Protein 9DCS (pdb70)

B-factor: mean 68.7, std 13.81, range [43.83, 114.29]

Structure (mmCIF, N/CA/C/O backbone):
data_9DCS
#
_entry.id   9DCS
#
_cell.length_a   82.490
_cell.length_b   82.490
_cell.length_c   144.880
_cell.angle_alpha   90.000
_cell.angle_beta   90.000
_cell.angle_gamma   120.000
#
_symmetry.space_group_name_H-M   'P 31 2 1'
#
loop_
_entity.id
_entity.type
_entity.pdbx_description
1 polymer 'DUF4176 domain-containing protein'
2 non-polymer 'FORMIC ACID'
3 non-polymer 'ACETIC ACID'
4 water water
#
loop_
_atom_site.group_PDB
_atom_site.id
_atom_site.type_symbol
_atom_site.label_atom_id
_atom_site.label_alt_id
_atom_site.label_comp_id
_atom_site.label_asym_id
_atom_site.label_entity_id
_atom_site.label_seq_id
_atom_site.pdbx_PDB_ins_code
_atom_site.Cartn_x
_atom_site.Cartn_y
_atom_site.Cartn_z
_atom_site.occupancy
_atom_site.B_iso_or_equiv
_atom_site.auth_seq_id
_atom_site.auth_comp_id
_atom_site.auth_asym_id
_atom_site.auth_atom_id
_atom_site.pdbx_PDB_model_num
ATOM 1 N N . SER A 1 2 ? -7.27936 60.35433 27.69676 1.000 86.85263 1 SER A N 1
ATOM 2 C CA . SER A 1 2 ? -7.55453 58.92334 27.64620 1.000 81.71205 1 SER A CA 1
ATOM 3 C C . SER A 1 2 ? -8.91243 58.65660 27.00407 1.000 76.78167 1 SER A C 1
ATOM 4 O O . SER A 1 2 ? -9.74393 57.93809 27.55862 1.000 77.60010 1 SER A O 1
ATOM 7 N N . GLN A 1 3 ? -9.13379 59.24348 25.82673 1.000 78.86040 2 GLN A N 1
ATOM 8 C CA . GLN A 1 3 ? -10.42108 59.08115 25.16027 1.000 73.69455 2 GLN A CA 1
ATOM 9 C C . GLN A 1 3 ? -10.60212 57.66044 24.64059 1.000 69.80299 2 GLN A C 1
ATOM 10 O O . GLN A 1 3 ? -11.70227 57.10148 24.72001 1.000 67.35352 2 GLN A O 1
ATOM 16 N N . LEU A 1 4 ? -9.54187 57.06414 24.10110 1.000 68.29880 3 LEU A N 1
ATOM 17 C CA . LEU A 1 4 ? -9.61644 55.70035 23.59953 1.000 63.82081 3 LEU A CA 1
ATOM 18 C C . LEU A 1 4 ? -9.39885 54.69608 24.72413 1.000 61.20766 3 LEU A C 1
ATOM 19 O O . LEU A 1 4 ? -8.64426 54.94044 25.66960 1.000 64.16609 3 LEU A O 1
ATOM 24 N N . LEU A 1 5 ? -10.07213 53.55416 24.60729 1.000 60.79370 4 LEU A N 1
ATOM 25 C CA . LEU A 1 5 ? -9.96534 52.51187 25.61278 1.000 57.25658 4 LEU A CA 1
ATOM 26 C C . LEU A 1 5 ? -8.61421 51.80413 25.51138 1.000 56.74795 4 LEU A C 1
ATOM 27 O O . LEU A 1 5 ? -8.02199 51.72817 24.43140 1.000 57.30727 4 LEU A O 1
ATOM 32 N N . PRO A 1 6 ? -8.10241 51.28311 26.62358 1.000 56.09509 5 PRO A N 1
ATOM 33 C CA . PRO A 1 6 ? -6.87312 50.48834 26.56391 1.000 55.97728 5 PRO A CA 1
ATOM 34 C C . PRO A 1 6 ? -7.13287 49.13220 25.92818 1.000 54.29808 5 PRO A C 1
ATOM 35 O O . PRO A 1 6 ? -8.26462 48.64591 25.87426 1.000 52.33740 5 PRO A O 1
ATOM 39 N N . ILE A 1 7 ? -6.05495 48.51949 25.43117 1.000 54.66475 6 ILE A N 1
ATOM 40 C CA . ILE A 1 7 ? -6.18707 47.19807 24.83476 1.000 53.82938 6 ILE A CA 1
ATOM 41 C C . ILE A 1 7 ? -6.60358 46.20194 25.91225 1.000 52.11148 6 ILE A C 1
ATOM 42 O O . ILE A 1 7 ? -6.24032 46.32901 27.08820 1.000 52.58535 6 ILE A O 1
ATOM 47 N N . GLY A 1 8 ? -7.38607 45.20635 25.50845 1.000 51.86130 7 GLY A N 1
ATOM 48 C CA . GLY A 1 8 ? -7.98819 44.27285 26.42692 1.000 51.68238 7 GLY A CA 1
ATOM 49 C C . GLY A 1 8 ? -9.39381 44.64039 26.85138 1.000 51.96246 7 GLY A C 1
ATOM 50 O O . GLY A 1 8 ? -10.09278 43.79889 27.42894 1.000 52.91756 7 GLY A O 1
ATOM 51 N N . SER A 1 9 ? -9.82364 45.87048 26.57809 1.000 48.69383 8 SER A N 1
ATOM 52 C CA . SER A 1 9 ? -11.17596 46.28609 26.92151 1.000 50.12676 8 SER A CA 1
ATOM 53 C C . SER A 1 9 ? -12.19313 45.48472 26.12101 1.000 51.53112 8 SER A C 1
ATOM 54 O O . SER A 1 9 ? -12.05366 45.32035 24.90597 1.000 56.36509 8 SER A O 1
ATOM 57 N N . VAL A 1 10 ? -13.21630 44.98333 26.80644 1.000 49.63169 9 VAL A N 1
ATOM 58 C CA . VAL A 1 10 ? -14.27437 44.19211 26.18980 1.000 51.29649 9 VAL A CA 1
ATOM 59 C C . VAL A 1 10 ? -15.52352 45.05711 26.11809 1.000 52.10967 9 VAL A C 1
ATOM 60 O O . VAL A 1 10 ? -16.01433 45.53836 27.14692 1.000 55.08451 9 VAL A O 1
ATOM 64 N N . VAL A 1 11 ? -16.03182 45.26324 24.90274 1.000 52.57239 10 VAL A N 1
ATOM 65 C CA . VAL A 1 11 ? -17.20116 46.09762 24.66711 1.000 54.18630 10 VAL A CA 1
ATOM 66 C C . VAL A 1 11 ? -18.19430 45.32719 23.80705 1.000 54.05204 10 VAL A C 1
ATOM 67 O O . VAL A 1 11 ? -17.89059 44.26715 23.25862 1.000 54.06463 10 VAL A O 1
ATOM 71 N N . ARG A 1 12 ? -19.39837 45.88536 23.69623 1.000 56.32338 11 ARG A N 1
ATOM 72 C CA . ARG A 1 12 ? -20.43981 45.35395 22.82637 1.000 59.21245 11 ARG A CA 1
ATOM 73 C C . ARG A 1 12 ? -20.91341 46.48216 21.92588 1.000 61.89695 11 ARG A C 1
ATOM 74 O O . ARG A 1 12 ? -21.32700 47.53614 22.41729 1.000 62.21028 11 ARG A O 1
ATOM 82 N N . LEU A 1 13 ? -20.84317 46.26714 20.61701 1.000 60.73006 12 LEU A N 1
ATOM 83 C CA . LEU A 1 13 ? -21.14873 47.31862 19.66144 1.000 64.43201 12 LEU A CA 1
ATOM 84 C C . LEU A 1 13 ? -22.65605 47.50324 19.51275 1.000 67.87762 12 LEU A C 1
ATOM 85 O O . LEU A 1 13 ? -23.45713 46.63509 19.87165 1.000 66.90354 12 LEU A O 1
ATOM 90 N N . ASN A 1 14 ? -23.03473 48.66420 18.97936 1.000 66.94987 13 ASN A N 1
ATOM 91 C CA . ASN A 1 14 ? -24.43694 48.93539 18.69327 1.000 71.82128 13 ASN A CA 1
ATOM 92 C C . ASN A 1 14 ? -24.96730 47.91657 17.69606 1.000 76.88584 13 ASN A C 1
ATOM 93 O O . ASN A 1 14 ? -24.31512 47.62218 16.69008 1.000 78.97568 13 ASN A O 1
ATOM 98 N N . ASN A 1 15 ? -26.15286 47.37453 17.98402 1.000 75.79116 14 ASN A N 1
ATOM 99 C CA . ASN A 1 15 ? -26.75336 46.31026 17.17969 1.000 77.91263 14 ASN A CA 1
ATOM 100 C C . ASN A 1 15 ? -25.84295 45.08772 17.09975 1.000 75.19618 14 ASN A C 1
ATOM 101 O O . ASN A 1 15 ? -25.87071 44.34558 16.11579 1.000 77.39708 14 ASN A O 1
ATOM 106 N N . GLY A 1 16 ? -25.02236 44.87423 18.13101 1.000 73.29120 15 GLY A N 1
ATOM 107 C CA . GLY A 1 16 ? -24.08235 43.77541 18.12348 1.000 72.65257 15 GLY A CA 1
ATOM 108 C C . GLY A 1 16 ? -24.72444 42.44560 18.46311 1.000 69.73094 15 GLY A C 1
ATOM 109 O O . GLY A 1 16 ? -25.85404 42.36832 18.94564 1.000 66.69952 15 GLY A O 1
ATOM 110 N N . ASP A 1 17 ? -23.97334 41.37998 18.19045 1.000 70.94306 16 ASP A N 1
ATOM 111 C CA . ASP A 1 17 ? -24.41991 40.03309 18.51525 1.000 68.58234 16 ASP A CA 1
ATOM 112 C C . ASP A 1 17 ? -23.32445 39.21714 19.19414 1.000 66.02793 16 ASP A C 1
ATOM 113 O O . ASP A 1 17 ? -23.50152 38.00639 19.37415 1.000 67.23360 16 ASP A O 1
ATOM 118 N N . VAL A 1 18 ? -22.19798 39.83183 19.56353 1.000 68.23986 17 VAL A N 1
ATOM 119 C CA . VAL A 1 18 ? -21.05247 39.12769 20.13223 1.000 64.83794 17 VAL A CA 1
ATOM 120 C C . VAL A 1 18 ? -20.23983 40.12469 20.95067 1.000 61.84250 17 VAL A C 1
ATOM 121 O O . VAL A 1 18 ? -20.41278 41.34369 20.82320 1.000 61.45612 17 VAL A O 1
ATOM 125 N N . ASN A 1 19 ? -19.35772 39.61659 21.80303 1.000 63.01444 18 ASN A N 1
ATOM 126 C CA . ASN A 1 19 ? -18.46670 40.45284 22.59420 1.000 60.16098 18 ASN A CA 1
ATOM 127 C C . ASN A 1 19 ? -17.11155 40.56737 21.91108 1.000 57.74267 18 ASN A C 1
ATOM 128 O O . ASN A 1 19 ? -16.56577 39.57825 21.41772 1.000 57.94902 18 ASN A O 1
ATOM 133 N N . LEU A 1 20 ? -16.56358 41.77759 21.90240 1.000 57.12291 19 LEU A N 1
ATOM 134 C CA . LEU A 1 20 ? -15.32684 42.08211 21.19628 1.000 56.80778 19 LEU A CA 1
ATOM 135 C C . LEU A 1 20 ? -14.32177 42.69726 22.15827 1.000 56.87618 19 LEU A C 1
ATOM 136 O O . LEU A 1 20 ? -14.66529 43.60194 22.92735 1.000 54.59395 19 LEU A O 1
ATOM 149 N N . VAL A 1 22 ? -10.77957 44.81196 22.51940 1.000 55.48903 21 VAL A N 1
ATOM 150 C CA . VAL A 1 22 ? -9.88361 45.69025 21.77691 1.000 50.25722 21 VAL A CA 1
ATOM 151 C C . VAL A 1 22 ? -8.49471 45.07562 21.71591 1.000 53.57584 21 VAL A C 1
ATOM 152 O O . VAL A 1 22 ? -7.91829 44.69250 22.74147 1.000 52.43187 21 VAL A O 1
ATOM 156 N N . ILE A 1 23 ? -7.95209 44.97189 20.50550 1.000 51.42472 22 ILE A N 1
ATOM 157 C CA . ILE A 1 23 ? -6.60977 44.43941 20.30309 1.000 53.79238 22 ILE A CA 1
ATOM 158 C C . ILE A 1 23 ? -5.65777 45.45187 19.68651 1.000 52.44509 22 ILE A C 1
ATOM 159 O O . ILE A 1 23 ? -4.45501 45.16345 19.58961 1.000 53.80393 22 ILE A O 1
ATOM 164 N N . SER A 1 24 ? -6.14159 46.62133 19.27285 1.000 52.75382 23 SER A N 1
ATOM 165 C CA . SER A 1 24 ? -5.28707 47.68316 18.75587 1.000 50.65829 23 SER A CA 1
ATOM 166 C C . SER A 1 24 ? -6.10184 48.96407 18.66766 1.000 50.77634 23 SER A C 1
ATOM 167 O O . SER A 1 24 ? -7.33256 48.93334 18.58000 1.000 50.36317 23 SER A O 1
ATOM 170 N N . ARG A 1 25 ? -5.39636 50.09113 18.68730 1.000 51.90263 24 ARG A N 1
ATOM 171 C CA . ARG A 1 25 ? -6.00547 51.40525 18.54278 1.000 53.52229 24 ARG A CA 1
ATOM 172 C C . ARG A 1 25 ? -5.44526 52.09312 17.30699 1.000 55.65548 24 ARG A C 1
ATOM 173 O O . ARG A 1 25 ? -4.26489 51.93499 16.98201 1.000 53.67293 24 ARG A O 1
ATOM 181 N N . TYR A 1 26 ? -6.29756 52.86157 16.62902 1.000 56.91390 25 TYR A N 1
ATOM 182 C CA . TYR A 1 26 ? -5.93841 53.54066 15.38502 1.000 58.64697 25 TYR A CA 1
ATOM 183 C C . TYR A 1 26 ? -5.40349 52.54406 14.35982 1.000 59.41080 25 TYR A C 1
ATOM 184 O O . TYR A 1 26 ? -4.30965 52.69866 13.81483 1.000 58.97076 25 TYR A O 1
ATOM 193 N N . ALA A 1 27 ? -6.19298 51.50495 14.10176 1.000 57.76182 26 ALA A N 1
ATOM 194 C CA . ALA A 1 27 ? -5.77973 50.44100 13.19833 1.000 59.55651 26 ALA A CA 1
ATOM 195 C C . ALA A 1 27 ? -6.04010 50.83031 11.74878 1.000 62.93111 26 ALA A C 1
ATOM 196 O O . ALA A 1 27 ? -7.08041 51.40802 11.42139 1.000 62.52295 26 ALA A O 1
ATOM 198 N N . LEU A 1 28 ? -5.08158 50.51364 10.88117 1.000 64.13906 27 LEU A N 1
ATOM 199 C CA . LEU A 1 28 ? -5.23164 50.76744 9.45605 1.000 65.60838 27 LEU A CA 1
ATOM 200 C C . LEU A 1 28 ? -6.03695 49.65434 8.80291 1.000 65.35652 27 LEU A C 1
ATOM 201 O O . LEU A 1 28 ? -5.86036 48.47282 9.11294 1.000 64.38913 27 LEU A O 1
ATOM 206 N N . TYR A 1 29 ? -6.92501 50.04184 7.89189 1.000 65.39032 28 TYR A N 1
ATOM 207 C CA . TYR A 1 29 ? -7.78527 49.10701 7.17855 1.000 66.45090 28 TYR A CA 1
ATOM 208 C C . TYR A 1 29 ? -7.70004 49.41139 5.69258 1.000 67.91989 28 TYR A C 1
ATOM 209 O O . TYR A 1 29 ? -7.97645 50.53965 5.27360 1.000 68.66079 28 TYR A O 1
ATOM 218 N N . GLU A 1 30 ? -7.31107 48.41604 4.90189 1.000 67.20124 29 GLU A N 1
ATOM 219 C CA . GLU A 1 30 ? -7.24177 48.55159 3.45348 1.000 67.50081 29 GLU A CA 1
ATOM 220 C C . GLU A 1 30 ? -8.53329 48.02367 2.84531 1.000 68.08993 29 GLU A C 1
ATOM 221 O O . GLU A 1 30 ? -8.85947 46.84147 2.99813 1.000 67.14898 29 GLU A O 1
ATOM 227 N N . SER A 1 31 ? -9.25734 48.89423 2.15736 1.000 70.76707 30 SER A N 1
ATOM 228 C CA . SER A 1 31 ? -10.50128 48.53998 1.49680 1.000 71.55383 30 SER A CA 1
ATOM 229 C C . SER A 1 31 ? -10.31446 48.60150 -0.01325 1.000 74.11215 30 SER A C 1
ATOM 230 O O . SER A 1 31 ? -9.21808 48.84793 -0.52293 1.000 75.29814 30 SER A O 1
ATOM 233 N N . ASP A 1 32 ? -11.41073 48.36911 -0.73449 1.000 75.10520 31 ASP A N 1
ATOM 234 C CA . ASP A 1 32 ? -11.39886 48.58032 -2.17397 1.000 75.61783 31 ASP A CA 1
ATOM 235 C C . ASP A 1 32 ? -11.40531 50.06185 -2.52104 1.000 76.17733 31 ASP A C 1
ATOM 236 O O . ASP A 1 32 ? -11.07434 50.42542 -3.65475 1.000 78.34019 31 ASP A O 1
ATOM 241 N N . LYS A 1 33 ? -11.76676 50.92029 -1.56569 1.000 78.01332 32 LYS A N 1
ATOM 242 C CA . LYS A 1 33 ? -11.75557 52.36652 -1.74180 1.000 77.82643 32 LYS A CA 1
ATOM 243 C C . LYS A 1 33 ? -10.53452 53.00991 -1.08881 1.000 77.63738 32 LYS A C 1
ATOM 244 O O . LYS A 1 33 ? -10.57527 54.18448 -0.70701 1.000 77.01608 32 LYS A O 1
ATOM 250 N N . GLY A 1 34 ? -9.45018 52.25863 -0.94344 1.000 75.02794 33 GLY A N 1
ATOM 251 C CA . GLY A 1 34 ? -8.22757 52.78650 -0.37387 1.000 73.19271 33 GLY A CA 1
ATOM 252 C C . GLY A 1 34 ? -7.98777 52.30728 1.04237 1.000 70.37970 33 GLY A C 1
ATOM 253 O O . GLY A 1 34 ? -8.67541 51.43148 1.57566 1.000 69.47785 33 GLY A O 1
ATOM 254 N N . VAL A 1 35 ? -6.97761 52.91137 1.65898 1.000 70.24075 34 VAL A N 1
ATOM 255 C CA . VAL A 1 35 ? -6.56340 52.57413 3.01491 1.000 67.52830 34 VAL A CA 1
ATOM 256 C C . VAL A 1 35 ? -7.02622 53.68032 3.95182 1.000 67.25241 34 VAL A C 1
ATOM 257 O O . VAL A 1 35 ? -6.70652 54.85691 3.74464 1.000 67.24243 34 VAL A O 1
ATOM 261 N N . GLY A 1 36 ? -7.77965 53.30209 4.98052 1.000 68.92496 35 GLY A N 1
ATOM 262 C CA . GLY A 1 36 ? -8.22311 54.23136 6.00045 1.000 69.04138 35 GLY A CA 1
ATOM 263 C C . GLY A 1 36 ? -7.94657 53.68796 7.38439 1.000 67.14528 35 GLY A C 1
ATOM 264 O O . GLY A 1 36 ? -7.28338 52.65505 7.51582 1.000 66.17306 35 GLY A O 1
ATOM 265 N N . TYR A 1 37 ? -8.44916 54.35398 8.42245 1.000 67.68503 36 TYR A N 1
ATOM 266 C CA . TYR A 1 37 ? -8.18754 53.93694 9.79006 1.000 65.34337 36 TYR A CA 1
ATOM 267 C C . TYR A 1 37 ? -9.47968 53.89709 10.59203 1.000 64.69427 36 TYR A C 1
ATOM 268 O O . TYR A 1 37 ? -10.39173 54.70096 10.38142 1.000 66.16307 36 TYR A O 1
ATOM 277 N N . PHE A 1 38 ? -9.54584 52.93595 11.50725 1.000 65.63324 37 PHE A N 1
ATOM 278 C CA . PHE A 1 38 ? -10.60657 52.82667 12.49557 1.000 62.65309 37 PHE A CA 1
ATOM 279 C C . PHE A 1 38 ? -10.03189 53.09469 13.87859 1.000 60.30404 37 PHE A C 1
ATOM 280 O O . PHE A 1 38 ? -8.82428 52.97773 14.10054 1.000 59.68417 37 PHE A O 1
ATOM 288 N N . ASP A 1 39 ? -10.91744 53.45222 14.81322 1.000 61.48222 38 ASP A N 1
ATOM 289 C CA . ASP A 1 39 ? -10.47810 53.73492 16.17608 1.000 58.83029 38 ASP A CA 1
ATOM 290 C C . ASP A 1 39 ? -9.91978 52.48762 16.84838 1.000 55.85895 38 ASP A C 1
ATOM 291 O O . ASP A 1 39 ? -8.87574 52.54359 17.50667 1.000 55.87943 38 ASP A O 1
ATOM 296 N N . TYR A 1 40 ? -10.60597 51.35711 16.71039 1.000 54.79274 39 TYR A N 1
ATOM 297 C CA . TYR A 1 40 ? -10.17398 50.10845 17.31806 1.000 54.42893 39 TYR A CA 1
ATOM 298 C C . TYR A 1 40 ? -10.26130 48.96803 16.31334 1.000 54.21773 39 TYR A C 1
ATOM 299 O O . TYR A 1 40 ? -11.07732 48.99052 15.38805 1.000 55.26151 39 TYR A O 1
ATOM 308 N N . SER A 1 41 ? -9.40185 47.97213 16.50360 1.000 52.84002 40 SER A N 1
ATOM 309 C CA . SER A 1 41 ? -9.58610 46.63974 15.94822 1.000 52.45808 40 SER A CA 1
ATOM 310 C C . SER A 1 41 ? -9.79488 45.67995 17.10982 1.000 54.83456 40 SER A C 1
ATOM 311 O O . SER A 1 41 ? -9.20465 45.85983 18.18031 1.000 52.33531 40 SER A O 1
ATOM 314 N N . ALA A 1 42 ? -10.63709 44.66903 16.90789 1.000 53.08851 41 ALA A N 1
ATOM 315 C CA . ALA A 1 42 ? -11.04503 43.80636 18.00461 1.000 53.75081 41 ALA A CA 1
ATOM 316 C C . ALA A 1 42 ? -11.18553 42.37123 17.52566 1.000 55.34413 41 ALA A C 1
ATOM 317 O O . ALA A 1 42 ? -11.51774 42.11552 16.36598 1.000 55.43451 41 ALA A O 1
ATOM 319 N N . CYS A 1 43 ? -10.93024 41.43813 18.43911 1.000 55.49587 42 CYS A N 1
ATOM 320 C CA . CYS A 1 43 ? -11.18185 40.01985 18.24532 1.000 56.72540 42 CYS A CA 1
ATOM 321 C C . CYS A 1 43 ? -12.37773 39.60912 19.10270 1.000 58.96136 42 CYS A C 1
ATOM 322 O O . CYS A 1 43 ? -13.05380 40.45028 19.70375 1.000 60.48692 42 CYS A O 1
ATOM 325 N N . LEU A 1 44 ? -12.63094 38.30558 19.17668 1.000 59.20997 43 LEU A N 1
ATOM 326 C CA . LEU A 1 44 ? -13.78592 37.79526 19.90110 1.000 59.74027 43 LEU A CA 1
ATOM 327 C C . LEU A 1 44 ? -13.41740 37.44328 21.33646 1.000 60.29978 43 LEU A C 1
ATOM 328 O O . LEU A 1 44 ? -12.32216 36.94397 21.60863 1.000 60.56053 43 LEU A O 1
ATOM 333 N N . HIS A 1 45 ? -14.34683 37.70697 22.25186 1.000 60.66442 44 HIS A N 1
ATOM 334 C CA . HIS A 1 45 ? -14.21283 37.34756 23.65330 1.000 59.08660 44 HIS A CA 1
ATOM 335 C C . HIS A 1 45 ? -15.27909 36.32836 24.01747 1.000 59.03360 44 HIS A C 1
ATOM 336 O O . HIS A 1 45 ? -16.44384 36.50665 23.63714 1.000 60.10989 44 HIS A O 1
ATOM 343 N N . PRO A 1 46 ? -14.94048 35.25461 24.74804 1.000 58.80247 45 PRO A N 1
ATOM 344 C CA . PRO A 1 46 ? -13.60741 34.94026 25.26712 1.000 58.74663 45 PRO A CA 1
ATOM 345 C C . PRO A 1 46 ? -12.80994 34.01320 24.35800 1.000 60.33958 45 PRO A C 1
ATOM 346 O O . PRO A 1 46 ? -11.75430 33.52081 24.76245 1.000 60.01539 45 PRO A O 1
ATOM 350 N N . SER A 1 47 ? -13.31891 33.77697 23.14614 1.000 61.30641 46 SER A N 1
ATOM 351 C CA . SER A 1 47 ? -12.67412 32.82829 22.24322 1.000 60.24369 46 SER A CA 1
ATOM 352 C C . SER A 1 47 ? -11.25572 33.27102 21.89946 1.000 59.51048 46 SER A C 1
ATOM 353 O O . SER A 1 47 ? -10.33298 32.44670 21.84945 1.000 59.18206 46 SER A O 1
ATOM 356 N N . GLY A 1 48 ? -11.06274 34.57099 21.66061 1.000 59.21063 47 GLY A N 1
ATOM 357 C CA . GLY A 1 48 ? -9.74188 35.08229 21.34712 1.000 60.50685 47 GLY A CA 1
ATOM 358 C C . GLY A 1 48 ? -9.41218 34.96849 19.86692 1.000 62.78998 47 GLY A C 1
ATOM 359 O O . GLY A 1 48 ? -10.28867 34.92721 18.99988 1.000 62.08407 47 GLY A O 1
ATOM 360 N N . VAL A 1 49 ? -8.11520 34.89566 19.58745 1.000 63.17833 48 VAL A N 1
ATOM 361 C CA . VAL A 1 49 ? -7.62714 34.81483 18.21830 1.000 62.81750 48 VAL A CA 1
ATOM 362 C C . VAL A 1 49 ? -7.33112 33.36030 17.88315 1.000 62.97883 48 VAL A C 1
ATOM 363 O O . VAL A 1 49 ? -6.17051 32.97779 17.69759 1.000 62.84866 48 VAL A O 1
ATOM 367 N N . ILE A 1 50 ? -8.38052 32.53981 17.79548 1.000 63.12446 49 ILE A N 1
ATOM 368 C CA . ILE A 1 50 ? -8.21073 31.18984 17.27217 1.000 64.51054 49 ILE A CA 1
ATOM 369 C C . ILE A 1 50 ? -8.24119 31.19058 15.75233 1.000 66.64635 49 ILE A C 1
ATOM 370 O O . ILE A 1 50 ? -7.68794 30.27964 15.12416 1.000 65.37919 49 ILE A O 1
ATOM 375 N N . ASN A 1 51 ? -8.87356 32.19531 15.14908 1.000 65.65895 50 ASN A N 1
ATOM 376 C CA . ASN A 1 51 ? -8.81157 32.41719 13.71176 1.000 66.21418 50 ASN A CA 1
ATOM 377 C C . ASN A 1 51 ? -8.54351 33.89371 13.44774 1.000 67.87422 50 ASN A C 1
ATOM 378 O O . ASN A 1 51 ? -8.27061 34.65350 14.38255 1.000 67.12478 50 ASN A O 1
ATOM 383 N N . GLN A 1 52 ? -8.61763 34.31496 12.18744 1.000 67.94886 51 GLN A N 1
ATOM 384 C CA . GLN A 1 52 ? -8.30586 35.69753 11.84714 1.000 68.24559 51 GLN A CA 1
ATOM 385 C C . GLN A 1 52 ? -9.55162 36.45337 11.40011 1.000 67.43733 51 GLN A C 1
ATOM 386 O O . GLN A 1 52 ? -9.55732 37.08815 10.34069 1.000 68.21855 51 GLN A O 1
ATOM 392 N N . ARG A 1 53 ? -10.60824 36.39478 12.20736 1.000 65.64869 52 ARG A N 1
ATOM 393 C CA . ARG A 1 53 ? -11.85023 37.11176 11.92301 1.000 63.05326 52 ARG A CA 1
ATOM 394 C C . ARG A 1 53 ? -11.87351 38.41004 12.72967 1.000 61.04377 52 ARG A C 1
ATOM 395 O O . ARG A 1 53 ? -12.57146 38.55312 13.73454 1.000 61.40864 52 ARG A O 1
ATOM 403 N N . THR A 1 54 ? -11.07406 39.36639 12.26461 1.000 62.53367 53 THR A N 1
ATOM 404 C CA . THR A 1 54 ? -10.87761 40.61298 12.99043 1.000 59.73592 53 THR A CA 1
ATOM 405 C C . THR A 1 54 ? -12.06244 41.54978 12.79118 1.000 58.20761 53 THR A C 1
ATOM 406 O O . THR A 1 54 ? -12.65262 41.60987 11.70992 1.000 57.66124 53 THR A O 1
ATOM 410 N N . TYR A 1 55 ? -12.41177 42.27645 13.84701 1.000 54.95482 54 TYR A N 1
ATOM 411 C CA . TYR A 1 55 ? -13.49504 43.24570 13.82257 1.000 55.24292 54 TYR A CA 1
ATOM 412 C C . TYR A 1 55 ? -12.92780 44.65439 13.91335 1.000 53.35167 54 TYR A C 1
ATOM 413 O O . TYR A 1 55 ? -11.91211 44.88980 14.57317 1.000 52.76573 54 TYR A O 1
ATOM 422 N N . TYR A 1 56 ? -13.59810 45.59150 13.24997 1.000 55.59382 55 TYR A N 1
ATOM 423 C CA . TYR A 1 56 ? -13.16899 46.98050 13.21559 1.000 56.73046 55 TYR A CA 1
ATOM 424 C C . TYR A 1 56 ? -14.36264 47.87897 13.49222 1.000 58.16710 55 TYR A C 1
ATOM 425 O O . TYR A 1 56 ? -15.46770 47.62734 13.00146 1.000 59.57178 55 TYR A O 1
ATOM 434 N N . PHE A 1 57 ? -14.13213 48.92812 14.27577 1.000 57.01572 56 PHE A N 1
ATOM 435 C CA . PHE A 1 57 ? -15.18930 49.86076 14.64064 1.000 60.84723 56 PHE A CA 1
ATOM 436 C C . PHE A 1 57 ? -14.55392 51.13742 15.17011 1.000 60.3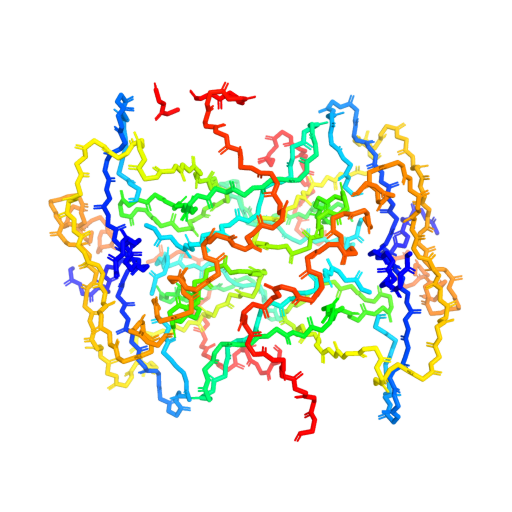1795 56 PHE A C 1
ATOM 437 O O . PHE A 1 57 ? -13.33728 51.22302 15.35123 1.000 57.84698 56 PHE A O 1
ATOM 445 N N . ASN A 1 58 ? -15.40217 52.13029 15.41939 1.000 62.31985 57 ASN A N 1
ATOM 446 C CA . ASN A 1 58 ? -15.00067 53.40879 15.98525 1.000 61.81972 57 ASN A CA 1
ATOM 447 C C . ASN A 1 58 ? -15.65579 53.59331 17.34745 1.000 62.38882 57 ASN A C 1
ATOM 448 O O . ASN A 1 58 ? -16.50776 52.80718 17.76596 1.000 63.89239 57 ASN A O 1
ATOM 453 N N . GLN A 1 59 ? -15.25748 54.66585 18.03402 1.000 62.33103 58 GLN A N 1
ATOM 454 C CA . GLN A 1 59 ? -15.76645 54.91387 19.37816 1.000 64.68531 58 GLN A CA 1
ATOM 455 C C . GLN A 1 59 ? -17.26419 55.19304 19.37098 1.000 66.98312 58 GLN A C 1
ATOM 456 O O . GLN A 1 59 ? -17.95211 54.91908 20.36089 1.000 67.06153 58 GLN A O 1
ATOM 462 N N . GLU A 1 60 ? -17.78677 55.72641 18.26914 1.000 66.24243 59 GLU A N 1
ATOM 463 C CA . GLU A 1 60 ? -19.20569 56.03338 18.14727 1.000 68.15179 59 GLU A CA 1
ATOM 464 C C . GLU A 1 60 ? -20.05599 54.79920 17.87991 1.000 72.26383 59 GLU A C 1
ATOM 465 O O . GLU A 1 60 ? -21.27984 54.92533 17.75309 1.000 71.53860 59 GLU A O 1
ATOM 471 N N . ASP A 1 61 ? -19.44278 53.61941 17.78983 1.000 67.52645 60 ASP A N 1
ATOM 472 C CA . ASP A 1 61 ? -20.15707 52.37671 17.53920 1.000 67.92551 60 ASP A CA 1
ATOM 473 C C . ASP A 1 61 ? -20.29096 51.50947 18.78243 1.000 68.30491 60 ASP A C 1
ATOM 474 O O . ASP A 1 61 ? -20.95418 50.46884 18.72674 1.000 68.79363 60 ASP A O 1
ATOM 479 N N . ILE A 1 62 ? -19.67785 51.90446 19.89442 1.000 69.77797 61 ILE A N 1
ATOM 480 C CA . ILE A 1 62 ? -19.71408 51.12083 21.12493 1.000 65.53854 61 ILE A CA 1
ATOM 481 C C . ILE A 1 62 ? -21.04563 51.36286 21.82371 1.000 64.18668 61 ILE A C 1
ATOM 482 O O . ILE A 1 62 ? -21.36871 52.49661 22.19357 1.000 63.55189 61 ILE A O 1
ATOM 487 N N . ALA A 1 63 ? -21.81722 50.29251 22.01711 1.000 64.88187 62 ALA A N 1
ATOM 488 C CA . ALA A 1 63 ? -23.07738 50.41396 22.74110 1.000 63.97120 62 ALA A CA 1
ATOM 489 C C . ALA A 1 63 ? -22.86035 50.36125 24.24748 1.000 59.50929 62 ALA A C 1
ATOM 490 O O . ALA A 1 63 ? -23.52056 51.08732 24.99929 1.000 58.35386 62 ALA A O 1
ATOM 492 N N . GLU A 1 64 ? -21.93842 49.51623 24.70197 1.000 61.29992 63 GLU A N 1
ATOM 493 C CA . GLU A 1 64 ? -21.67265 49.35754 26.12424 1.000 59.20791 63 GLU A CA 1
ATOM 494 C C . GLU A 1 64 ? -20.25498 48.84052 26.30709 1.000 57.12570 63 GLU A C 1
ATOM 495 O O . GLU A 1 64 ? -19.83544 47.91676 25.60403 1.000 56.92873 63 GLU A O 1
ATOM 501 N N . VAL A 1 65 ? -19.52555 49.43708 27.24450 1.000 56.58169 64 VAL A N 1
ATOM 502 C CA . VAL A 1 65 ? -18.18570 48.98268 27.59836 1.000 55.60592 64 VAL A CA 1
ATOM 503 C C . VAL A 1 65 ? -18.32109 48.03407 28.78347 1.000 55.22457 64 VAL A C 1
ATOM 504 O O . VAL A 1 65 ? -18.67873 48.45293 29.88775 1.000 54.45022 64 VAL A O 1
ATOM 508 N N . LEU A 1 66 ? -18.03620 46.75041 28.55416 1.000 56.09804 65 LEU A N 1
ATOM 509 C CA . LEU A 1 66 ? -18.22795 45.74742 29.59254 1.000 55.27087 65 LEU A CA 1
ATOM 510 C C . LEU A 1 66 ? -17.03843 45.63713 30.53547 1.000 54.20568 65 LEU A C 1
ATOM 511 O O . LEU A 1 66 ? -17.19592 45.13108 31.65136 1.000 53.86782 65 LEU A O 1
ATOM 516 N N . PHE A 1 67 ? -15.86324 46.10301 30.12065 1.000 54.11794 66 PHE A N 1
ATOM 517 C CA . PHE A 1 67 ? -14.63601 45.86039 30.86362 1.000 50.53129 66 PHE A CA 1
ATOM 518 C C . PHE A 1 67 ? -13.54468 46.76163 30.31204 1.000 51.39351 66 PHE A C 1
ATOM 519 O O . PHE A 1 67 ? -13.46972 46.97533 29.10059 1.000 50.02830 66 PHE A O 1
ATOM 527 N N . GLU A 1 68 ? -12.70920 47.28660 31.20255 1.000 51.89452 67 GLU A N 1
ATOM 528 C CA . GLU A 1 68 ? -11.58003 48.12224 30.82258 1.000 52.78452 67 GLU A CA 1
ATOM 529 C C . GLU A 1 68 ? -10.27771 47.37521 31.07601 1.000 50.84166 67 GLU A C 1
ATOM 530 O O . GLU A 1 68 ? -10.15095 46.64747 32.06313 1.000 49.69871 67 GLU A O 1
ATOM 536 N N . GLY A 1 69 ? -9.31357 47.56050 30.18071 1.000 50.47761 68 GLY A N 1
ATOM 537 C CA . GLY A 1 69 ? -8.06528 46.83146 30.22550 1.000 49.59828 68 GLY A CA 1
ATOM 538 C C . GLY A 1 69 ? -7.05270 47.44989 31.17277 1.000 47.83611 68 GLY A C 1
ATOM 539 O O . GLY A 1 69 ? -7.32573 48.39536 31.91375 1.000 48.68265 68 GLY A O 1
ATOM 540 N N . PHE A 1 70 ? -5.84881 46.88390 31.13502 1.000 48.04102 69 PHE A N 1
ATOM 541 C CA . PHE A 1 70 ? -4.77022 47.33183 32.00520 1.000 47.96690 69 PHE A CA 1
ATOM 542 C C . PHE A 1 70 ? -4.37799 48.76687 31.67574 1.000 48.14825 69 PHE A C 1
ATOM 543 O O . PHE A 1 70 ? -4.30254 49.15606 30.50709 1.000 51.37804 69 PHE A O 1
ATOM 551 N N . VAL A 1 71 ? -4.13777 49.56062 32.71833 1.000 47.79255 70 VAL A N 1
ATOM 552 C CA . VAL A 1 71 ? -3.72781 50.94917 32.54627 1.000 49.11941 70 VAL A CA 1
ATOM 553 C C . VAL A 1 71 ? -2.44219 51.19228 33.32372 1.000 51.69394 70 VAL A C 1
ATOM 554 O O . VAL A 1 71 ? -2.47374 51.69885 34.45107 1.000 49.08489 70 VAL A O 1
ATOM 558 N N . ASN A 1 72 ? -1.30659 50.82271 32.73552 1.000 51.41756 71 ASN A N 1
ATOM 559 C CA . ASN A 1 72 ? -0.01104 51.07217 33.34830 1.000 54.96177 71 ASN A CA 1
ATOM 560 C C . ASN A 1 72 ? 0.57226 52.36930 32.78707 1.000 55.40305 71 ASN A C 1
ATOM 561 O O . ASN A 1 72 ? -0.08598 53.10122 32.04500 1.000 56.89750 71 ASN A O 1
ATOM 566 N N . GLN A 1 73 ? 1.82339 52.67364 33.13532 1.000 53.46852 72 GLN A N 1
ATOM 567 C CA . GLN A 1 73 ? 2.44452 53.88357 32.60772 1.000 54.52341 72 GLN A CA 1
ATOM 568 C C . GLN A 1 73 ? 2.72879 53.75537 31.11699 1.000 60.01099 72 GLN A C 1
ATOM 569 O O . GLN A 1 73 ? 2.71964 54.76021 30.39669 1.000 60.89480 72 GLN A O 1
ATOM 575 N N . ALA A 1 74 ? 2.97319 52.53447 30.63608 1.000 58.67887 73 ALA A N 1
ATOM 576 C CA . ALA A 1 74 ? 3.15079 52.32896 29.20318 1.000 57.77105 73 ALA A CA 1
ATOM 577 C C . ALA A 1 74 ? 1.87593 52.67770 28.44856 1.000 60.65469 73 ALA A C 1
ATOM 578 O O . ALA A 1 74 ? 1.91671 53.35114 27.41256 1.000 62.76856 73 ALA A O 1
ATOM 580 N N . GLU A 1 75 ? 0.72743 52.22560 28.95948 1.000 59.39348 74 GLU A N 1
ATOM 581 C CA . GLU A 1 75 ? -0.54916 52.61784 28.37071 1.000 59.29805 74 GLU A CA 1
ATOM 582 C C . GLU A 1 75 ? -0.78353 54.11665 28.51873 1.000 64.29820 74 GLU A C 1
ATOM 583 O O . GLU A 1 75 ? -1.33259 54.75971 27.61636 1.000 67.51316 74 GLU A O 1
ATOM 589 N N . ARG A 1 76 ? -0.35707 54.69667 29.64223 1.000 61.71938 75 ARG A N 1
ATOM 590 C CA . ARG A 1 76 ? -0.52632 56.13387 29.82972 1.000 64.18458 75 ARG A CA 1
ATOM 591 C C . ARG A 1 76 ? 0.38711 56.93118 28.90689 1.000 69.26505 75 ARG A C 1
ATOM 592 O O . ARG A 1 76 ? -0.00355 57.99346 28.41292 1.000 72.38455 75 ARG A O 1
ATOM 600 N N . ASN A 1 77 ? 1.60152 56.43596 28.65410 1.000 64.03628 76 ASN A N 1
ATOM 601 C CA . ASN A 1 77 ? 2.49356 57.11595 27.71863 1.000 65.99770 76 ASN A CA 1
ATOM 602 C C . ASN A 1 77 ? 1.94093 57.10083 26.30208 1.000 68.70750 76 ASN A C 1
ATOM 603 O O . ASN A 1 77 ? 2.19224 58.03302 25.52970 1.000 71.22490 76 ASN A O 1
ATOM 616 N N . GLN A 1 79 ? -1.36818 57.01413 25.47266 1.000 68.33043 78 GLN A N 1
ATOM 617 C CA . GLN A 1 79 ? -2.46697 57.97302 25.43643 1.000 70.70178 78 GLN A CA 1
ATOM 618 C C . GLN A 1 79 ? -1.95102 59.40355 25.36011 1.000 75.93129 78 GLN A C 1
ATOM 619 O O . GLN A 1 79 ? -2.64644 60.28841 24.84865 1.000 79.01556 78 GLN A O 1
ATOM 625 N N . GLN A 1 80 ? -0.73906 59.64964 25.86471 1.000 75.56710 79 GLN A N 1
ATOM 626 C CA . GLN A 1 80 ? -0.12436 60.96322 25.71321 1.000 77.67027 79 GLN A CA 1
ATOM 627 C C . GLN A 1 80 ? 0.21075 61.25150 24.25774 1.000 80.58649 79 GLN A C 1
ATOM 628 O O . GLN A 1 80 ? 0.24033 62.41650 23.84629 1.000 83.88852 79 GLN A O 1
ATOM 634 N N . ILE A 1 81 ? 0.47450 60.20757 23.47218 1.000 79.13474 80 ILE A N 1
ATOM 635 C CA . ILE A 1 81 ? 0.69973 60.38198 22.04308 1.000 79.37717 80 ILE A CA 1
ATOM 636 C C . ILE A 1 81 ? -0.62807 60.43891 21.29557 1.000 81.47637 80 ILE A C 1
ATOM 637 O O . ILE A 1 81 ? -0.74682 61.14311 20.28567 1.000 87.83098 80 ILE A O 1
ATOM 642 N N . PHE A 1 82 ? -1.64716 59.72997 21.79071 1.000 84.64762 81 PHE A N 1
ATOM 643 C CA . PHE A 1 82 ? -2.93958 59.69667 21.11135 1.000 82.27465 81 PHE A CA 1
ATOM 644 C C . PHE A 1 82 ? -3.56947 61.08146 21.03594 1.000 90.88588 81 PHE A C 1
ATOM 645 O O . PHE A 1 82 ? -4.10419 61.47060 19.99160 1.000 96.71812 81 PHE A O 1
ATOM 653 N N . GLU A 1 83 ? -3.52337 61.83564 22.13647 1.000 86.78724 82 GLU A N 1
ATOM 654 C CA . GLU A 1 83 ? -4.15509 63.15156 22.16745 1.000 90.27146 82 GLU A CA 1
ATOM 655 C C . GLU A 1 83 ? -3.53651 64.09432 21.14173 1.000 96.45870 82 GLU A C 1
ATOM 656 O O . GLU A 1 83 ? -4.25109 64.84660 20.46871 1.000 101.21427 82 GLU A O 1
ATOM 662 N N . THR A 1 84 ? -2.20932 64.06627 21.00541 1.000 93.50337 83 THR A N 1
ATOM 663 C CA . THR A 1 84 ? -1.53390 64.96890 20.07899 1.000 96.02913 83 THR A CA 1
ATOM 664 C C . THR A 1 84 ? -1.69840 64.51899 18.63092 1.000 99.53904 83 THR A C 1
ATOM 665 O O . THR A 1 84 ? -1.85665 65.35440 17.73307 1.000 105.10916 83 THR A O 1
ATOM 669 N N . GLU A 1 85 ? -1.67139 63.20759 18.38445 1.000 99.10868 84 GLU A N 1
ATOM 670 C CA . GLU A 1 85 ? -1.74352 62.69757 17.02066 1.000 99.83863 84 GLU A CA 1
ATOM 671 C C . GLU A 1 85 ? -3.17152 62.58285 16.50358 1.000 103.36772 84 GLU A C 1
ATOM 672 O O . GLU A 1 85 ? -3.36367 62.46830 15.28808 1.000 103.12875 84 GLU A O 1
ATOM 678 N N . ALA A 1 86 ? -4.16881 62.60796 17.38883 1.000 98.44775 85 ALA A N 1
ATOM 679 C CA . ALA A 1 86 ? -5.55395 62.48315 16.94103 1.000 100.83016 85 ALA A CA 1
ATOM 680 C C . ALA A 1 86 ? -5.95561 63.53466 15.91088 1.000 106.09135 85 ALA A C 1
ATOM 681 O O . ALA A 1 86 ? -6.62076 63.16463 14.92742 1.000 107.29772 85 ALA A O 1
ATOM 683 N N . PRO A 1 87 ? -5.60804 64.82956 16.05212 1.000 104.23806 86 PRO A N 1
ATOM 684 C CA . PRO A 1 87 ? -5.93922 65.78179 14.98357 1.000 108.18059 86 PRO A CA 1
ATOM 685 C C . PRO A 1 87 ? -4.85528 65.88087 13.92006 1.000 109.57683 86 PRO A C 1
ATOM 686 O O . PRO A 1 87 ? -4.80790 66.85964 13.16795 1.000 112.79158 86 PRO A O 1
ATOM 690 N N . ASN A 1 88 ? -3.97983 64.87402 13.84503 1.000 108.91450 87 ASN A N 1
ATOM 691 C CA . ASN A 1 88 ? -2.86602 64.88570 12.90422 1.000 107.57707 87 ASN A CA 1
ATOM 692 C C . ASN A 1 88 ? -2.79965 63.62534 12.04875 1.000 104.96874 87 ASN A C 1
ATOM 693 O O . ASN A 1 88 ? -1.78504 63.40109 11.37766 1.000 104.00308 87 ASN A O 1
ATOM 698 N N . ILE A 1 89 ? -3.84265 62.80015 12.05196 1.000 103.62977 88 ILE A N 1
ATOM 699 C CA . ILE A 1 89 ? -3.85329 61.56699 11.27073 1.000 98.28771 88 ILE A CA 1
ATOM 700 C C . ILE A 1 89 ? -4.27279 61.90735 9.84418 1.000 93.82750 88 ILE A C 1
ATOM 701 O O . ILE A 1 89 ? -5.40864 62.32289 9.60279 1.000 92.74883 88 ILE A O 1
ATOM 706 N N . THR A 1 90 ? -3.35389 61.72039 8.89322 1.000 95.85016 89 THR A N 1
ATOM 707 C CA . THR A 1 90 ? -3.62754 62.06173 7.50147 1.000 89.69717 89 THR A CA 1
ATOM 708 C C . THR A 1 90 ? -4.48763 61.00902 6.80903 1.000 82.20151 89 THR A C 1
ATOM 709 O O . THR A 1 90 ? -5.21046 61.33345 5.85980 1.000 80.63822 89 THR A O 1
ATOM 713 N N . TYR A 1 91 ? -4.43658 59.76230 7.26764 1.000 85.03634 90 TYR A N 1
ATOM 714 C CA . TYR A 1 91 ? -5.24949 58.71684 6.66189 1.000 78.79028 90 TYR A CA 1
ATOM 715 C C . TYR A 1 91 ? -6.72880 59.07483 6.76857 1.000 78.31475 90 TYR A C 1
ATOM 716 O O . TYR A 1 91 ? -7.15229 59.66960 7.76810 1.000 79.64232 90 TYR A O 1
ATOM 725 N N . PRO A 1 92 ? -7.54124 58.73902 5.76755 1.000 75.32544 91 PRO A N 1
ATOM 726 C CA . PRO A 1 92 ? -8.97461 59.03125 5.85389 1.000 75.42803 91 PRO A CA 1
ATOM 727 C C . PRO A 1 92 ? -9.64099 58.18538 6.92487 1.000 72.82448 91 PRO A C 1
ATOM 728 O O . PRO A 1 92 ? -9.24215 57.04962 7.19277 1.000 71.35035 91 PRO A O 1
ATOM 732 N N . HIS A 1 93 ? -10.65789 58.76489 7.55489 1.000 74.71784 92 HIS A N 1
ATOM 733 C CA . HIS A 1 93 ? -11.37229 58.09246 8.63263 1.000 71.96891 92 HIS A CA 1
ATOM 734 C C . HIS A 1 93 ? -12.44585 57.19232 8.03545 1.000 74.73728 92 HIS A C 1
ATOM 735 O O . HIS A 1 93 ? -13.46792 57.67623 7.53739 1.000 74.37339 92 HIS A O 1
ATOM 742 N N . PHE A 1 94 ? -12.21402 55.88405 8.08391 1.000 70.78459 93 PHE A N 1
ATOM 743 C CA . PHE A 1 94 ? -13.22119 54.92545 7.65798 1.000 71.73724 93 PHE A CA 1
ATOM 744 C C . PHE A 1 94 ? -14.33064 54.81438 8.69744 1.000 72.17791 93 PHE A C 1
ATOM 745 O O . PHE A 1 94 ? -14.12262 55.04779 9.89057 1.000 70.44260 93 PHE A O 1
ATOM 753 N N . THR A 1 95 ? -15.52361 54.45740 8.23153 1.000 73.01503 94 THR A N 1
ATOM 754 C CA . THR A 1 95 ? -16.64837 54.16844 9.10639 1.000 74.10863 94 THR A CA 1
ATOM 755 C C . THR A 1 95 ? -17.17014 52.77078 8.80422 1.000 75.17401 94 THR A C 1
ATOM 756 O O . THR A 1 95 ? -16.95262 52.22380 7.71859 1.000 76.88090 94 THR A O 1
ATOM 760 N N . ILE A 1 96 ? -17.86917 52.19683 9.78573 1.000 77.09488 95 ILE A N 1
ATOM 761 C CA . ILE A 1 96 ? -18.38870 50.84247 9.62865 1.000 78.16670 95 ILE A CA 1
ATOM 762 C C . ILE A 1 96 ? -19.45289 50.78915 8.53605 1.000 80.46541 95 ILE A C 1
ATOM 763 O O . ILE A 1 96 ? -19.60076 49.76751 7.85316 1.000 81.63884 95 ILE A O 1
ATOM 768 N N . LYS A 1 97 ? -20.19036 51.88466 8.33130 1.000 80.04143 96 LYS A N 1
ATOM 769 C CA . LYS A 1 97 ? -21.23024 51.90154 7.30594 1.000 81.93122 96 LYS A CA 1
ATOM 770 C C . LYS A 1 97 ? -20.64565 51.84388 5.90073 1.000 83.90584 96 LYS A C 1
ATOM 771 O O . LYS A 1 97 ? -21.30933 51.36254 4.97503 1.000 83.89308 96 LYS A O 1
ATOM 777 N N . GLU A 1 98 ? -19.41411 52.32511 5.72071 1.000 80.80593 97 GLU A N 1
ATOM 778 C CA . GLU A 1 98 ? -18.77533 52.31994 4.41045 1.000 82.06878 97 GLU A CA 1
ATOM 779 C C . GLU A 1 98 ? -18.51062 50.91649 3.88394 1.000 81.95756 97 GLU A C 1
ATOM 780 O O . GLU A 1 98 ? -18.16898 50.77333 2.70525 1.000 83.47270 97 GLU A O 1
ATOM 786 N N . PHE A 1 99 ? -18.65696 49.88783 4.71636 1.000 81.95521 98 PHE A N 1
ATOM 787 C CA . PHE A 1 99 ? -18.36718 48.51899 4.32182 1.000 82.14118 98 PHE A CA 1
ATOM 788 C C . PHE A 1 99 ? -19.45764 47.60824 4.86460 1.000 82.59601 98 PHE A C 1
ATOM 789 O O . PHE A 1 99 ? -20.34806 48.04118 5.60108 1.000 82.95857 98 PHE A O 1
ATOM 797 N N . LYS A 1 100 ? -19.38808 46.33467 4.48283 1.000 85.19010 99 LYS A N 1
ATOM 798 C CA . LYS A 1 100 ? -20.37879 45.36625 4.93328 1.000 85.21924 99 LYS A CA 1
ATOM 799 C C . LYS A 1 100 ? -20.31743 45.21963 6.44632 1.000 85.20701 99 LYS A C 1
ATOM 800 O O . LYS A 1 100 ? -19.27131 44.87907 7.00728 1.000 84.45736 99 LYS A O 1
ATOM 806 N N . GLU A 1 101 ? -21.44457 45.48345 7.10350 1.000 85.21365 100 GLU A N 1
ATOM 807 C CA . GLU A 1 101 ? -21.53135 45.46014 8.56249 1.000 84.35097 100 GLU A CA 1
ATOM 808 C C . GLU A 1 101 ? -21.92169 44.05626 9.00234 1.000 87.68787 100 GLU A C 1
ATOM 809 O O . GLU A 1 101 ? -23.09703 43.74346 9.20134 1.000 87.68919 100 GLU A O 1
ATOM 823 N N . ASN A 1 103 ? -21.97732 41.06808 11.79541 1.000 81.65144 102 ASN A N 1
ATOM 824 C CA . ASN A 1 103 ? -22.14321 41.05014 13.25055 1.000 81.97416 102 ASN A CA 1
ATOM 825 C C . ASN A 1 103 ? -22.56800 42.42072 13.77354 1.000 80.13681 102 ASN A C 1
ATOM 826 O O . ASN A 1 103 ? -22.16888 42.84469 14.86054 1.000 79.91235 102 ASN A O 1
ATOM 831 N N . ASP A 1 104 ? -23.39065 43.11570 12.99444 1.000 88.18176 103 ASP A N 1
ATOM 832 C CA . ASP A 1 104 ? -23.85001 44.44931 13.35922 1.000 83.82485 103 ASP A CA 1
ATOM 833 C C . ASP A 1 104 ? -25.32121 44.63789 13.00512 1.000 81.26023 103 ASP A C 1
ATOM 834 O O . ASP A 1 104 ? -26.03845 43.66828 12.75889 1.000 81.10770 103 ASP A O 1
ATOM 839 N N . SER B 1 2 ? -10.53368 26.00120 35.56955 1.000 88.86747 1 SER B N 1
ATOM 840 C CA . SER B 1 2 ? -10.52083 27.44548 35.77505 1.000 88.59533 1 SER B CA 1
ATOM 841 C C . SER B 1 2 ? -9.16360 27.92962 36.27344 1.000 97.79235 1 SER B C 1
ATOM 842 O O . SER B 1 2 ? -9.07762 28.63412 37.28075 1.000 98.30660 1 SER B O 1
ATOM 845 N N . GLN B 1 3 ? -8.10386 27.54811 35.56368 1.000 95.31710 2 GLN B N 1
ATOM 846 C CA . GLN B 1 3 ? -6.75407 27.98214 35.89261 1.000 93.83757 2 GLN B CA 1
ATOM 847 C C . GLN B 1 3 ? -6.09891 28.81272 34.80132 1.000 88.48568 2 GLN B C 1
ATOM 848 O O . GLN B 1 3 ? -5.27692 29.67782 35.11553 1.000 86.68020 2 GLN B O 1
ATOM 854 N N . LEU B 1 4 ? -6.44469 28.58501 33.53673 1.000 88.76727 3 LEU B N 1
ATOM 855 C CA . LEU B 1 4 ? -5.86285 29.36284 32.45267 1.000 77.38510 3 LEU B CA 1
ATOM 856 C C . LEU B 1 4 ? -6.2903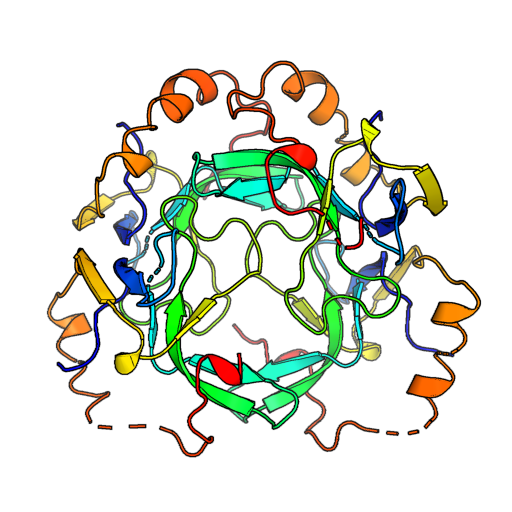9 30.82140 32.54110 1.000 72.08102 3 LEU B C 1
ATOM 857 O O . LEU B 1 4 ? -7.43485 31.13302 32.88082 1.000 73.58417 3 LEU B O 1
ATOM 862 N N . LEU B 1 5 ? -5.35900 31.71530 32.22948 1.000 68.96624 4 LEU B N 1
ATOM 863 C CA . LEU B 1 5 ? -5.65099 33.13840 32.27316 1.000 64.06791 4 LEU B CA 1
ATOM 864 C C . LEU B 1 5 ? -6.62584 33.51182 31.15933 1.000 62.70514 4 LEU B C 1
ATOM 865 O O . LEU B 1 5 ? -6.52564 32.99188 30.04409 1.000 63.79566 4 LEU B O 1
ATOM 870 N N . PRO B 1 6 ? -7.57290 34.40499 31.42650 1.000 61.86782 5 PRO B N 1
ATOM 871 C CA . PRO B 1 6 ? -8.47709 34.86036 30.36780 1.000 61.19970 5 PRO B CA 1
ATOM 872 C C . PRO B 1 6 ? -7.74913 35.75220 29.37412 1.000 59.16087 5 PRO B C 1
ATOM 873 O O . PRO B 1 6 ? -6.64552 36.24192 29.62438 1.000 58.39923 5 PRO B O 1
ATOM 877 N N . ILE B 1 7 ? -8.38693 35.95621 28.22034 1.000 58.34015 6 ILE B N 1
ATOM 878 C CA . ILE B 1 7 ? -7.81765 36.84988 27.22147 1.000 57.77083 6 ILE B CA 1
ATOM 879 C C . ILE B 1 7 ? -7.85940 38.28011 27.74642 1.000 55.90940 6 ILE B C 1
ATOM 880 O O . ILE B 1 7 ? -8.73398 38.65443 28.53968 1.000 54.70206 6 ILE B O 1
ATOM 885 N N . GLY B 1 8 ? -6.89732 39.08770 27.30928 1.000 56.05053 7 GLY B N 1
ATOM 886 C CA . GLY B 1 8 ? -6.72412 40.41874 27.84637 1.000 54.90315 7 GLY B CA 1
ATOM 887 C C . GLY B 1 8 ? -5.84916 40.49192 29.07633 1.000 54.76985 7 GLY B C 1
ATOM 888 O O . GLY B 1 8 ? -5.65411 41.58987 29.61469 1.000 55.02579 7 GLY B O 1
ATOM 889 N N . SER B 1 9 ? -5.32161 39.36153 29.53956 1.000 55.02404 8 SER B N 1
ATOM 890 C CA . SER B 1 9 ? -4.43455 39.34275 30.69300 1.000 56.24874 8 SER B CA 1
ATOM 891 C C . SER B 1 9 ? -3.04653 39.81856 30.28671 1.000 56.00884 8 SER B C 1
ATOM 892 O O . SER B 1 9 ? -2.48045 39.33705 29.30087 1.000 55.87908 8 SER B O 1
ATOM 895 N N . VAL B 1 10 ? -2.49968 40.76136 31.04751 1.000 55.07381 9 VAL B N 1
ATOM 896 C CA . VAL B 1 10 ? -1.18034 41.32347 30.78331 1.000 55.19480 9 VAL B CA 1
ATOM 897 C C . VAL B 1 10 ? -0.19963 40.71359 31.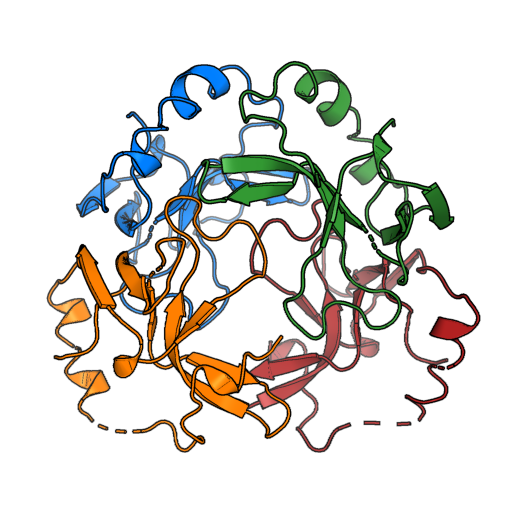77282 1.000 55.81760 9 VAL B C 1
ATOM 898 O O . VAL B 1 10 ? -0.32503 40.91499 32.98654 1.000 56.22030 9 VAL B O 1
ATOM 902 N N . VAL B 1 11 ? 0.77701 39.96570 31.25902 1.000 56.77505 10 VAL B N 1
ATOM 903 C CA . VAL B 1 11 ? 1.74466 39.26055 32.08649 1.000 58.60802 10 VAL B CA 1
ATOM 904 C C . VAL B 1 11 ? 3.15047 39.61100 31.61704 1.000 59.92461 10 VAL B C 1
ATOM 905 O O . VAL B 1 11 ? 3.35491 40.16174 30.53550 1.000 59.76231 10 VAL B O 1
ATOM 909 N N . ARG B 1 12 ? 4.12427 39.28399 32.46009 1.000 62.50866 11 ARG B N 1
ATOM 910 C CA . ARG B 1 12 ? 5.53680 39.41100 32.13475 1.000 63.55552 11 ARG B CA 1
ATOM 911 C C . ARG B 1 12 ? 6.18498 38.04494 32.28753 1.000 63.37911 11 ARG B C 1
ATOM 912 O O . ARG B 1 12 ? 6.04268 37.40078 33.33184 1.000 64.20988 11 ARG B O 1
ATOM 920 N N . LEU B 1 13 ? 6.88633 37.60329 31.25027 1.000 63.35927 12 LEU B N 1
ATOM 921 C CA . LEU B 1 13 ? 7.50124 36.28835 31.27901 1.000 64.11243 12 LEU B CA 1
ATOM 922 C C . LEU B 1 13 ? 8.84103 36.33373 32.00841 1.000 64.23302 12 LEU B C 1
ATOM 923 O O . LEU B 1 13 ? 9.37619 37.39934 32.32726 1.000 65.00100 12 LEU B O 1
ATOM 928 N N . ASN B 1 14 ? 9.37917 35.14572 32.27610 1.000 67.05264 13 ASN B N 1
ATOM 929 C CA . ASN B 1 14 ? 10.69354 35.03716 32.89228 1.000 66.11785 13 ASN B CA 1
ATOM 930 C C . ASN B 1 14 ? 11.74371 35.67097 31.99121 1.000 67.24845 13 ASN B C 1
ATOM 931 O O . ASN B 1 14 ? 11.84192 35.34009 30.80452 1.000 68.06752 13 ASN B O 1
ATOM 936 N N . ASN B 1 15 ? 12.52371 36.59259 32.56048 1.000 66.68801 14 ASN B N 1
ATOM 937 C CA . ASN B 1 15 ? 13.48264 37.40483 31.81364 1.000 68.18466 14 ASN B CA 1
ATOM 938 C C . ASN B 1 15 ? 12.80133 38.21935 30.72135 1.000 72.46655 14 ASN B C 1
ATOM 939 O O . ASN B 1 15 ? 13.44035 38.61415 29.74075 1.000 74.04236 14 ASN B O 1
ATOM 944 N N . GLY B 1 16 ? 11.50477 38.47267 30.87625 1.000 69.75959 15 GLY B N 1
ATOM 945 C CA . GLY B 1 16 ? 10.74630 39.20411 29.88335 1.000 70.53105 15 GLY B CA 1
ATOM 946 C C . GLY B 1 16 ? 10.98656 40.69625 29.94617 1.000 73.15060 15 GLY B C 1
ATOM 947 O O . GLY B 1 16 ? 10.69335 41.33803 30.95883 1.000 72.11069 15 GLY B O 1
ATOM 948 N N . ASP B 1 17 ? 11.52098 41.26299 28.86558 1.000 72.48129 16 ASP B N 1
ATOM 949 C CA . ASP B 1 17 ? 11.81315 42.68909 28.84069 1.000 76.04282 16 ASP B CA 1
ATOM 950 C C . ASP B 1 17 ? 10.58159 43.53693 28.54760 1.000 78.00309 16 ASP B C 1
ATOM 951 O O . ASP B 1 17 ? 10.59607 44.74092 28.82517 1.000 81.07715 16 ASP B O 1
ATOM 956 N N . VAL B 1 18 ? 9.51821 42.93993 28.00660 1.000 74.68912 17 VAL B N 1
ATOM 957 C CA . VAL B 1 18 ? 8.28020 43.64775 27.71178 1.000 72.17113 17 VAL B CA 1
ATOM 958 C C . VAL B 1 18 ? 7.10491 42.81919 28.21057 1.000 68.34224 17 VAL B C 1
ATOM 959 O O . VAL B 1 18 ? 7.22793 41.62496 28.48906 1.000 67.48392 17 VAL B O 1
ATOM 963 N N . ASN B 1 19 ? 5.95536 43.47571 28.32681 1.000 69.04839 18 ASN B N 1
ATOM 964 C CA . ASN B 1 19 ? 4.73026 42.83488 28.77703 1.000 62.41222 18 ASN B CA 1
ATOM 965 C C . ASN B 1 19 ? 3.89538 42.39738 27.57993 1.000 59.75216 18 ASN B C 1
ATOM 966 O O . ASN B 1 19 ? 3.89395 43.04568 26.52938 1.000 59.87954 18 ASN B O 1
ATOM 971 N N . LEU B 1 20 ? 3.18579 41.28280 27.75004 1.000 60.38071 19 LEU B N 1
ATOM 972 C CA . LEU B 1 20 ? 2.40196 40.67347 26.68551 1.000 56.05745 19 LEU B CA 1
ATOM 973 C C . LEU B 1 20 ? 0.95039 40.54297 27.12143 1.000 55.22082 19 LEU B C 1
ATOM 974 O O . LEU B 1 20 ? 0.66872 40.30017 28.29880 1.000 55.43293 19 LEU B O 1
ATOM 987 N N . VAL B 1 22 ? -2.51158 38.35879 26.65501 1.000 54.55352 21 VAL B N 1
ATOM 988 C CA . VAL B 1 22 ? -3.02979 37.08960 26.16279 1.000 56.44026 21 VAL B CA 1
ATOM 989 C C . VAL B 1 22 ? -4.13364 37.34771 25.15068 1.000 57.25323 21 VAL B C 1
ATOM 990 O O . VAL B 1 22 ? -5.09079 38.08516 25.41950 1.000 55.44633 21 VAL B O 1
ATOM 994 N N . ILE B 1 23 ? -4.00106 36.74256 23.97331 1.000 59.58823 22 ILE B N 1
ATOM 995 C CA . ILE B 1 23 ? -4.99153 36.88795 22.91350 1.000 60.28059 22 ILE B CA 1
ATOM 996 C C . ILE B 1 23 ? -5.69931 35.58511 22.58004 1.000 62.28023 22 ILE B C 1
ATOM 997 O O . ILE B 1 23 ? -6.74006 35.62499 21.90714 1.000 61.36521 22 ILE B O 1
ATOM 1002 N N . SER B 1 24 ? -5.18409 34.43816 23.01856 1.000 62.56049 23 SER B N 1
ATOM 1003 C CA . SER B 1 24 ? -5.82528 33.15482 22.75999 1.000 62.95658 23 SER B CA 1
ATOM 1004 C C . SER B 1 24 ? -5.16220 32.09694 23.62965 1.000 64.93074 23 SER B C 1
ATOM 1005 O O . SER B 1 24 ? -4.01929 32.25658 24.06774 1.000 66.57183 23 SER B O 1
ATOM 1008 N N . ARG B 1 25 ? -5.89599 31.01320 23.87212 1.000 66.62529 24 ARG B N 1
ATOM 1009 C CA . ARG B 1 25 ? -5.41544 29.89873 24.67443 1.000 67.35772 24 ARG B CA 1
ATOM 1010 C C . ARG B 1 25 ? -5.37741 28.63209 23.83092 1.000 68.06936 24 ARG B C 1
ATOM 1011 O O . ARG B 1 25 ? -6.18315 28.45550 22.91193 1.000 66.84787 24 ARG B O 1
ATOM 1019 N N . TYR B 1 26 ? -4.43573 27.75011 24.16169 1.000 68.58154 25 TYR B N 1
ATOM 1020 C CA . TYR B 1 26 ? -4.21720 26.49801 23.43865 1.000 70.64542 25 TYR B CA 1
ATOM 1021 C C . TYR B 1 26 ? -4.00532 26.76151 21.94813 1.000 72.37464 25 TYR B C 1
ATOM 1022 O O . TYR B 1 26 ? -4.75827 26.30131 21.08835 1.000 71.75802 25 TYR B O 1
ATOM 1031 N N . ALA B 1 27 ? -2.95197 27.51628 21.65499 1.000 67.49253 26 ALA B N 1
ATOM 1032 C CA . ALA B 1 27 ? -2.64574 27.93647 20.29589 1.000 71.97186 26 ALA B CA 1
ATOM 1033 C C . ALA B 1 27 ? -1.61381 27.00898 19.66867 1.000 81.09827 26 ALA B C 1
ATOM 1034 O O . ALA B 1 27 ? -0.62649 26.63549 20.30885 1.000 82.09295 26 ALA B O 1
ATOM 1036 N N . LEU B 1 28 ? -1.84799 26.64400 18.41053 1.000 75.03979 27 LEU B N 1
ATOM 1037 C CA . LEU B 1 28 ? -0.92118 25.78976 17.68249 1.000 83.08845 27 LEU B CA 1
ATOM 1038 C C . LEU B 1 28 ? 0.20261 26.61725 17.07312 1.000 86.81048 27 LEU B C 1
ATOM 1039 O O . LEU B 1 28 ? -0.01239 27.74176 16.61303 1.000 83.86323 27 LEU B O 1
ATOM 1044 N N . TYR B 1 29 ? 1.40679 26.05049 17.06946 1.000 87.92172 28 TYR B N 1
ATOM 1045 C CA . TYR B 1 29 ? 2.57830 26.71152 16.51175 1.000 88.26994 28 TYR B CA 1
ATOM 1046 C C . TYR B 1 29 ? 3.39709 25.69524 15.73409 1.000 91.41876 28 TYR B C 1
ATOM 1047 O O . TYR B 1 29 ? 3.64941 24.59329 16.22793 1.000 93.52133 28 TYR B O 1
ATOM 1056 N N . GLU B 1 30 ? 3.81747 26.06910 14.52958 1.000 96.58382 29 GLU B N 1
ATOM 1057 C CA . GLU B 1 30 ? 4.57465 25.17931 13.65871 1.000 95.20488 29 GLU B CA 1
ATOM 1058 C C . GLU B 1 30 ? 6.06556 25.40308 13.87551 1.000 97.48079 29 GLU B C 1
ATOM 1059 O O . GLU B 1 30 ? 6.55509 26.52494 13.71869 1.000 97.47942 29 GLU B O 1
ATOM 1065 N N . SER B 1 31 ? 6.78037 24.34132 14.22734 1.000 97.52447 30 SER B N 1
ATOM 1066 C CA . SER B 1 31 ? 8.22187 24.36924 14.42769 1.000 99.32907 30 SER B CA 1
ATOM 1067 C C . SER B 1 31 ? 8.86856 23.30694 13.54699 1.000 97.09135 30 SER B C 1
ATOM 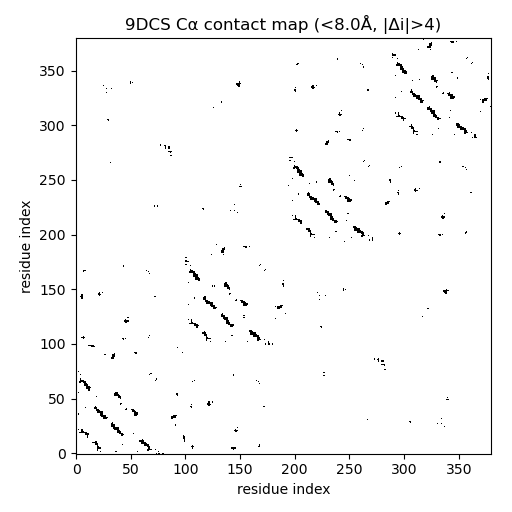1068 O O . SER B 1 31 ? 8.21663 22.68227 12.71099 1.000 95.78411 30 SER B O 1
ATOM 1071 N N . ASP B 1 32 ? 10.17212 23.11037 13.74576 1.000 99.48057 31 ASP B N 1
ATOM 1072 C CA . ASP B 1 32 ? 10.89956 22.11048 12.97112 1.000 103.12485 31 ASP B CA 1
ATOM 1073 C C . ASP B 1 32 ? 10.40963 20.70522 13.28996 1.000 102.28459 31 ASP B C 1
ATOM 1074 O O . ASP B 1 32 ? 10.35582 19.84474 12.40428 1.000 104.35113 31 ASP B O 1
ATOM 1079 N N . LYS B 1 33 ? 10.06843 20.44820 14.55557 1.000 103.07542 32 LYS B N 1
ATOM 1080 C CA . LYS B 1 33 ? 9.48948 19.15952 14.92480 1.000 100.59799 32 LYS B CA 1
ATOM 1081 C C . LYS B 1 33 ? 8.16616 18.92225 14.20341 1.000 99.31342 32 LYS B C 1
ATOM 1082 O O . LYS B 1 33 ? 7.88167 17.80419 13.75549 1.000 97.33855 32 LYS B O 1
ATOM 1088 N N . GLY B 1 34 ? 7.35288 19.95349 14.08277 1.000 96.42826 33 GLY B N 1
ATOM 1089 C CA . GLY B 1 34 ? 6.05783 19.84903 13.44817 1.000 93.21231 33 GLY B CA 1
ATOM 1090 C C . GLY B 1 34 ? 5.10777 20.89292 14.02315 1.000 94.43778 33 GLY B C 1
ATOM 1091 O O . GLY B 1 34 ? 5.50639 22.02986 14.28164 1.000 96.30944 33 GLY B O 1
ATOM 1092 N N . VAL B 1 35 ? 3.85845 20.48258 14.21285 1.000 91.37075 34 VAL B N 1
ATOM 1093 C CA . VAL B 1 35 ? 2.81818 21.35057 14.75082 1.000 92.46743 34 VAL B CA 1
ATOM 1094 C C . VAL B 1 35 ? 2.63292 21.00219 16.22171 1.000 94.00477 34 VAL B C 1
ATOM 1095 O O . VAL B 1 35 ? 2.18239 19.90260 16.55846 1.000 96.84454 34 VAL B O 1
ATOM 1099 N N . GLY B 1 36 ? 2.98813 21.93900 17.10526 1.000 92.11778 35 GLY B N 1
ATOM 1100 C CA . GLY B 1 36 ? 2.78567 21.78241 18.52648 1.000 90.27286 35 GLY B CA 1
ATOM 1101 C C . GLY B 1 36 ? 1.93882 22.92130 19.07408 1.000 89.30779 35 GLY B C 1
ATOM 1102 O O . GLY B 1 36 ? 1.68722 23.92388 18.39529 1.000 90.04388 35 GLY B O 1
ATOM 1103 N N . TYR B 1 37 ? 1.50136 22.75730 20.31958 1.000 87.41617 36 TYR B N 1
ATOM 1104 C CA . TYR B 1 37 ? 0.61452 23.72085 20.95130 1.000 83.83096 36 TYR B CA 1
ATOM 1105 C C . TYR B 1 37 ? 1.25606 24.30511 22.20246 1.000 80.70453 36 TYR B C 1
ATOM 1106 O O . TYR B 1 37 ? 2.02924 23.63995 22.89885 1.000 82.35717 36 TYR B O 1
ATOM 1115 N N . PHE B 1 38 ? 0.92429 25.56292 22.47288 1.000 80.85775 37 PHE B N 1
ATOM 1116 C CA . PHE B 1 38 ? 1.30493 26.25392 23.69314 1.000 76.59613 37 PHE B CA 1
ATOM 1117 C C . PHE B 1 38 ? 0.06600 26.53742 24.52969 1.000 72.37175 37 PHE B C 1
ATOM 1118 O O . PHE B 1 38 ? -1.06868 26.43271 24.05654 1.000 70.70877 37 PHE B O 1
ATOM 1126 N N . ASP B 1 39 ? 0.29804 26.90406 25.79055 1.000 73.81775 38 ASP B N 1
ATOM 1127 C CA . ASP B 1 39 ? -0.81533 27.27804 26.65436 1.000 69.70781 38 ASP B CA 1
ATOM 1128 C C . ASP B 1 39 ? -1.44144 28.59147 26.20568 1.000 66.73937 38 ASP B C 1
ATOM 1129 O O . ASP B 1 39 ? -2.66756 28.74681 26.24685 1.000 65.73404 38 ASP B O 1
ATOM 1134 N N . TYR B 1 40 ? -0.62069 29.54220 25.76272 1.000 68.51964 39 TYR B N 1
ATOM 1135 C CA . TYR B 1 40 ? -1.10407 30.86559 25.40465 1.000 66.61620 39 TYR B CA 1
ATOM 1136 C C . TYR B 1 40 ? -0.41322 31.36521 24.14584 1.000 65.42406 39 TYR B C 1
ATOM 1137 O O . TYR B 1 40 ? 0.71305 30.97206 23.83154 1.000 67.36652 39 TYR B O 1
ATOM 1146 N N . SER B 1 41 ? -1.11188 32.24214 23.43242 1.000 63.71032 40 SER B N 1
ATOM 1147 C CA . SER B 1 41 ? -0.53499 33.08582 22.39770 1.000 64.43494 40 SER B CA 1
ATOM 1148 C C . SER B 1 41 ? -0.81626 34.53326 22.77105 1.000 61.12728 40 SER B C 1
ATOM 1149 O O . SER B 1 41 ? -1.88109 34.84244 23.31440 1.000 60.10655 40 SER B O 1
ATOM 1152 N N . ALA B 1 42 ? 0.13619 35.42031 22.49501 1.000 63.78729 41 ALA B N 1
ATOM 1153 C CA . ALA B 1 42 ? 0.03168 36.77628 23.00860 1.000 61.37544 41 ALA B CA 1
ATOM 1154 C C . ALA B 1 42 ? 0.62437 37.76777 22.02086 1.000 60.06895 41 ALA B C 1
ATOM 1155 O O . ALA B 1 42 ? 1.43523 37.41726 21.15959 1.000 62.36451 41 ALA B O 1
ATOM 1157 N N . CYS B 1 43 ? 0.20010 39.01793 22.16653 1.000 59.71065 42 CYS B N 1
ATOM 1158 C CA . CYS B 1 43 ? 0.77611 40.16495 21.48339 1.000 60.32254 42 CYS B CA 1
ATOM 1159 C C . CYS B 1 43 ? 1.43874 41.07724 22.50866 1.000 59.99789 42 CYS B C 1
ATOM 1160 O O . CYS B 1 43 ? 1.25944 40.92213 23.71880 1.000 60.66504 42 CYS B O 1
ATOM 1163 N N . LEU B 1 44 ? 2.21037 42.04212 22.01491 1.000 57.10551 43 LEU B N 1
ATOM 1164 C CA . LEU B 1 44 ? 2.86447 42.98321 22.90995 1.000 58.24955 43 LEU B CA 1
ATOM 1165 C C . LEU B 1 44 ? 1.84652 43.91817 23.55406 1.000 58.15728 43 LEU B C 1
ATOM 1166 O O . LEU B 1 44 ? 0.76580 44.17754 23.02237 1.000 58.05689 43 LEU B O 1
ATOM 1171 N N . HIS B 1 45 ? 2.21261 44.42324 24.72531 1.000 59.39974 44 HIS B N 1
ATOM 1172 C CA . HIS B 1 45 ? 1.40480 45.36016 25.48258 1.000 58.49133 44 HIS B CA 1
ATOM 1173 C C . HIS B 1 45 ? 2.22207 46.61614 25.74720 1.000 58.49560 44 HIS B C 1
ATOM 1174 O O . HIS B 1 45 ? 3.38205 46.51132 26.17153 1.000 59.23837 44 HIS B O 1
ATOM 1181 N N . PRO B 1 46 ? 1.65953 47.81657 25.54269 1.000 57.79813 45 PRO B N 1
ATOM 1182 C CA . PRO B 1 46 ? 0.26965 48.05861 25.15270 1.000 58.31567 45 PRO B CA 1
ATOM 1183 C C . PRO B 1 46 ? 0.05581 48.32952 23.66110 1.000 58.40215 45 PRO B C 1
ATOM 1184 O O . PRO B 1 46 ? -0.96691 48.91146 23.29419 1.000 57.47792 45 PRO B O 1
ATOM 1188 N N . SER B 1 47 ? 0.99723 47.90990 22.81214 1.000 60.71019 46 SER B N 1
ATOM 1189 C CA . SER B 1 47 ? 0.87237 48.19764 21.38575 1.000 59.22422 46 SER B CA 1
ATOM 1190 C C . SER B 1 47 ? -0.21750 47.35921 20.72906 1.000 58.76133 46 SER B C 1
ATOM 1191 O O . SER B 1 47 ? -0.86423 47.81983 19.78104 1.000 57.99746 46 SER B O 1
ATOM 1194 N N . GLY B 1 48 ? -0.43839 46.14117 21.21177 1.000 56.58899 47 GLY B N 1
ATOM 1195 C CA . GLY B 1 48 ? -1.44345 45.28427 20.62247 1.000 57.58827 47 GLY B CA 1
ATOM 1196 C C . GLY B 1 48 ? -0.94704 44.59830 19.36133 1.000 59.43977 47 GLY B C 1
ATOM 1197 O O . GLY B 1 48 ? 0.25310 44.54164 19.07031 1.000 58.93364 47 GLY B O 1
ATOM 1198 N N . VAL B 1 49 ? -1.90293 44.07011 18.59787 1.000 58.41807 48 VAL B N 1
ATOM 1199 C CA . VAL B 1 49 ? -1.59634 43.33981 17.37291 1.000 62.54789 48 VAL B CA 1
ATOM 1200 C C . VAL B 1 49 ? -1.42285 44.32332 16.22416 1.000 62.78301 48 VAL B C 1
ATOM 1201 O O . VAL B 1 49 ? -2.38818 44.66459 15.53138 1.000 62.89524 48 VAL B O 1
ATOM 1205 N N . ILE B 1 50 ? -0.19061 44.78204 16.01269 1.000 64.09764 49 ILE B N 1
ATOM 1206 C CA . ILE B 1 50 ? 0.12434 45.72310 14.94567 1.000 66.08904 49 ILE B CA 1
ATOM 1207 C C . ILE B 1 50 ? 0.88121 45.07264 13.80363 1.000 70.51369 49 ILE B C 1
ATOM 1208 O O . ILE B 1 50 ? 1.18100 45.75031 12.80974 1.000 70.69854 49 ILE B O 1
ATOM 1213 N N . ASN B 1 51 ? 1.19962 43.78536 13.90580 1.000 69.95954 50 ASN B N 1
ATOM 1214 C CA . ASN B 1 51 ? 1.93750 43.08110 12.86431 1.000 70.56535 50 ASN B CA 1
ATOM 1215 C C . ASN B 1 51 ? 1.52587 41.61191 12.88942 1.000 74.60475 50 ASN B C 1
ATOM 1216 O O . ASN B 1 51 ? 0.55257 41.23239 13.54753 1.000 76.57428 50 ASN B O 1
ATOM 1221 N N . GLN B 1 52 ? 2.26810 40.78203 12.16095 1.000 74.25858 51 GLN B N 1
ATOM 1222 C CA . GLN B 1 52 ? 2.04098 39.34352 12.14819 1.000 76.53323 51 GLN B CA 1
ATOM 1223 C C . GLN B 1 52 ? 2.81603 38.61296 13.23614 1.000 76.73034 51 GLN B C 1
ATOM 1224 O O . GLN B 1 52 ? 2.67293 37.39219 13.36304 1.000 78.17049 51 GLN B O 1
ATOM 1230 N N . ARG B 1 53 ? 3.62518 39.32283 14.02007 1.000 73.34233 52 ARG B N 1
ATOM 1231 C CA . ARG B 1 53 ? 4.36534 38.68724 15.10148 1.000 73.00074 52 ARG B CA 1
ATOM 1232 C C . ARG B 1 53 ? 3.40768 38.18641 16.17393 1.000 72.58011 52 ARG B C 1
ATOM 1233 O O . ARG B 1 53 ? 2.48188 38.89652 16.57817 1.000 72.95979 52 ARG B O 1
ATOM 1241 N N . THR B 1 54 ? 3.63515 36.96056 16.63725 1.000 73.62286 53 THR B N 1
ATOM 1242 C CA . THR B 1 54 ? 2.80531 36.35421 17.66752 1.000 71.86614 53 THR B CA 1
ATOM 1243 C C . THR B 1 54 ? 3.70893 35.63432 18.65475 1.000 69.37638 53 THR B C 1
ATOM 1244 O O . THR B 1 54 ? 4.58838 34.86898 18.24963 1.000 70.69584 53 THR B O 1
ATOM 1248 N N . TYR B 1 55 ? 3.49539 35.88417 19.94208 1.000 73.30668 54 TYR B N 1
ATOM 1249 C CA . TYR B 1 55 ? 4.32853 35.32636 20.99802 1.000 70.80197 54 TYR B CA 1
ATOM 1250 C C . TYR B 1 55 ? 3.59612 34.17626 21.67315 1.000 70.17404 54 TYR B C 1
ATOM 1251 O O . TYR B 1 55 ? 2.44628 34.32922 22.09674 1.000 68.69041 54 TYR B O 1
ATOM 1260 N N . TYR B 1 56 ? 4.26399 33.03116 21.76993 1.000 66.21028 55 TYR B N 1
ATOM 1261 C CA . TYR B 1 56 ? 3.68645 31.82135 22.33464 1.000 69.84679 55 TYR B CA 1
ATOM 1262 C C . TYR B 1 56 ? 4.49426 31.39699 23.55111 1.000 70.39059 55 TYR B C 1
ATOM 1263 O O . TYR B 1 56 ? 5.72891 31.41666 23.52452 1.000 72.03014 55 TYR B O 1
ATOM 1272 N N . PHE B 1 57 ? 3.79382 31.01008 24.61324 1.000 72.25335 56 PHE B N 1
ATOM 1273 C CA . PHE B 1 57 ? 4.44595 30.57060 25.83861 1.000 69.71069 56 PHE B CA 1
ATOM 1274 C C . PHE B 1 57 ? 3.47357 29.70404 26.62472 1.000 69.04168 56 PHE B C 1
ATOM 1275 O O . PHE B 1 57 ? 2.29341 29.59082 26.28463 1.000 68.86400 56 PHE B O 1
ATOM 1283 N N . ASN B 1 58 ? 3.98937 29.09519 27.68681 1.000 69.54690 57 ASN B N 1
ATOM 1284 C CA . ASN B 1 58 ? 3.21891 28.23993 28.57534 1.000 69.27489 57 ASN B CA 1
ATOM 1285 C C . ASN B 1 58 ? 3.06343 28.91380 29.93541 1.000 66.25889 57 ASN B C 1
ATOM 1286 O O . ASN B 1 58 ? 3.59236 30.00079 30.18526 1.000 64.66246 57 ASN B O 1
ATOM 1291 N N . GLN B 1 59 ? 2.32208 28.24834 30.82434 1.000 67.27920 58 GLN B N 1
ATOM 1292 C CA . GLN B 1 59 ? 2.08070 28.80733 32.14993 1.000 66.70737 58 GLN B CA 1
ATOM 1293 C C . GLN B 1 59 ? 3.36098 28.87425 32.97223 1.000 63.88270 58 GLN B C 1
ATOM 1294 O O . GLN B 1 59 ? 3.50576 29.76094 33.82173 1.000 63.32561 58 GLN B O 1
ATOM 1300 N N . GLU B 1 60 ? 4.29941 27.95607 32.73150 1.000 67.07466 59 GLU B N 1
ATOM 1301 C CA . GLU B 1 60 ? 5.53112 27.92400 33.51019 1.000 66.54460 59 GLU B CA 1
ATOM 1302 C C . GLU B 1 60 ? 6.44899 29.09504 33.19311 1.000 67.58174 59 GLU B C 1
ATOM 1303 O O . GLU B 1 60 ? 7.34757 29.39437 33.98591 1.000 69.91151 59 GLU B O 1
ATOM 1309 N N . ASP B 1 61 ? 6.24781 29.75663 32.05747 1.000 65.71142 60 ASP B N 1
ATOM 1310 C CA . ASP B 1 61 ? 7.08303 30.87679 31.65190 1.000 66.63656 60 ASP B CA 1
ATOM 1311 C C . ASP B 1 61 ? 6.64615 32.20031 32.26495 1.000 65.96091 60 ASP B C 1
ATOM 1312 O O . ASP B 1 61 ? 7.40463 33.17468 32.19982 1.000 67.59428 60 ASP B O 1
ATOM 1317 N N . ILE B 1 62 ? 5.45856 32.25992 32.85936 1.000 61.13687 61 ILE B N 1
ATOM 1318 C CA . ILE B 1 62 ? 4.93810 33.51147 33.39604 1.000 62.35413 61 ILE B CA 1
ATOM 1319 C C . ILE B 1 62 ? 5.64368 33.83010 34.70723 1.000 64.18998 61 ILE B C 1
ATOM 1320 O O . ILE B 1 62 ? 5.67680 33.00532 35.62929 1.000 64.27070 61 ILE B O 1
ATOM 1325 N N . ALA B 1 63 ? 6.21276 35.03194 34.79234 1.000 62.33312 62 ALA B N 1
ATOM 1326 C CA . ALA B 1 63 ? 6.84009 35.49360 36.02334 1.000 62.83724 62 ALA B CA 1
ATOM 1327 C C . ALA B 1 63 ? 5.87601 36.26490 36.91506 1.000 66.68634 62 ALA B C 1
ATOM 1328 O O . ALA B 1 63 ? 5.98559 36.18756 38.14503 1.000 67.95538 62 ALA B O 1
ATOM 1330 N N . GLU B 1 64 ? 4.92702 36.99167 36.32559 1.000 64.95787 63 GLU B N 1
ATOM 1331 C CA . GLU B 1 64 ? 3.96422 37.77505 37.08627 1.000 63.17467 63 GLU B CA 1
ATOM 1332 C C . GLU B 1 64 ? 2.77115 38.09464 36.19802 1.000 63.10981 63 GLU B C 1
ATOM 1333 O O . GLU B 1 64 ? 2.94076 38.45775 35.03017 1.000 64.51516 63 GLU B O 1
ATOM 1339 N N . VAL B 1 65 ? 1.57178 37.94421 36.75923 1.000 61.64616 64 VAL B N 1
ATOM 1340 C CA . VAL B 1 65 ? 0.33282 38.34040 36.09732 1.000 57.80041 64 VAL B CA 1
ATOM 1341 C C . VAL B 1 65 ? 0.02943 39.76133 36.55923 1.000 55.84860 64 VAL B C 1
ATOM 1342 O O . VAL B 1 65 ? -0.55556 39.97143 37.62589 1.000 55.71092 64 VAL B O 1
ATOM 1346 N N . LEU B 1 66 ? 0.44420 40.74355 35.75471 1.000 58.93119 65 LEU B N 1
ATOM 1347 C CA . LEU B 1 66 ? 0.21884 42.13793 36.11544 1.000 57.21997 65 LEU B CA 1
ATOM 1348 C C . LEU B 1 66 ? -1.26032 42.49851 36.11920 1.000 54.07236 65 LEU B C 1
ATOM 1349 O O . LEU B 1 66 ? -1.66128 43.43619 36.81838 1.000 52.70110 65 LEU B O 1
ATOM 1354 N N . PHE B 1 67 ? -2.07711 41.77916 35.35226 1.000 54.03869 66 PHE B N 1
ATOM 1355 C CA . PHE B 1 67 ? -3.47924 42.12435 35.17608 1.000 53.37963 66 PHE B CA 1
ATOM 1356 C C . PHE B 1 67 ? -4.18687 40.94149 34.53596 1.000 57.07496 66 PHE B C 1
ATOM 1357 O O . PHE B 1 67 ? -3.63025 40.29179 33.64794 1.000 55.18289 66 PHE B O 1
ATOM 1365 N N . GLU B 1 68 ? -5.40418 40.66501 34.99246 1.000 56.12579 67 GLU B N 1
ATOM 1366 C CA . GLU B 1 68 ? -6.20786 39.57244 34.46480 1.000 57.24154 67 GLU B CA 1
ATOM 1367 C C . GLU B 1 68 ? -7.32271 40.12261 33.58651 1.000 58.18149 67 GLU B C 1
ATOM 1368 O O . GLU B 1 68 ? -7.93939 41.14123 33.91399 1.000 57.23374 67 GLU B O 1
ATOM 1374 N N . GLY B 1 69 ? -7.57900 39.43976 32.47528 1.000 57.62610 68 GLY B N 1
ATOM 1375 C CA . GLY B 1 69 ? -8.57751 39.87813 31.52480 1.000 54.19695 68 GLY B CA 1
ATOM 1376 C C . GLY B 1 69 ? -9.99184 39.75785 32.06386 1.000 53.34124 68 GLY B C 1
ATOM 1377 O O . GLY B 1 69 ? -10.23978 39.33746 33.19454 1.000 54.11392 68 GLY B O 1
ATOM 1378 N N . PHE B 1 70 ? -10.94351 40.14171 31.21393 1.000 53.87527 69 PHE B N 1
ATOM 1379 C CA . PHE B 1 70 ? -12.34986 40.12864 31.59782 1.000 53.34942 69 PHE B CA 1
ATOM 1380 C C . PHE B 1 70 ? -12.82512 38.70387 31.84894 1.000 55.12606 69 PHE B C 1
ATOM 1381 O O . PHE B 1 70 ? -12.60209 37.80703 31.03051 1.000 55.04821 69 PHE B O 1
ATOM 1389 N N . VAL B 1 71 ? -13.47906 38.49770 32.98922 1.000 57.17152 70 VAL B N 1
ATOM 1390 C CA . VAL B 1 71 ? -13.99598 37.19200 33.38382 1.000 58.33246 70 VAL B CA 1
ATOM 1391 C C . VAL B 1 71 ? -15.49357 37.33222 33.61071 1.000 59.30744 70 VAL B C 1
ATOM 1392 O O . VAL B 1 71 ? -15.92620 38.00297 34.55678 1.000 58.93221 70 VAL B O 1
ATOM 1396 N N . ASN B 1 72 ? -16.28351 36.70308 32.74642 1.000 61.15779 71 ASN B N 1
ATOM 1397 C CA . ASN B 1 72 ? -17.72653 36.60952 32.90284 1.000 62.88296 71 ASN B CA 1
ATOM 1398 C C . ASN B 1 72 ? -18.12224 35.14036 32.84330 1.000 63.67560 71 ASN B C 1
ATOM 1399 O O . ASN B 1 72 ? -17.27093 34.25193 32.74153 1.000 63.84062 71 ASN B O 1
ATOM 1404 N N . GLN B 1 73 ? -19.43153 34.88267 32.90015 1.000 62.71288 72 GLN B N 1
ATOM 1405 C CA . GLN B 1 73 ? -19.90449 33.50305 32.86384 1.000 64.71408 72 GLN B CA 1
ATOM 1406 C C . GLN B 1 73 ? -19.52720 32.81915 31.55755 1.000 64.34798 72 GLN B C 1
ATOM 1407 O O . GLN B 1 73 ? -19.37940 31.59205 31.51873 1.000 64.44796 72 GLN B O 1
ATOM 1413 N N . ALA B 1 74 ? -19.36492 33.59197 30.48191 1.000 66.36284 73 ALA B N 1
ATOM 1414 C CA . ALA B 1 74 ? -18.86639 33.02617 29.23387 1.000 64.93795 73 ALA B CA 1
ATOM 1415 C C . ALA B 1 74 ? -17.43468 32.53271 29.39719 1.000 65.43183 73 ALA B C 1
ATOM 1416 O O . ALA B 1 74 ? -17.09093 31.42889 28.95904 1.000 66.20062 73 ALA B O 1
ATOM 1418 N N . GLU B 1 75 ? -16.58335 33.33985 30.03424 1.000 64.83187 74 GLU B N 1
ATOM 1419 C CA . GLU B 1 75 ? -15.21488 32.90659 30.29281 1.000 65.38593 74 GLU B CA 1
ATOM 1420 C C . GLU B 1 75 ? -15.18372 31.76514 31.30077 1.000 67.68570 74 GLU B C 1
ATOM 1421 O O . GLU B 1 75 ? -14.37604 30.83721 31.17129 1.000 68.85159 74 GLU B O 1
ATOM 1427 N N . ARG B 1 76 ? -16.05794 31.81549 32.31022 1.000 67.15433 75 ARG B N 1
ATOM 1428 C CA . ARG B 1 76 ? -16.13462 30.72402 33.27601 1.000 68.43381 75 ARG B CA 1
ATOM 1429 C C . ARG B 1 76 ? -16.58566 29.43308 32.60599 1.000 70.00819 75 ARG B C 1
ATOM 1430 O O . ARG B 1 76 ? -16.03478 28.35863 32.87465 1.000 72.45830 75 ARG B O 1
ATOM 1438 N N . ASN B 1 77 ? -17.59320 29.51704 31.73422 1.000 66.84579 76 ASN B N 1
ATOM 1439 C CA . ASN B 1 77 ? -18.03035 28.33349 31.00279 1.000 66.94991 76 ASN B CA 1
ATOM 1440 C C . ASN B 1 77 ? -16.94232 27.83901 30.06054 1.000 68.87925 76 ASN B C 1
ATOM 1441 O O . ASN B 1 77 ? -16.80127 26.63064 29.84173 1.000 69.61780 76 ASN B O 1
ATOM 1454 N N . GLN B 1 79 ? -13.62634 28.18625 30.56063 1.000 74.29782 78 GLN B N 1
ATOM 1455 C CA . GLN B 1 79 ? -12.63580 27.52026 31.40027 1.000 75.40071 78 GLN B CA 1
ATOM 1456 C C . GLN B 1 79 ? -13.13982 26.15993 31.86342 1.000 75.56096 78 GLN B C 1
ATOM 1457 O O . GLN B 1 79 ? -12.36152 25.20544 31.97637 1.000 77.32658 78 GLN B O 1
ATOM 1463 N N . GLN B 1 80 ? -14.44202 26.05274 32.13761 1.000 74.72946 79 GLN B N 1
ATOM 1464 C CA . GLN B 1 80 ? -15.02790 24.75099 32.43730 1.000 76.33463 79 GLN B CA 1
ATOM 1465 C C . GLN B 1 80 ? -14.93707 23.82610 31.23166 1.000 76.36557 79 GLN B C 1
ATOM 1466 O O . GLN B 1 80 ? -14.66788 22.62720 31.37394 1.000 77.53093 79 GLN B O 1
ATOM 1472 N N . ILE B 1 81 ? -15.15329 24.37046 30.03336 1.000 75.15688 80 ILE B N 1
ATOM 1473 C CA . ILE B 1 81 ? -15.00848 23.57924 28.81727 1.000 75.44325 80 ILE B CA 1
ATOM 1474 C C . ILE B 1 81 ? -13.54733 23.21293 28.59145 1.000 76.71313 80 ILE B C 1
ATOM 1475 O O . ILE B 1 81 ? -13.22864 22.07774 28.21632 1.000 78.46284 80 ILE B O 1
ATOM 1480 N N . PHE B 1 82 ? -12.63610 24.16050 28.83047 1.000 76.43129 81 PHE B N 1
ATOM 1481 C CA . PHE B 1 82 ? -11.21593 23.89336 28.62369 1.000 76.23686 81 PHE B CA 1
ATOM 1482 C C . PHE B 1 82 ? -10.71644 22.79373 29.55078 1.000 79.60225 81 PHE B C 1
ATOM 1483 O O . PHE B 1 82 ? -9.92282 21.93928 29.13923 1.000 81.36480 81 PHE B O 1
ATOM 1491 N N . GLU B 1 83 ? -11.16539 22.79808 30.80786 1.000 79.11077 82 GLU B N 1
ATOM 1492 C CA . GLU B 1 83 ? -10.81248 21.70578 31.70680 1.000 81.47811 82 GLU B CA 1
ATOM 1493 C C . GLU B 1 83 ? -11.37244 20.38263 31.20493 1.000 82.79677 82 GLU B C 1
ATOM 1494 O O . GLU B 1 83 ? -10.73100 19.33688 31.35625 1.000 84.37796 82 GLU B O 1
ATOM 1500 N N . THR B 1 84 ? -12.54978 20.41088 30.59140 1.000 90.34298 83 THR B N 1
ATOM 1501 C CA . THR B 1 84 ? -13.14600 19.21551 30.01502 1.000 96.09182 83 THR B CA 1
ATOM 1502 C C . THR B 1 84 ? -12.38625 18.78089 28.76677 1.000 95.78854 83 THR B C 1
ATOM 1503 O O . THR B 1 84 ? -11.92248 17.64480 28.67422 1.000 98.36213 83 THR B O 1
ATOM 1507 N N . ASN B 1 88 ? -6.00962 19.11125 26.29756 1.000 91.72302 87 ASN B N 1
ATOM 1508 C CA . ASN B 1 88 ? -5.76454 17.95735 25.44143 1.000 96.61354 87 ASN B CA 1
ATOM 1509 C C . ASN B 1 88 ? -6.08124 18.28772 23.98756 1.000 101.51407 87 ASN B C 1
ATOM 1510 O O . ASN B 1 88 ? -7.23906 18.27560 23.57084 1.000 101.25114 87 ASN B O 1
ATOM 1515 N N . ILE B 1 89 ? -5.03702 18.58402 23.21777 1.000 99.68453 88 ILE B N 1
ATOM 1516 C CA . ILE B 1 89 ? -5.17096 18.94362 21.81280 1.000 98.89035 88 ILE B CA 1
ATOM 1517 C C . ILE B 1 89 ? -4.71618 17.82619 20.88848 1.000 99.91924 88 ILE B C 1
ATOM 1518 O O . ILE B 1 89 ? -4.84297 17.95731 19.66150 1.000 99.89158 88 ILE B O 1
ATOM 1523 N N . THR B 1 90 ? -4.22424 16.71304 21.43943 1.000 99.38629 89 THR B N 1
ATOM 1524 C CA . THR B 1 90 ? -3.63701 15.61716 20.66297 1.000 102.29760 89 THR B CA 1
ATOM 1525 C C . THR B 1 90 ? -2.47665 16.10481 19.79927 1.000 105.97076 89 THR B C 1
ATOM 1526 O O . THR B 1 90 ? -2.24065 15.59268 18.70231 1.000 104.46649 89 THR B O 1
ATOM 1530 N N . TYR B 1 91 ? -1.74894 17.09403 20.29587 1.000 102.75168 90 TYR B N 1
ATOM 1531 C CA . TYR B 1 91 ? -0.56319 17.64786 19.66640 1.000 98.35984 90 TYR B CA 1
ATOM 1532 C C . TYR B 1 91 ? 0.56494 17.66029 20.68555 1.000 97.63741 90 TYR B C 1
ATOM 1533 O O . TYR B 1 91 ? 0.31661 17.64860 21.89482 1.000 96.77142 90 TYR B O 1
ATOM 1542 N N . PRO B 1 92 ? 1.81511 17.67080 20.22804 1.000 98.82325 91 PRO B N 1
ATOM 1543 C CA . PRO B 1 92 ? 2.93294 17.77842 21.17341 1.000 95.65565 91 PRO B CA 1
ATOM 1544 C C . PRO B 1 92 ? 2.91567 19.11756 21.89543 1.000 93.65142 91 PRO B C 1
ATOM 1545 O O . PRO B 1 92 ? 2.68933 20.16845 21.29217 1.000 90.30452 91 PRO B O 1
ATOM 1549 N N . HIS B 1 93 ? 3.15558 19.07137 23.20383 1.000 94.84151 92 HIS B N 1
ATOM 1550 C CA . HIS B 1 93 ? 3.21024 20.28398 24.01328 1.000 92.26483 92 HIS B CA 1
ATOM 1551 C C . HIS B 1 93 ? 4.58874 20.91309 23.86028 1.000 94.96428 92 HIS B C 1
ATOM 1552 O O . HIS B 1 93 ? 5.57441 20.40917 24.40820 1.000 94.57382 92 HIS B O 1
ATOM 1559 N N . PHE B 1 94 ? 4.66137 22.01276 23.11873 1.000 94.31532 93 PHE B N 1
ATOM 1560 C CA . PHE B 1 94 ? 5.93242 22.67812 22.89269 1.000 88.70039 93 PHE B CA 1
ATOM 1561 C C . PHE B 1 94 ? 6.30426 23.55960 24.08165 1.000 83.38187 93 PHE B C 1
ATOM 1562 O O . PHE B 1 94 ? 5.45548 23.97679 24.87411 1.000 83.25698 93 PHE B O 1
ATOM 1570 N N . THR B 1 95 ? 7.59783 23.83828 24.19780 1.000 87.28514 94 THR B N 1
ATOM 1571 C CA . THR B 1 95 ? 8.12777 24.74849 25.20154 1.000 83.33132 94 THR B CA 1
ATOM 1572 C C . THR B 1 95 ? 8.62948 26.01682 24.52478 1.000 86.94433 94 THR B C 1
ATOM 1573 O O . THR B 1 95 ? 8.64591 26.13414 23.29802 1.000 87.78982 94 THR B O 1
ATOM 1577 N N . ILE B 1 96 ? 9.06276 26.97406 25.33980 1.000 83.16500 95 ILE B N 1
ATOM 1578 C CA . ILE B 1 96 ? 9.52086 28.24982 24.80379 1.000 85.95605 95 ILE B CA 1
ATOM 1579 C C . ILE B 1 96 ? 10.88094 28.06793 24.13872 1.000 91.46982 95 ILE B C 1
ATOM 1580 O O . ILE B 1 96 ? 11.42579 29.00727 23.54926 1.000 95.47366 95 ILE B O 1
ATOM 1585 N N . LYS B 1 97 ? 11.42768 26.85096 24.20786 1.000 88.55032 96 LYS B N 1
ATOM 1586 C CA . LYS B 1 97 ? 12.69296 26.55409 23.54537 1.000 91.01305 96 LYS B CA 1
ATOM 1587 C C . LYS B 1 97 ? 12.52955 26.37397 22.04087 1.000 98.15451 96 LYS B C 1
ATOM 1588 O O . LYS B 1 97 ? 13.47957 26.61559 21.28900 1.000 105.85143 96 LYS B O 1
ATOM 1594 N N . GLU B 1 98 ? 11.34934 25.94740 21.58207 1.000 94.25947 97 GLU B N 1
ATOM 1595 C CA . GLU B 1 98 ? 11.10951 25.84214 20.14660 1.000 96.05563 97 GLU B CA 1
ATOM 1596 C C . GLU B 1 98 ? 11.22886 27.19242 19.45353 1.000 100.88753 97 GLU B C 1
ATOM 1597 O O . GLU B 1 98 ? 11.48161 27.24027 18.24435 1.000 105.38903 97 GLU B O 1
ATOM 1603 N N . PHE B 1 99 ? 11.05301 28.28375 20.19291 1.000 97.65333 98 PHE B N 1
ATOM 1604 C CA . PHE B 1 99 ? 11.21412 29.63971 19.67058 1.000 100.44624 98 PHE B CA 1
ATOM 1605 C C . PHE B 1 99 ? 12.64862 30.13334 19.82249 1.000 110.61262 98 PHE B C 1
ATOM 1606 O O . PHE B 1 99 ? 12.89365 31.20368 20.37775 1.000 112.89466 98 PHE B O 1
ATOM 1614 N N . LYS B 1 100 ? 13.61637 29.34969 19.33918 1.000 102.14653 99 LYS B N 1
ATOM 1615 C CA . LYS B 1 100 ? 15.00063 29.81004 19.37274 1.000 105.66992 99 LYS B CA 1
ATOM 1616 C C . LYS B 1 100 ? 15.20699 31.01300 18.46173 1.000 107.85517 99 LYS B C 1
ATOM 1617 O O . LYS B 1 100 ? 16.03017 31.88502 18.76421 1.000 109.85432 99 LYS B O 1
ATOM 1623 N N . GLU B 1 101 ? 14.46669 31.08355 17.35978 1.000 104.32996 100 GLU B N 1
ATOM 1624 C CA . GLU B 1 101 ? 14.50697 32.23967 16.47234 1.000 100.71908 100 GLU B CA 1
ATOM 1625 C C . GLU B 1 101 ? 13.27793 32.27130 15.57004 1.000 98.90345 100 GLU B C 1
ATOM 1626 O O . GLU B 1 101 ? 12.28517 32.92987 15.88046 1.000 98.05185 100 GLU B O 1
ATOM 1632 N N . SER C 1 2 ? 7.29473 60.26536 -3.89142 1.000 94.57769 1 SER C N 1
ATOM 1633 C CA . SER C 1 2 ? 7.48434 58.84264 -3.63305 1.000 89.79129 1 SER C CA 1
ATOM 1634 C C . SER C 1 2 ? 8.83377 58.58315 -2.96972 1.000 87.75469 1 SER C C 1
ATOM 1635 O O . SER C 1 2 ? 9.68727 57.88980 -3.52425 1.000 86.08776 1 SER C O 1
ATOM 1638 N N . GLN C 1 3 ? 9.02015 59.14467 -1.77357 1.000 93.07427 2 GLN C N 1
ATOM 1639 C CA . GLN C 1 3 ? 10.29924 59.00003 -1.08773 1.000 83.49085 2 GLN C CA 1
ATOM 1640 C C . GLN C 1 3 ? 10.48374 57.58631 -0.55145 1.000 75.55288 2 GLN C C 1
ATOM 1641 O O . GLN C 1 3 ? 11.58382 57.02662 -0.62824 1.000 72.71788 2 GLN C O 1
ATOM 1647 N N . LEU C 1 4 ? 9.42518 56.99351 -0.00605 1.000 78.50766 3 LEU C N 1
ATOM 1648 C CA . LEU C 1 4 ? 9.49751 55.64331 0.53233 1.000 71.50208 3 LEU C CA 1
ATOM 1649 C C . LEU C 1 4 ? 9.27774 54.61679 -0.57094 1.000 66.95447 3 LEU C C 1
ATOM 1650 O O . LEU C 1 4 ? 8.44818 54.81094 -1.46393 1.000 68.77049 3 LEU C O 1
ATOM 1655 N N . LEU C 1 5 ? 10.02991 53.52219 -0.49849 1.000 66.94961 4 LEU C N 1
ATOM 1656 C CA . LEU C 1 5 ? 9.92698 52.46822 -1.49230 1.000 61.74830 4 LEU C CA 1
ATOM 1657 C C . LEU C 1 5 ? 8.60396 51.71847 -1.34627 1.000 58.82849 4 LEU C C 1
ATOM 1658 O O . LEU C 1 5 ? 8.09018 51.55866 -0.23701 1.000 57.82834 4 LEU C O 1
ATOM 1663 N N . PRO C 1 6 ? 8.03539 51.24376 -2.45064 1.000 59.14139 5 PRO C N 1
ATOM 1664 C CA . PRO C 1 6 ? 6.81850 50.43327 -2.35981 1.000 56.57948 5 PRO C CA 1
ATOM 1665 C C . PRO C 1 6 ? 7.11871 49.05212 -1.80106 1.000 53.88452 5 PRO C C 1
ATOM 1666 O O . PRO C 1 6 ? 8.24711 48.55980 -1.85424 1.000 53.04853 5 PRO C O 1
ATOM 1670 N N . ILE C 1 7 ? 6.07881 48.42546 -1.24704 1.000 54.23126 6 ILE C N 1
ATOM 1671 C CA . ILE C 1 7 ? 6.24032 47.09158 -0.68284 1.000 52.28209 6 ILE C CA 1
ATOM 1672 C C . ILE C 1 7 ? 6.56918 46.10543 -1.79720 1.000 51.31638 6 ILE C C 1
ATOM 1673 O O . ILE C 1 7 ? 6.17268 46.28014 -2.95832 1.000 53.29847 6 ILE C O 1
ATOM 1678 N N . GLY C 1 8 ? 7.30879 45.05735 -1.44254 1.000 50.52943 7 GLY C N 1
ATOM 1679 C CA . GLY C 1 8 ? 7.86905 44.14647 -2.41095 1.000 50.61349 7 GLY C CA 1
ATOM 1680 C C . GLY C 1 8 ? 9.26372 44.50610 -2.87772 1.000 50.50058 7 GLY C C 1
ATOM 1681 O O . GLY C 1 8 ? 9.93895 43.66175 -3.47813 1.000 50.27578 7 GLY C O 1
ATOM 1682 N N . SER C 1 9 ? 9.71044 45.73465 -2.62318 1.000 50.75442 8 SER C N 1
ATOM 1683 C CA . SER C 1 9 ? 11.07123 46.12596 -2.95931 1.000 49.88054 8 SER C CA 1
ATOM 1684 C C . SER C 1 9 ? 12.06911 45.35478 -2.10354 1.000 49.47900 8 SER C C 1
ATOM 1685 O O . SER C 1 9 ? 11.80630 45.02941 -0.94344 1.000 48.45196 8 SER C O 1
ATOM 1688 N N . VAL C 1 10 ? 13.22533 45.05825 -2.68978 1.000 48.43332 9 VAL C N 1
ATOM 1689 C CA . VAL C 1 10 ? 14.28422 44.30930 -2.02441 1.000 49.34256 9 VAL C CA 1
ATOM 1690 C C . VAL C 1 10 ? 15.50656 45.20762 -1.91595 1.000 50.68964 9 VAL C C 1
ATOM 1691 O O . VAL C 1 10 ? 15.97011 45.75520 -2.92295 1.000 53.96242 9 VAL C O 1
ATOM 1695 N N . VAL C 1 11 ? 16.02162 45.36261 -0.69665 1.000 50.86389 10 VAL C N 1
ATOM 1696 C CA . VAL C 1 11 ? 17.15644 46.22692 -0.41372 1.000 54.06486 10 VAL C CA 1
ATOM 1697 C C . VAL C 1 11 ? 18.16994 45.45376 0.42314 1.000 52.59191 10 VAL C C 1
ATOM 1698 O O . VAL C 1 11 ? 17.96569 44.29216 0.77248 1.000 51.14365 10 VAL C O 1
ATOM 1702 N N . ARG C 1 12 ? 19.27472 46.12331 0.74177 1.000 57.77194 11 ARG C N 1
ATOM 1703 C CA . ARG C 1 12 ? 20.27370 45.59286 1.65720 1.000 57.62640 11 ARG C CA 1
ATOM 1704 C C . ARG C 1 12 ? 20.77685 46.72473 2.53470 1.000 58.72608 11 ARG C C 1
ATOM 1705 O O . ARG C 1 12 ? 21.07976 47.81217 2.03526 1.000 59.72353 11 ARG C O 1
ATOM 1713 N N . LEU C 1 13 ? 20.86637 46.46494 3.83400 1.000 58.34130 12 LEU C N 1
ATOM 1714 C CA . LEU C 1 13 ? 21.28260 47.48459 4.77955 1.000 58.82955 12 LEU C CA 1
ATOM 1715 C C . LEU C 1 13 ? 22.80365 47.54978 4.86602 1.000 58.78117 12 LEU C C 1
ATOM 1716 O O . LEU C 1 13 ? 23.51657 46.62442 4.46787 1.000 57.80064 12 LEU C O 1
ATOM 1721 N N . ASN C 1 14 ? 23.29786 48.66945 5.39012 1.000 59.12987 13 ASN C N 1
ATOM 1722 C CA . ASN C 1 14 ? 24.73112 48.81831 5.59725 1.000 61.16862 13 ASN C CA 1
ATOM 1723 C C . ASN C 1 14 ? 25.22063 47.76783 6.58304 1.000 62.87454 13 ASN C C 1
ATOM 1724 O O . ASN C 1 14 ? 24.64773 47.60171 7.66390 1.000 62.72732 13 ASN C O 1
ATOM 1729 N N . ASN C 1 15 ? 26.27901 47.05233 6.19953 1.000 63.97379 14 ASN C N 1
ATOM 1730 C CA . ASN C 1 15 ? 26.81956 45.95410 7.00150 1.000 65.21946 14 ASN C CA 1
ATOM 1731 C C . ASN C 1 15 ? 25.75843 44.88420 7.25594 1.000 63.67206 14 ASN C C 1
ATOM 1732 O O . ASN C 1 15 ? 25.70385 44.27996 8.32849 1.000 65.04840 14 ASN C O 1
ATOM 1737 N N . GLY C 1 16 ? 24.90385 44.65409 6.26422 1.000 61.71130 15 GLY C N 1
ATOM 1738 C CA . GLY C 1 16 ? 23.86674 43.63633 6.34736 1.000 59.48981 15 GLY C CA 1
ATOM 1739 C C . GLY C 1 16 ? 24.24242 42.43019 5.51035 1.000 56.27902 15 GLY C C 1
ATOM 1740 O O . GLY C 1 16 ? 24.77718 42.56793 4.40964 1.000 57.67467 15 GLY C O 1
ATOM 1741 N N . ASP C 1 17 ? 23.96181 41.23920 6.04377 1.000 57.60642 16 ASP C N 1
ATOM 1742 C CA . ASP C 1 17 ? 24.33990 39.98855 5.39844 1.000 57.44605 16 ASP C CA 1
ATOM 1743 C C . ASP C 1 17 ? 23.15609 39.25752 4.77790 1.000 56.41212 16 ASP C C 1
ATOM 1744 O O . ASP C 1 17 ? 23.28429 38.07907 4.42984 1.000 56.62483 16 ASP C O 1
ATOM 1749 N N . VAL C 1 18 ? 22.00911 39.92311 4.62702 1.000 54.95350 17 VAL C N 1
ATOM 1750 C CA . VAL C 1 18 ? 20.82596 39.32040 4.02669 1.000 55.17985 17 VAL C CA 1
ATOM 1751 C C . VAL C 1 18 ? 20.12080 40.35618 3.16015 1.000 54.76561 17 VAL C C 1
ATOM 1752 O O . VAL C 1 18 ? 20.27580 41.56590 3.34232 1.000 55.17044 17 VAL C O 1
ATOM 1756 N N . ASN C 1 19 ? 19.34424 39.86028 2.19817 1.000 53.13140 18 ASN C N 1
ATOM 1757 C CA . ASN C 1 19 ? 18.48160 40.70427 1.38213 1.000 53.20940 18 ASN C CA 1
ATOM 1758 C C . ASN C 1 19 ? 17.10353 40.77771 2.02622 1.000 53.96282 18 ASN C C 1
ATOM 1759 O O . ASN C 1 19 ? 16.49150 39.74485 2.31808 1.000 53.83516 18 ASN C O 1
ATOM 1764 N N . LEU C 1 20 ? 16.61994 41.99587 2.24512 1.000 51.08866 19 LEU C N 1
ATOM 1765 C CA . LEU C 1 20 ? 15.36692 42.23097 2.94823 1.000 50.59484 19 LEU C CA 1
ATOM 1766 C C . LEU C 1 20 ? 14.31896 42.75303 1.97687 1.000 50.36716 19 LEU C C 1
ATOM 1767 O O . LEU C 1 20 ? 14.59531 43.66354 1.18955 1.000 49.75867 19 LEU C O 1
ATOM 1780 N N . VAL C 1 22 ? 10.73247 44.65304 1.56697 1.000 49.58172 21 VAL C N 1
ATOM 1781 C CA . VAL C 1 22 ? 9.83473 45.53231 2.30563 1.000 50.01279 21 VAL C CA 1
ATOM 1782 C C . VAL C 1 22 ? 8.43854 44.93353 2.34329 1.000 50.53279 21 VAL C C 1
ATOM 1783 O O . VAL C 1 22 ? 7.87961 44.54404 1.31044 1.000 51.42693 21 VAL C O 1
ATOM 1787 N N . ILE C 1 23 ? 7.86769 44.85768 3.54257 1.000 51.94943 22 ILE C N 1
ATOM 1788 C CA . ILE C 1 23 ? 6.51537 44.34455 3.72630 1.000 53.04192 22 ILE C CA 1
ATOM 1789 C C . ILE C 1 23 ? 5.56649 45.36919 4.32923 1.000 54.59626 22 ILE C C 1
ATOM 1790 O O . ILE C 1 23 ? 4.34501 45.15750 4.27912 1.000 56.29988 22 ILE C O 1
ATOM 1795 N N . SER C 1 24 ? 6.07146 46.46396 4.89640 1.000 54.35903 23 SER C N 1
ATOM 1796 C CA . SER C 1 24 ? 5.21917 47.54704 5.36962 1.000 56.24695 23 SER C CA 1
ATOM 1797 C C . SER C 1 24 ? 6.07694 48.78512 5.57399 1.000 56.66148 23 SER C C 1
ATOM 1798 O O . SER C 1 24 ? 7.30639 48.70893 5.63758 1.000 57.40806 23 SER C O 1
ATOM 1801 N N . ARG C 1 25 ? 5.40686 49.92867 5.67897 1.000 57.46502 24 ARG C N 1
ATOM 1802 C CA . ARG C 1 25 ? 6.06688 51.21459 5.83836 1.000 59.25482 24 ARG C CA 1
ATOM 1803 C C . ARG C 1 25 ? 5.50649 51.93000 7.05703 1.000 61.45740 24 ARG C C 1
ATOM 1804 O O . ARG C 1 25 ? 4.33558 51.76239 7.40773 1.000 61.37563 24 ARG C O 1
ATOM 1812 N N . TYR C 1 26 ? 6.35671 52.73713 7.69181 1.000 61.09330 25 TYR C N 1
ATOM 1813 C CA . TYR C 1 26 ? 6.01693 53.42337 8.93642 1.000 62.09071 25 TYR C CA 1
ATOM 1814 C C . TYR C 1 26 ? 5.55093 52.42133 9.98879 1.000 62.11914 25 TYR C C 1
ATOM 1815 O O . TYR C 1 26 ? 4.52048 52.59353 10.64115 1.000 63.26948 25 TYR C O 1
ATOM 1824 N N . ALA C 1 27 ? 6.33088 51.35554 10.14516 1.000 64.07416 26 ALA C N 1
ATOM 1825 C CA . ALA C 1 27 ? 5.96520 50.26310 11.03480 1.000 64.26260 26 ALA C CA 1
ATOM 1826 C C . ALA C 1 27 ? 6.20088 50.65530 12.48694 1.000 65.39423 26 ALA C C 1
ATOM 1827 O O . ALA C 1 27 ? 7.29489 51.09840 12.85142 1.000 65.35812 26 ALA C O 1
ATOM 1829 N N . LEU C 1 28 ? 5.17259 50.48780 13.31407 1.000 66.58749 27 LEU C N 1
ATOM 1830 C CA . LEU C 1 28 ? 5.29447 50.76267 14.73692 1.000 68.67868 27 LEU C CA 1
ATOM 1831 C C . LEU C 1 28 ? 6.05212 49.63862 15.43028 1.000 69.45847 27 LEU C C 1
ATOM 1832 O O . LEU C 1 28 ? 5.84178 48.45635 15.14462 1.000 68.87737 27 LEU C O 1
ATOM 1837 N N . TYR C 1 29 ? 6.94122 50.01754 16.34483 1.000 69.54976 28 TYR C N 1
ATOM 1838 C CA . TYR C 1 29 ? 7.78208 49.06800 17.06017 1.000 69.56154 28 TYR C CA 1
ATOM 1839 C C . TYR C 1 29 ? 7.81422 49.45629 18.52848 1.000 71.31789 28 TYR C C 1
ATOM 1840 O O . TYR C 1 29 ? 8.09017 50.61362 18.85772 1.000 72.17334 28 TYR C O 1
ATOM 1849 N N . GLU C 1 30 ? 7.52881 48.49643 19.40362 1.000 70.12465 29 GLU C N 1
ATOM 1850 C CA . GLU C 1 30 ? 7.53233 48.72845 20.84078 1.000 73.03563 29 GLU C CA 1
ATOM 1851 C C . GLU C 1 30 ? 8.78354 48.11778 21.45566 1.000 74.86552 29 GLU C C 1
ATOM 1852 O O . GLU C 1 30 ? 9.06448 46.93125 21.25673 1.000 73.68276 29 GLU C O 1
ATOM 1858 N N . SER C 1 31 ? 9.52222 48.92641 22.20412 1.000 73.29706 30 SER C N 1
ATOM 1859 C CA . SER C 1 31 ? 10.70233 48.48676 22.93179 1.000 80.05067 30 SER C CA 1
ATOM 1860 C C . SER C 1 31 ? 10.50275 48.77793 24.41653 1.000 86.59378 30 SER C C 1
ATOM 1861 O O . SER C 1 31 ? 9.39988 49.10259 24.86697 1.000 84.46637 30 SER C O 1
ATOM 1864 N N . ASP C 1 32 ? 11.58838 48.65722 25.18107 1.000 83.68982 31 ASP C N 1
ATOM 1865 C CA . ASP C 1 32 ? 11.53627 49.04463 26.58468 1.000 86.73104 31 ASP C CA 1
ATOM 1866 C C . ASP C 1 32 ? 11.41250 50.55305 26.73844 1.000 86.44517 31 ASP C C 1
ATOM 1867 O O . ASP C 1 32 ? 10.82453 51.02998 27.71604 1.000 87.67128 31 ASP C O 1
ATOM 1872 N N . LYS C 1 33 ? 11.95202 51.31435 25.78429 1.000 89.18135 32 LYS C N 1
ATOM 1873 C CA . LYS C 1 33 ? 11.82162 52.76571 25.83200 1.000 88.19740 32 LYS C CA 1
ATOM 1874 C C . LYS C 1 33 ? 10.37490 53.19257 25.62975 1.000 85.40421 32 LYS C C 1
ATOM 1875 O O . LYS C 1 33 ? 9.91064 54.16106 26.24258 1.000 86.16225 32 LYS C O 1
ATOM 1881 N N . GLY C 1 34 ? 9.65223 52.48400 24.78872 1.000 86.03081 33 GLY C N 1
ATOM 1882 C CA . GLY C 1 34 ? 8.27060 52.79766 24.51585 1.000 82.27891 33 GLY C CA 1
ATOM 1883 C C . GLY C 1 34 ? 7.89101 52.28583 23.13471 1.000 74.33380 33 GLY C C 1
ATOM 1884 O O . GLY C 1 34 ? 8.34856 51.22261 22.71391 1.000 72.69544 33 GLY C O 1
ATOM 1885 N N . VAL C 1 35 ? 7.06303 53.06507 22.44824 1.000 75.86175 34 VAL C N 1
ATOM 1886 C CA . VAL C 1 35 ? 6.54411 52.69917 21.13806 1.000 73.81540 34 VAL C CA 1
ATOM 1887 C C . VAL C 1 35 ? 6.95421 53.78046 20.14789 1.000 72.48304 34 VAL C C 1
ATOM 1888 O O . VAL C 1 35 ? 6.61917 54.95860 20.32816 1.000 72.44883 34 VAL C O 1
ATOM 1892 N N . GLY C 1 36 ? 7.69418 53.37963 19.11323 1.000 73.53481 35 GLY C N 1
ATOM 1893 C CA . GLY C 1 36 ? 8.10692 54.28116 18.05949 1.000 71.55678 35 GLY C CA 1
ATOM 1894 C C . GLY C 1 36 ? 7.83537 53.66419 16.69996 1.000 67.44024 35 GLY C C 1
ATOM 1895 O O . GLY C 1 36 ? 7.26005 52.58013 16.59297 1.000 66.98122 35 GLY C O 1
ATOM 1896 N N . TYR C 1 37 ? 8.26594 54.37885 15.66660 1.000 70.17872 36 TYR C N 1
ATOM 1897 C CA . TYR C 1 37 ? 8.07956 53.94055 14.29322 1.000 68.34172 36 TYR C CA 1
ATOM 1898 C C . TYR C 1 37 ? 9.42522 53.83951 13.59160 1.000 66.72351 36 TYR C C 1
ATOM 1899 O O . TYR C 1 37 ? 10.32884 54.64604 13.83397 1.000 67.40589 36 TYR C O 1
ATOM 1908 N N . PHE C 1 38 ? 9.55208 52.83063 12.73714 1.000 65.34358 37 PHE C N 1
ATOM 1909 C CA . PHE C 1 38 ? 10.64159 52.71899 11.78174 1.000 64.97957 37 PHE C CA 1
ATOM 1910 C C . PHE C 1 38 ? 10.10166 53.01551 10.39006 1.000 64.37033 37 PHE C C 1
ATOM 1911 O O . PHE C 1 38 ? 8.92177 52.78920 10.10858 1.000 64.29543 37 PHE C O 1
ATOM 1919 N N . ASP C 1 39 ? 10.97675 53.52542 9.51943 1.000 62.61616 38 ASP C N 1
ATOM 1920 C CA . ASP C 1 39 ? 10.54780 53.90529 8.17605 1.000 62.70191 38 ASP C CA 1
ATOM 1921 C C . ASP C 1 39 ? 10.03125 52.70801 7.38855 1.000 61.38810 38 ASP C C 1
ATOM 1922 O O . ASP C 1 39 ? 9.08231 52.83605 6.60646 1.000 61.63751 38 ASP C O 1
ATOM 1927 N N . TYR C 1 40 ? 10.64158 51.53993 7.57049 1.000 57.34547 39 TYR C N 1
ATOM 1928 C CA . TYR C 1 40 ? 10.22597 50.35152 6.84339 1.000 56.15229 39 TYR C CA 1
ATOM 1929 C C . TYR C 1 40 ? 10.14598 49.15789 7.78055 1.000 54.00318 39 TYR C C 1
ATOM 1930 O O . TYR C 1 40 ? 10.68703 49.16626 8.88810 1.000 54.41534 39 TYR C O 1
ATOM 1939 N N . SER C 1 41 ? 9.45197 48.12679 7.30961 1.000 57.33935 40 SER C N 1
ATOM 1940 C CA . SER C 1 41 ? 9.51703 46.78816 7.87186 1.000 55.90987 40 SER C CA 1
ATOM 1941 C C . SER C 1 41 ? 9.77850 45.82575 6.72672 1.000 52.87657 40 SER C C 1
ATOM 1942 O O . SER C 1 41 ? 9.30477 46.03653 5.60901 1.000 52.77788 40 SER C O 1
ATOM 1945 N N . ALA C 1 42 ? 10.54476 44.77485 7.00163 1.000 52.91749 41 ALA C N 1
ATOM 1946 C CA . ALA C 1 42 ? 10.99682 43.88746 5.94147 1.000 51.20836 41 ALA C CA 1
ATOM 1947 C C . ALA C 1 42 ? 11.09658 42.46135 6.45936 1.000 52.56055 41 ALA C C 1
ATOM 1948 O O . ALA C 1 42 ? 11.11167 42.21040 7.66570 1.000 54.72072 41 ALA C O 1
ATOM 1950 N N . CYS C 1 43 ? 11.16879 41.52615 5.51649 1.000 52.45687 42 CYS C N 1
ATOM 1951 C CA . CYS C 1 43 ? 11.41284 40.11766 5.78364 1.000 53.72644 42 CYS C CA 1
ATOM 1952 C C . CYS C 1 43 ? 12.53575 39.63954 4.87302 1.000 53.88542 42 CYS C C 1
ATOM 1953 O O . CYS C 1 43 ? 12.97761 40.35510 3.97046 1.000 54.25879 42 CYS C O 1
ATOM 1956 N N . LEU C 1 44 ? 12.98743 38.40905 5.10012 1.000 53.01305 43 LEU C N 1
ATOM 1957 C CA . LEU C 1 44 ? 14.09597 37.86323 4.33006 1.000 54.02060 43 LEU C CA 1
ATOM 1958 C C . LEU C 1 44 ? 13.64077 37.42773 2.94205 1.000 56.00140 43 LEU C C 1
ATOM 1959 O O . LEU C 1 44 ? 12.56844 36.84027 2.77651 1.000 52.85070 43 LEU C O 1
ATOM 1964 N N . HIS C 1 45 ? 14.47254 37.71927 1.94066 1.000 53.73456 44 HIS C N 1
ATOM 1965 C CA . HIS C 1 45 ? 14.27527 37.32814 0.55424 1.000 54.70059 44 HIS C CA 1
ATOM 1966 C C . HIS C 1 45 ? 15.36906 36.35656 0.12798 1.000 55.30739 44 HIS C C 1
ATOM 1967 O O . HIS C 1 45 ? 16.53752 36.55948 0.47433 1.000 54.72781 44 HIS C O 1
ATOM 1974 N N . PRO C 1 46 ? 15.03724 35.29490 -0.62420 1.000 55.02619 45 PRO C N 1
ATOM 1975 C CA . PRO C 1 46 ? 13.70649 34.95319 -1.13157 1.000 55.79865 45 PRO C CA 1
ATOM 1976 C C . PRO C 1 46 ? 12.92601 33.99654 -0.23517 1.000 56.26967 45 PRO C C 1
ATOM 1977 O O . PRO C 1 46 ? 11.88800 33.48637 -0.65683 1.000 57.47877 45 PRO C O 1
ATOM 1981 N N . SER C 1 47 ? 13.42294 33.75614 0.98017 1.000 57.44350 46 SER C N 1
ATOM 1982 C CA . SER C 1 47 ? 12.76286 32.80821 1.87277 1.000 56.94897 46 SER C CA 1
ATOM 1983 C C . SER C 1 47 ? 11.36951 33.28787 2.26471 1.000 55.11096 46 SER C C 1
ATOM 1984 O O . SER C 1 47 ? 10.44184 32.48090 2.39623 1.000 56.45983 46 SER C O 1
ATOM 1987 N N . GLY C 1 48 ? 11.19983 34.59227 2.44944 1.000 53.46019 47 GLY C N 1
ATOM 1988 C CA . GLY C 1 48 ? 9.89795 35.13654 2.76675 1.000 54.21054 47 GLY C CA 1
ATOM 1989 C C . GLY C 1 48 ? 9.53578 34.98682 4.23300 1.000 56.37667 47 GLY C C 1
ATOM 1990 O O . GLY C 1 48 ? 10.35896 34.64776 5.08927 1.000 56.46708 47 GLY C O 1
ATOM 1991 N N . VAL C 1 49 ? 8.26005 35.24772 4.51781 1.000 56.01035 48 VAL C N 1
ATOM 1992 C CA . VAL C 1 49 ? 7.74437 35.18163 5.88087 1.000 55.99486 48 VAL C CA 1
ATOM 1993 C C . VAL C 1 49 ? 7.40683 33.73758 6.22755 1.000 57.27509 48 VAL C C 1
ATOM 1994 O O . VAL C 1 49 ? 6.23155 33.36889 6.33535 1.000 57.02051 48 VAL C O 1
ATOM 1998 N N . ILE C 1 50 ? 8.43818 32.90380 6.38995 1.000 57.01937 49 ILE C N 1
ATOM 1999 C CA . ILE C 1 50 ? 8.23550 31.53989 6.86992 1.000 59.09121 49 ILE C CA 1
ATOM 2000 C C . ILE C 1 50 ? 8.33610 31.44996 8.38397 1.000 63.08684 49 ILE C C 1
ATOM 2001 O O . ILE C 1 50 ? 7.98672 30.40732 8.95900 1.000 63.89979 49 ILE C O 1
ATOM 2006 N N . ASN C 1 51 ? 8.80665 32.50618 9.04692 1.000 62.67242 50 ASN C N 1
ATOM 2007 C CA . ASN C 1 51 ? 8.84077 32.57693 10.50179 1.000 63.77182 50 ASN C CA 1
ATOM 2008 C C . ASN C 1 51 ? 8.25464 33.90792 10.95911 1.000 64.97244 50 ASN C C 1
ATOM 2009 O O . ASN C 1 51 ? 7.35753 34.45081 10.30650 1.000 64.23124 50 ASN C O 1
ATOM 2014 N N . GLN C 1 52 ? 8.75275 34.44568 12.07483 1.000 66.47824 51 GLN C N 1
ATOM 2015 C CA . GLN C 1 52 ? 8.32755 35.7560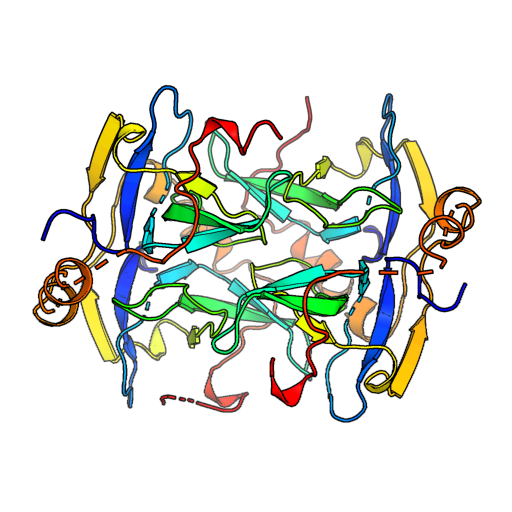4 12.55495 1.000 69.75809 51 GLN C CA 1
ATOM 2016 C C . GLN C 1 52 ? 9.51665 36.66267 12.84911 1.000 70.50722 51 GLN C C 1
ATOM 2017 O O . GLN C 1 52 ? 9.38261 37.63496 13.59944 1.000 73.74479 51 GLN C O 1
ATOM 2023 N N . ARG C 1 53 ? 10.67725 36.36180 12.26970 1.000 68.65192 52 ARG C N 1
ATOM 2024 C CA . ARG C 1 53 ? 11.86421 37.20183 12.40848 1.000 71.88367 52 ARG C CA 1
ATOM 2025 C C . ARG C 1 53 ? 11.69679 38.41117 11.49121 1.000 70.92101 52 ARG C C 1
ATOM 2026 O O . ARG C 1 53 ? 12.14824 38.44102 10.34317 1.000 67.97826 52 ARG C O 1
ATOM 2034 N N . THR C 1 54 ? 11.01036 39.42420 12.01073 1.000 69.02450 53 THR C N 1
ATOM 2035 C CA . THR C 1 54 ? 10.75602 40.64263 11.25842 1.000 65.50855 53 THR C CA 1
ATOM 2036 C C . THR C 1 54 ? 11.90109 41.62794 11.45163 1.000 62.85512 53 THR C C 1
ATOM 2037 O O . THR C 1 54 ? 12.42430 41.78287 12.55800 1.000 65.74869 53 THR C O 1
ATOM 2041 N N . TYR C 1 55 ? 12.29278 42.28434 10.36512 1.000 63.82070 54 TYR C N 1
ATOM 2042 C CA . TYR C 1 55 ? 13.38340 43.24564 10.37080 1.000 60.25329 54 TYR C CA 1
ATOM 2043 C C . TYR C 1 55 ? 12.83125 44.65845 10.24989 1.000 58.00128 54 TYR C C 1
ATOM 2044 O O . TYR C 1 55 ? 11.81391 44.89325 9.59387 1.000 57.45123 54 TYR C O 1
ATOM 2053 N N . TYR C 1 56 ? 13.51370 45.59912 10.88859 1.000 60.60591 55 TYR C N 1
ATOM 2054 C CA . TYR C 1 56 ? 13.08019 46.98615 10.93207 1.000 60.30984 55 TYR C CA 1
ATOM 2055 C C . TYR C 1 56 ? 14.27564 47.88579 10.67523 1.000 59.62658 55 TYR C C 1
ATOM 2056 O O . TYR C 1 56 ? 15.35032 47.67640 11.24503 1.000 58.64712 55 TYR C O 1
ATOM 2065 N N . PHE C 1 57 ? 14.08452 48.88611 9.81974 1.000 60.56019 56 PHE C N 1
ATOM 2066 C CA . PHE C 1 57 ? 15.15564 49.81393 9.48419 1.000 62.44356 56 PHE C CA 1
ATOM 2067 C C . PHE C 1 57 ? 14.54691 51.11072 8.97134 1.000 64.01354 56 PHE C C 1
ATOM 2068 O O . PHE C 1 57 ? 13.33151 51.22973 8.79977 1.000 64.03013 56 PHE C O 1
ATOM 2076 N N . ASN C 1 58 ? 15.41806 52.08281 8.72592 1.000 62.26022 57 ASN C N 1
ATOM 2077 C CA . ASN C 1 58 ? 15.04738 53.37268 8.16805 1.000 66.06599 57 ASN C CA 1
ATOM 2078 C C . ASN C 1 58 ? 15.73171 53.55451 6.82032 1.000 71.03772 57 ASN C C 1
ATOM 2079 O O . ASN C 1 58 ? 16.55520 52.73789 6.40026 1.000 69.11322 57 ASN C O 1
ATOM 2084 N N . GLN C 1 59 ? 15.38712 54.65418 6.14610 1.000 72.07822 58 GLN C N 1
ATOM 2085 C CA . GLN C 1 59 ? 15.93662 54.91173 4.81839 1.000 71.32277 58 GLN C CA 1
ATOM 2086 C C . GLN C 1 59 ? 17.44752 55.10647 4.86616 1.000 70.42947 58 GLN C C 1
ATOM 2087 O O . GLN C 1 59 ? 18.16533 54.65711 3.96517 1.000 69.89077 58 GLN C O 1
ATOM 2093 N N . GLU C 1 60 ? 17.94913 55.77538 5.90797 1.000 75.43085 59 GLU C N 1
ATOM 2094 C CA . GLU C 1 60 ? 19.38021 56.03352 6.01581 1.000 71.43025 59 GLU C CA 1
ATOM 2095 C C . GLU C 1 60 ? 20.18687 54.75992 6.23942 1.000 66.97145 59 GLU C C 1
ATOM 2096 O O . GLU C 1 60 ? 21.40944 54.78019 6.06757 1.000 64.94304 59 GLU C O 1
ATOM 2102 N N . ASP C 1 61 ? 19.53641 53.65968 6.61988 1.000 68.72531 60 ASP C N 1
ATOM 2103 C CA . ASP C 1 61 ? 20.20439 52.38024 6.81795 1.000 65.49799 60 ASP C CA 1
ATOM 2104 C C . ASP C 1 61 ? 20.32902 51.57262 5.53370 1.000 62.45204 60 ASP C C 1
ATOM 2105 O O . ASP C 1 61 ? 21.06470 50.57963 5.51455 1.000 56.86598 60 ASP C O 1
ATOM 2110 N N . ILE C 1 62 ? 19.63232 51.96727 4.47099 1.000 64.76562 61 ILE C N 1
ATOM 2111 C CA . ILE C 1 62 ? 19.65959 51.22334 3.21663 1.000 61.30248 61 ILE C CA 1
ATOM 2112 C C . ILE C 1 62 ? 20.96050 51.52063 2.48295 1.000 58.63986 61 ILE C C 1
ATOM 2113 O O . ILE C 1 62 ? 21.31266 52.68495 2.26043 1.000 58.01247 61 ILE C O 1
ATOM 2118 N N . ALA C 1 63 ? 21.67756 50.46603 2.10136 1.000 60.48037 62 ALA C N 1
ATOM 2119 C CA . ALA C 1 63 ? 22.92121 50.59173 1.35246 1.000 59.71498 62 ALA C CA 1
ATOM 2120 C C . ALA C 1 63 ? 22.72981 50.41145 -0.14539 1.000 61.83087 62 ALA C C 1
ATOM 2121 O O . ALA C 1 63 ? 23.27797 51.18951 -0.93227 1.000 61.15897 62 ALA C O 1
ATOM 2123 N N . GLU C 1 64 ? 21.95856 49.40623 -0.55641 1.000 62.40923 63 GLU C N 1
ATOM 2124 C CA . GLU C 1 64 ? 21.73904 49.11260 -1.96572 1.000 59.11677 63 GLU C CA 1
ATOM 2125 C C . GLU C 1 64 ? 20.28173 48.73671 -2.17557 1.000 60.09223 63 GLU C C 1
ATOM 2126 O O . GLU C 1 64 ? 19.75705 47.87421 -1.46604 1.000 59.13198 63 GLU C O 1
ATOM 2132 N N . VAL C 1 65 ? 19.63308 49.37945 -3.14440 1.000 58.76748 64 VAL C N 1
ATOM 2133 C CA . VAL C 1 65 ? 18.25952 49.05126 -3.51414 1.000 55.84880 64 VAL C CA 1
ATOM 2134 C C . VAL C 1 65 ? 18.33474 48.06822 -4.67752 1.000 53.83698 64 VAL C C 1
ATOM 2135 O O . VAL C 1 65 ? 18.56975 48.45538 -5.82264 1.000 54.54213 64 VAL C O 1
ATOM 2139 N N . LEU C 1 66 ? 18.13588 46.78434 -4.37899 1.000 54.17659 65 LEU C N 1
ATOM 2140 C CA . LEU C 1 66 ? 18.30099 45.75526 -5.39706 1.000 53.73713 65 LEU C CA 1
ATOM 2141 C C . LEU C 1 66 ? 17.09345 45.65781 -6.31794 1.000 52.57014 65 LEU C C 1
ATOM 2142 O O . LEU C 1 66 ? 17.24687 45.33814 -7.50143 1.000 53.09558 65 LEU C O 1
ATOM 2147 N N . PHE C 1 67 ? 15.89821 45.93394 -5.80704 1.000 51.39114 66 PHE C N 1
ATOM 2148 C CA . PHE C 1 67 ? 14.68239 45.74473 -6.58037 1.000 50.60528 66 PHE C CA 1
ATOM 2149 C C . PHE C 1 67 ? 13.63620 46.73880 -6.10267 1.000 51.20297 66 PHE C C 1
ATOM 2150 O O . PHE C 1 67 ? 13.53525 47.00846 -4.90227 1.000 51.65046 66 PHE C O 1
ATOM 2158 N N . GLU C 1 68 ? 12.87125 47.28609 -7.04589 1.000 49.84097 67 GLU C N 1
ATOM 2159 C CA . GLU C 1 68 ? 11.79301 48.21629 -6.73855 1.000 51.50757 67 GLU C CA 1
ATOM 2160 C C . GLU C 1 68 ? 10.45359 47.50844 -6.88595 1.000 53.25438 67 GLU C C 1
ATOM 2161 O O . GLU C 1 68 ? 10.23164 46.79302 -7.86728 1.000 51.76835 67 GLU C O 1
ATOM 2167 N N . GLY C 1 69 ? 9.56287 47.71890 -5.91832 1.000 53.33264 68 GLY C N 1
ATOM 2168 C CA . GLY C 1 69 ? 8.29257 47.03051 -5.89577 1.000 53.70004 68 GLY C CA 1
ATOM 2169 C C . GLY C 1 69 ? 7.29187 47.58656 -6.88835 1.000 52.83014 68 GLY C C 1
ATOM 2170 O O . GLY C 1 69 ? 7.55919 48.51374 -7.65258 1.000 51.68765 68 GLY C O 1
ATOM 2171 N N . PHE C 1 70 ? 6.10267 46.98971 -6.86072 1.000 54.51907 69 PHE C N 1
ATOM 2172 C CA . PHE C 1 70 ? 5.02915 47.38666 -7.76031 1.000 53.71819 69 PHE C CA 1
ATOM 2173 C C . PHE C 1 70 ? 4.56719 48.80392 -7.44577 1.000 53.26572 69 PHE C C 1
ATOM 2174 O O . PHE C 1 70 ? 4.51436 49.21548 -6.28396 1.000 54.46187 69 PHE C O 1
ATOM 2182 N N . VAL C 1 71 ? 4.23551 49.55522 -8.49326 1.000 55.55439 70 VAL C N 1
ATOM 2183 C CA . VAL C 1 71 ? 3.73613 50.92404 -8.36430 1.000 52.32635 70 VAL C CA 1
ATOM 2184 C C . VAL C 1 71 ? 2.48726 51.02031 -9.23639 1.000 51.59201 70 VAL C C 1
ATOM 2185 O O . VAL C 1 71 ? 2.57129 51.28329 -10.44003 1.000 50.39051 70 VAL C O 1
ATOM 2189 N N . ASN C 1 72 ? 1.32029 50.81002 -8.63417 1.000 54.58300 71 ASN C N 1
ATOM 2190 C CA . ASN C 1 72 ? 0.04215 51.00955 -9.29811 1.000 52.65343 71 ASN C CA 1
ATOM 2191 C C . ASN C 1 72 ? -0.61414 52.27416 -8.74914 1.000 51.33478 71 ASN C C 1
ATOM 2192 O O . ASN C 1 72 ? 0.01055 53.05820 -8.02766 1.000 52.23255 71 ASN C O 1
ATOM 2197 N N . GLN C 1 73 ? -1.89185 52.47033 -9.08220 1.000 52.90751 72 GLN C N 1
ATOM 2198 C CA . GLN C 1 73 ? -2.58922 53.65725 -8.59866 1.000 53.47579 72 GLN C CA 1
ATOM 2199 C C . GLN C 1 73 ? -2.85325 53.58248 -7.09972 1.000 52.86708 72 GLN C C 1
ATOM 2200 O O . GLN C 1 73 ? -2.93988 54.62192 -6.43438 1.000 53.22874 72 GLN C O 1
ATOM 2206 N N . ALA C 1 74 ? -2.98241 52.37127 -6.55190 1.000 54.86581 73 ALA C N 1
ATOM 2207 C CA . ALA C 1 74 ? -3.14212 52.23178 -5.10871 1.000 51.45623 73 ALA C CA 1
ATOM 2208 C C . ALA C 1 74 ? -1.88638 52.68743 -4.37694 1.000 53.34603 73 ALA C C 1
ATOM 2209 O O . ALA C 1 74 ? -1.96818 53.37837 -3.35419 1.000 55.37233 73 ALA C O 1
ATOM 2211 N N . GLU C 1 75 ? -0.71271 52.31593 -4.89220 1.000 52.19070 74 GLU C N 1
ATOM 2212 C CA . GLU C 1 75 ? 0.53683 52.75624 -4.28118 1.000 55.49222 74 GLU C CA 1
ATOM 2213 C C . GLU C 1 75 ? 0.74615 54.25512 -4.46494 1.000 56.37376 74 GLU C C 1
ATOM 2214 O O . GLU C 1 75 ? 1.26798 54.92933 -3.56930 1.000 59.29503 74 GLU C O 1
ATOM 2220 N N . ARG C 1 76 ? 0.33413 54.79703 -5.61259 1.000 56.02091 75 ARG C N 1
ATOM 2221 C CA . ARG C 1 76 ? 0.51252 56.22284 -5.86156 1.000 56.60415 75 ARG C CA 1
ATOM 2222 C C . ARG C 1 76 ? -0.33955 57.06924 -4.92645 1.000 58.47484 75 ARG C C 1
ATOM 2223 O O . ARG C 1 76 ? 0.06602 58.17503 -4.55419 1.000 58.47572 75 ARG C O 1
ATOM 2231 N N . ASN C 1 77 ? -1.51505 56.57203 -4.53682 1.000 57.59047 76 ASN C N 1
ATOM 2232 C CA . ASN C 1 77 ? -2.38127 57.32010 -3.63239 1.000 59.61197 76 ASN C CA 1
ATOM 2233 C C . ASN C 1 77 ? -1.86373 57.30926 -2.20098 1.000 62.80222 76 ASN C C 1
ATOM 2234 O O . ASN C 1 77 ? -2.05224 58.29084 -1.47370 1.000 65.33420 76 ASN C O 1
ATOM 2247 N N . GLN C 1 79 ? 1.28022 57.24218 -1.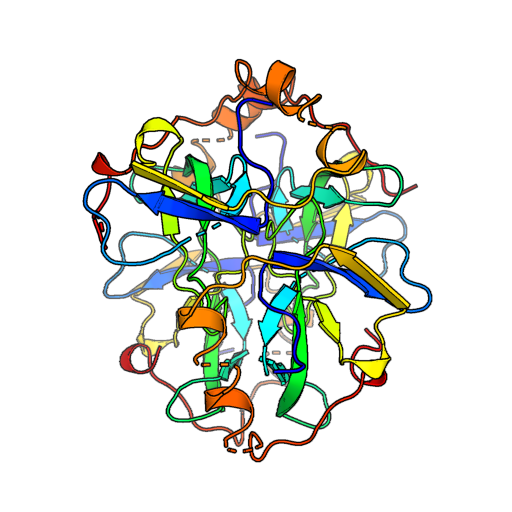46707 1.000 61.48757 78 GLN C N 1
ATOM 2248 C CA . GLN C 1 79 ? 2.39571 58.18188 -1.48449 1.000 63.71323 78 GLN C CA 1
ATOM 2249 C C . GLN C 1 79 ? 1.91875 59.62331 -1.35117 1.000 65.39371 78 GLN C C 1
ATOM 2250 O O . GLN C 1 79 ? 2.66634 60.47537 -0.86064 1.000 67.09943 78 GLN C O 1
ATOM 2256 N N . GLN C 1 80 ? 0.68315 59.91275 -1.77083 1.000 71.29081 79 GLN C N 1
ATOM 2257 C CA . GLN C 1 80 ? 0.10504 61.23285 -1.53612 1.000 70.21981 79 GLN C CA 1
ATOM 2258 C C . GLN C 1 80 ? -0.17928 61.44836 -0.05652 1.000 74.39316 79 GLN C C 1
ATOM 2259 O O . GLN C 1 80 ? 0.03049 62.54804 0.46716 1.000 75.76144 79 GLN C O 1
ATOM 2265 N N . ILE C 1 81 ? -0.66422 60.41130 0.63074 1.000 71.12300 80 ILE C N 1
ATOM 2266 C CA . ILE C 1 81 ? -0.84345 60.49275 2.07733 1.000 71.40186 80 ILE C CA 1
ATOM 2267 C C . ILE C 1 81 ? 0.50823 60.57796 2.77616 1.000 74.98029 80 ILE C C 1
ATOM 2268 O O . ILE C 1 81 ? 0.65702 61.26963 3.79099 1.000 81.31260 80 ILE C O 1
ATOM 2273 N N . PHE C 1 82 ? 1.51804 59.88864 2.23769 1.000 74.03893 81 PHE C N 1
ATOM 2274 C CA . PHE C 1 82 ? 2.82010 59.84177 2.89560 1.000 75.11349 81 PHE C CA 1
ATOM 2275 C C . PHE C 1 82 ? 3.50630 61.20137 2.91244 1.000 80.80959 81 PHE C C 1
ATOM 2276 O O . PHE C 1 82 ? 4.30903 61.47123 3.81155 1.000 85.27730 81 PHE C O 1
ATOM 2284 N N . GLU C 1 83 ? 3.21817 62.06596 1.93823 1.000 78.92400 82 GLU C N 1
ATOM 2285 C CA . GLU C 1 83 ? 3.82485 63.39358 1.94544 1.000 82.44367 82 GLU C CA 1
ATOM 2286 C C . GLU C 1 83 ? 3.24998 64.25082 3.06519 1.000 86.77035 82 GLU C C 1
ATOM 2287 O O . GLU C 1 83 ? 3.99277 64.91088 3.80092 1.000 92.41498 82 GLU C O 1
ATOM 2293 N N . THR C 1 84 ? 1.92427 64.25152 3.21026 1.000 83.51104 83 THR C N 1
ATOM 2294 C CA . THR C 1 84 ? 1.29729 65.06820 4.24314 1.000 88.68306 83 THR C CA 1
ATOM 2295 C C . THR C 1 84 ? 1.52545 64.47720 5.63041 1.000 94.92909 83 THR C C 1
ATOM 2296 O O . THR C 1 84 ? 1.72391 65.21627 6.60044 1.000 104.38231 83 THR C O 1
ATOM 2300 N N . GLU C 1 85 ? 1.51920 63.14732 5.74227 1.000 88.78650 84 GLU C N 1
ATOM 2301 C CA . GLU C 1 85 ? 1.64545 62.50052 7.04451 1.000 93.09829 84 GLU C CA 1
ATOM 2302 C C . GLU C 1 85 ? 3.06203 62.57191 7.60043 1.000 101.25521 84 GLU C C 1
ATOM 2303 O O . GLU C 1 85 ? 3.23154 62.67868 8.82092 1.000 108.12537 84 GLU C O 1
ATOM 2309 N N . ALA C 1 86 ? 4.07706 62.51531 6.73503 1.000 90.44237 85 ALA C N 1
ATOM 2310 C CA . ALA C 1 86 ? 5.46457 62.41449 7.18814 1.000 95.61008 85 ALA C CA 1
ATOM 2311 C C . ALA C 1 86 ? 5.86731 63.47159 8.21016 1.000 108.65753 85 ALA C C 1
ATOM 2312 O O . ALA C 1 86 ? 6.46574 63.10815 9.23204 1.000 110.33582 85 ALA C O 1
ATOM 2314 N N . PRO C 1 87 ? 5.58269 64.76816 8.02293 1.000 100.21347 86 PRO C N 1
ATOM 2315 C CA . PRO C 1 87 ? 5.95065 65.75391 9.04387 1.000 106.46201 86 PRO C CA 1
ATOM 2316 C C . PRO C 1 87 ? 4.96815 65.87279 10.19906 1.000 108.64758 86 PRO C C 1
ATOM 2317 O O . PRO C 1 87 ? 5.14616 66.75479 11.04364 1.000 114.28610 86 PRO C O 1
ATOM 2321 N N . ASN C 1 88 ? 3.94407 65.01969 10.26620 1.000 105.87832 87 ASN C N 1
ATOM 2322 C CA . ASN C 1 88 ? 2.93201 65.09830 11.31373 1.000 107.87304 87 ASN C CA 1
ATOM 2323 C C . ASN C 1 88 ? 2.85560 63.83213 12.15912 1.000 105.62953 87 ASN C C 1
ATOM 2324 O O . ASN C 1 88 ? 1.87743 63.64988 12.89473 1.000 106.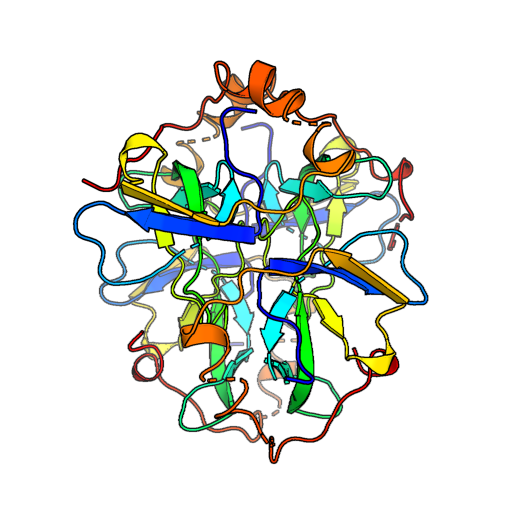21189 87 ASN C O 1
ATOM 2329 N N . ILE C 1 89 ? 3.85322 62.95689 12.07853 1.000 103.78618 88 ILE C N 1
ATOM 2330 C CA . ILE C 1 89 ? 3.85026 61.71469 12.84501 1.000 98.50094 88 ILE C CA 1
ATOM 2331 C C . ILE C 1 89 ? 4.27663 62.01913 14.27602 1.000 96.27375 88 ILE C C 1
ATOM 2332 O O . ILE C 1 89 ? 5.41445 62.43394 14.52114 1.000 95.99463 88 ILE C O 1
ATOM 2337 N N . THR C 1 90 ? 3.36136 61.80985 15.22562 1.000 98.25807 89 THR C N 1
ATOM 2338 C CA . THR C 1 90 ? 3.65746 62.08839 16.62676 1.000 93.38508 89 THR C CA 1
ATOM 2339 C C . THR C 1 90 ? 4.48700 60.98066 17.26677 1.000 86.77288 89 THR C C 1
ATOM 2340 O O . THR C 1 90 ? 5.24978 61.24847 18.20274 1.000 84.35092 89 THR C O 1
ATOM 2344 N N . TYR C 1 91 ? 4.36052 59.74885 16.77998 1.000 90.63538 90 TYR C N 1
ATOM 2345 C CA . TYR C 1 91 ? 5.16602 58.65658 17.30581 1.000 81.62924 90 TYR C CA 1
ATOM 2346 C C . TYR C 1 91 ? 6.65074 58.98924 17.17501 1.000 78.10520 90 TYR C C 1
ATOM 2347 O O . TYR C 1 91 ? 7.07371 59.55600 16.16035 1.000 78.11595 90 TYR C O 1
ATOM 2356 N N . PRO C 1 92 ? 7.46424 58.66523 18.17653 1.000 78.40225 91 PRO C N 1
ATOM 2357 C CA . PRO C 1 92 ? 8.90410 58.91129 18.05867 1.000 76.49635 91 PRO C CA 1
ATOM 2358 C C . PRO C 1 92 ? 9.52374 58.02752 16.98949 1.000 70.13455 91 PRO C C 1
ATOM 2359 O O . PRO C 1 92 ? 9.00468 56.96229 16.65067 1.000 69.10431 91 PRO C O 1
ATOM 2363 N N . HIS C 1 93 ? 10.64616 58.48857 16.44903 1.000 70.26813 92 HIS C N 1
ATOM 2364 C CA . HIS C 1 93 ? 11.33142 57.80218 15.35622 1.000 68.19362 92 HIS C CA 1
ATOM 2365 C C . HIS C 1 93 ? 12.48334 56.99365 15.94280 1.000 67.29134 92 HIS C C 1
ATOM 2366 O O . HIS C 1 93 ? 13.51664 57.54703 16.32547 1.000 66.60327 92 HIS C O 1
ATOM 2373 N N . PHE C 1 94 ? 12.30039 55.67999 16.01572 1.000 67.39021 93 PHE C N 1
ATOM 2374 C CA . PHE C 1 94 ? 13.34897 54.79218 16.49082 1.000 67.29197 93 PHE C CA 1
ATOM 2375 C C . PHE C 1 94 ? 14.42310 54.60778 15.42196 1.000 65.54111 93 PHE C C 1
ATOM 2376 O O . PHE C 1 94 ? 14.19651 54.82100 14.22808 1.000 65.59174 93 PHE C O 1
ATOM 2384 N N . THR C 1 95 ? 15.60908 54.20376 15.87009 1.000 63.84563 94 THR C N 1
ATOM 2385 C CA . THR C 1 95 ? 16.72758 53.90838 14.98729 1.000 66.04620 94 THR C CA 1
ATOM 2386 C C . THR C 1 95 ? 17.25465 52.51516 15.30088 1.000 67.09534 94 THR C C 1
ATOM 2387 O O . THR C 1 95 ? 16.93649 51.92342 16.33551 1.000 67.63780 94 THR C O 1
ATOM 2391 N N . ILE C 1 96 ? 18.07046 51.98739 14.38722 1.000 66.39723 95 ILE C N 1
ATOM 2392 C CA . ILE C 1 96 ? 18.66537 50.67373 14.60779 1.000 68.64176 95 ILE C CA 1
ATOM 2393 C C . ILE C 1 96 ? 19.75286 50.75124 15.67235 1.000 72.95796 95 ILE C C 1
ATOM 2394 O O . ILE C 1 96 ? 19.88019 49.85350 16.51415 1.000 74.59373 95 ILE C O 1
ATOM 2399 N N . LYS C 1 97 ? 20.54515 51.82065 15.65919 1.000 71.75211 96 LYS C N 1
ATOM 2400 C CA . LYS C 1 97 ? 21.64314 51.98496 16.60944 1.000 71.52558 96 LYS C CA 1
ATOM 2401 C C . LYS C 1 97 ? 21.14833 51.98619 18.05175 1.000 71.07617 96 LYS C C 1
ATOM 2402 O O . LYS C 1 97 ? 21.79030 51.41872 18.93504 1.000 73.75779 96 LYS C O 1
ATOM 2408 N N . SER D 1 2 ? 10.14153 26.50825 -11.94598 1.000 100.18195 1 SER D N 1
ATOM 2409 C CA . SER D 1 2 ? 9.83389 27.92707 -11.80650 1.000 98.65779 1 SER D CA 1
ATOM 2410 C C . SER D 1 2 ? 8.32869 28.16836 -11.86879 1.000 98.23524 1 SER D C 1
ATOM 2411 O O . SER D 1 2 ? 7.87636 29.22803 -12.30493 1.000 97.41400 1 SER D O 1
ATOM 2414 N N . GLN D 1 3 ? 7.55603 27.17164 -11.42992 1.000 107.19655 2 GLN D N 1
ATOM 2415 C CA . GLN D 1 3 ? 6.10292 27.29663 -11.45483 1.000 91.59551 2 GLN D CA 1
ATOM 2416 C C . GLN D 1 3 ? 5.60404 28.28568 -10.40872 1.000 79.91220 2 GLN D C 1
ATOM 2417 O O . GLN D 1 3 ? 4.56098 28.91980 -10.60574 1.000 75.17362 2 GLN D O 1
ATOM 2423 N N . LEU D 1 4 ? 6.32964 28.43687 -9.30394 1.000 83.36086 3 LEU D N 1
ATOM 2424 C CA . LEU D 1 4 ? 5.91652 29.31888 -8.22281 1.000 72.94312 3 LEU D CA 1
ATOM 2425 C C . LEU D 1 4 ? 6.40259 30.74141 -8.46154 1.000 69.84395 3 LEU D C 1
ATOM 2426 O O . LEU D 1 4 ? 7.50010 30.96094 -8.98277 1.000 74.56708 3 LEU D O 1
ATOM 2431 N N . LEU D 1 5 ? 5.57369 31.70504 -8.06966 1.000 64.41416 4 LEU D N 1
ATOM 2432 C CA . LEU D 1 5 ? 5.93060 33.11021 -8.13602 1.000 59.75279 4 LEU D CA 1
ATOM 2433 C C . LEU D 1 5 ? 6.91256 33.46251 -7.02216 1.000 61.25849 4 LEU D C 1
ATOM 2434 O O . LEU D 1 5 ? 6.85134 32.89524 -5.92847 1.000 60.22975 4 LEU D O 1
ATOM 2439 N N . PRO D 1 6 ? 7.82612 34.39387 -7.27447 1.000 58.55928 5 PRO D N 1
ATOM 2440 C CA . PRO D 1 6 ? 8.68768 34.88757 -6.19781 1.000 58.02545 5 PRO D CA 1
ATOM 2441 C C . PRO D 1 6 ? 7.89522 35.73432 -5.21456 1.000 55.75044 5 PRO D C 1
ATOM 2442 O O . PRO D 1 6 ? 6.78438 36.18999 -5.49487 1.000 53.53879 5 PRO D O 1
ATOM 2446 N N . ILE D 1 7 ? 8.48434 35.93744 -4.03538 1.000 55.27716 6 ILE D N 1
ATOM 2447 C CA . ILE D 1 7 ? 7.85342 36.79810 -3.04443 1.000 53.36013 6 ILE D CA 1
ATOM 2448 C C . ILE D 1 7 ? 7.88491 38.24052 -3.53486 1.000 51.87198 6 ILE D C 1
ATOM 2449 O O . ILE D 1 7 ? 8.79369 38.65840 -4.26554 1.000 51.48485 6 ILE D O 1
ATOM 2454 N N . GLY D 1 8 ? 6.87942 39.01245 -3.13026 1.000 51.14734 7 GLY D N 1
ATOM 2455 C CA . GLY D 1 8 ? 6.68317 40.34456 -3.65248 1.000 50.71806 7 GLY D CA 1
ATOM 2456 C C . GLY D 1 8 ? 5.82000 40.41015 -4.89174 1.000 49.78266 7 GLY D C 1
ATOM 2457 O O . GLY D 1 8 ? 5.47763 41.51515 -5.33217 1.000 49.16167 7 GLY D O 1
ATOM 2458 N N . SER D 1 9 ? 5.46143 39.26538 -5.46765 1.000 49.56270 8 SER D N 1
ATOM 2459 C CA . SER D 1 9 ? 4.57853 39.24485 -6.62427 1.000 53.33323 8 SER D CA 1
ATOM 2460 C C . SER D 1 9 ? 3.17173 39.65839 -6.21344 1.000 52.78698 8 SER D C 1
ATOM 2461 O O . SER D 1 9 ? 2.62548 39.14889 -5.23050 1.000 47.85766 8 SER D O 1
ATOM 2464 N N . VAL D 1 10 ? 2.58728 40.58545 -6.96715 1.000 51.14612 9 VAL D N 1
ATOM 2465 C CA . VAL D 1 10 ? 1.25334 41.10727 -6.69256 1.000 51.76370 9 VAL D CA 1
ATOM 2466 C C . VAL D 1 10 ? 0.27132 40.44937 -7.64906 1.000 52.49670 9 VAL D C 1
ATOM 2467 O O . VAL D 1 10 ? 0.46556 40.48353 -8.87048 1.000 51.94094 9 VAL D O 1
ATOM 2471 N N . VAL D 1 11 ? -0.78400 39.84957 -7.09742 1.000 53.13891 10 VAL D N 1
ATOM 2472 C CA . VAL D 1 11 ? -1.76733 39.11252 -7.87705 1.000 49.22864 10 VAL D CA 1
ATOM 2473 C C . VAL D 1 11 ? -3.16748 39.52628 -7.44142 1.000 50.78632 10 VAL D C 1
ATOM 2474 O O . VAL D 1 11 ? -3.36059 40.19706 -6.42724 1.000 51.51478 10 VAL D O 1
ATOM 2478 N N . ARG D 1 12 ? -4.14917 39.11359 -8.23879 1.000 55.16123 11 ARG D N 1
ATOM 2479 C CA . ARG D 1 12 ? -5.55916 39.24480 -7.90730 1.000 55.98513 11 ARG D CA 1
ATOM 2480 C C . ARG D 1 12 ? -6.21302 37.88383 -8.07550 1.000 58.15123 11 ARG D C 1
ATOM 2481 O O . ARG D 1 12 ? -5.91106 37.15820 -9.02717 1.000 59.91748 11 ARG D O 1
ATOM 2489 N N . LEU D 1 13 ? -7.09934 37.53546 -7.14923 1.000 58.29015 12 LEU D N 1
ATOM 2490 C CA . LEU D 1 13 ? -7.74600 36.23661 -7.20968 1.000 61.45518 12 LEU D CA 1
ATOM 2491 C C . LEU D 1 13 ? -8.95025 36.27501 -8.14761 1.000 63.55312 12 LEU D C 1
ATOM 2492 O O . LEU D 1 13 ? -9.40186 37.33645 -8.58689 1.000 62.49575 12 LEU D O 1
ATOM 2497 N N . ASN D 1 14 ? -9.47022 35.08265 -8.45498 1.000 65.03581 13 ASN D N 1
ATOM 2498 C CA . ASN D 1 14 ? -10.59189 34.97664 -9.38360 1.000 66.18742 13 ASN D CA 1
ATOM 2499 C C . ASN D 1 14 ? -11.81942 35.70573 -8.85485 1.000 68.41299 13 ASN D C 1
ATOM 2500 O O . ASN D 1 14 ? -12.57712 36.30375 -9.62736 1.000 68.99490 13 ASN D O 1
ATOM 2505 N N . ASN D 1 15 ? -12.03199 35.66842 -7.54570 1.000 67.38675 14 ASN D N 1
ATOM 2506 C CA . ASN D 1 15 ? -13.18015 36.30292 -6.90605 1.000 68.42614 14 ASN D CA 1
ATOM 2507 C C . ASN D 1 15 ? -12.66909 37.24859 -5.82179 1.000 67.91732 14 ASN D C 1
ATOM 2508 O O . ASN D 1 15 ? -12.83983 36.99169 -4.62747 1.000 67.88747 14 ASN D O 1
ATOM 2513 N N . GLY D 1 16 ? -12.03922 38.34391 -6.24143 1.000 69.56666 15 GLY D N 1
ATOM 2514 C CA . GLY D 1 16 ? -11.48851 39.29896 -5.29951 1.000 68.41029 15 GLY D CA 1
ATOM 2515 C C . GLY D 1 16 ? -11.44970 40.72039 -5.82161 1.000 67.63148 15 GLY D C 1
ATOM 2516 O O . GLY D 1 16 ? -11.17690 40.95030 -7.00371 1.000 66.30059 15 GLY D O 1
ATOM 2517 N N . ASP D 1 17 ? -11.72589 41.68520 -4.94530 1.000 67.83970 16 ASP D N 1
ATOM 2518 C CA . ASP D 1 17 ? -11.67600 43.09812 -5.29278 1.000 69.99070 16 ASP D CA 1
ATOM 2519 C C . ASP D 1 17 ? -10.47924 43.81520 -4.68354 1.000 70.44070 16 ASP D C 1
ATOM 2520 O O . ASP D 1 17 ? -10.35564 45.03394 -4.84587 1.000 72.22699 16 ASP D O 1
ATOM 2525 N N . VAL D 1 18 ? -9.59801 43.09703 -3.98905 1.000 66.64910 17 VAL D N 1
ATOM 2526 C CA . VAL D 1 18 ? -8.37998 43.66677 -3.43145 1.000 63.62023 17 VAL D CA 1
ATOM 2527 C C . VAL D 1 18 ? -7.19099 42.87045 -3.94906 1.000 57.54280 17 VAL D C 1
ATOM 2528 O O . VAL D 1 18 ? -7.32221 41.73049 -4.40108 1.000 56.81485 17 VAL D O 1
ATOM 2532 N N . ASN D 1 19 ? -6.01711 43.48934 -3.87584 1.000 60.22419 18 ASN D N 1
ATOM 2533 C CA . ASN D 1 19 ? -4.78771 42.89155 -4.37443 1.000 57.42166 18 ASN D CA 1
ATOM 2534 C C . ASN D 1 19 ? -3.98503 42.28730 -3.23071 1.000 55.92938 18 ASN D C 1
ATOM 2535 O O . ASN D 1 19 ? -3.90614 42.85922 -2.13956 1.000 58.26011 18 ASN D O 1
ATOM 2540 N N . LEU D 1 20 ? -3.38942 41.12911 -3.49152 1.000 53.37055 19 LEU D N 1
ATOM 2541 C CA . LEU D 1 20 ? -2.56231 40.42479 -2.52698 1.000 52.68894 19 LEU D CA 1
ATOM 2542 C C . LEU D 1 20 ? -1.11268 40.40895 -2.99310 1.000 53.17768 19 LEU D C 1
ATOM 2543 O O . LEU D 1 20 ? -0.81739 40.52973 -4.18524 1.000 51.42949 19 LEU D O 1
ATOM 2556 N N . VAL D 1 22 ? 2.46712 38.08000 -2.50649 1.000 49.29419 21 VAL D N 1
ATOM 2557 C CA . VAL D 1 22 ? 3.03437 36.83589 -2.00311 1.000 50.53240 21 VAL D CA 1
ATOM 2558 C C . VAL D 1 22 ? 4.14094 37.13749 -1.00676 1.000 51.21920 21 VAL D C 1
ATOM 2559 O O . VAL D 1 22 ? 5.07253 37.90050 -1.29461 1.000 50.54439 21 VAL D O 1
ATOM 2563 N N . ILE D 1 23 ? 4.04406 36.53479 0.17559 1.000 51.74359 22 ILE D N 1
ATOM 2564 C CA . ILE D 1 23 ? 5.07001 36.67585 1.20180 1.000 53.25598 22 ILE D CA 1
ATOM 2565 C C . ILE D 1 23 ? 5.71472 35.35262 1.58481 1.000 55.42108 22 ILE D C 1
ATOM 2566 O O . ILE D 1 23 ? 6.74316 35.36517 2.27772 1.000 54.69838 22 ILE D O 1
ATOM 2571 N N . SER D 1 24 ? 5.15823 34.21609 1.16999 1.000 53.82889 23 SER D N 1
ATOM 2572 C CA . SER D 1 24 ? 5.78245 32.92448 1.42408 1.000 51.57320 23 SER D CA 1
ATOM 2573 C C . SER D 1 24 ? 5.18613 31.89697 0.47544 1.000 57.75035 23 SER D C 1
ATOM 2574 O O . SER D 1 24 ? 4.09759 32.08720 -0.07321 1.000 53.43326 23 SER D O 1
ATOM 2577 N N . ARG D 1 25 ? 5.91802 30.80291 0.29084 1.000 56.26471 24 ARG D N 1
ATOM 2578 C CA . ARG D 1 25 ? 5.48377 29.69633 -0.54735 1.000 56.84942 24 ARG D CA 1
ATOM 2579 C C . ARG D 1 25 ? 5.35990 28.44073 0.30141 1.000 57.47652 24 ARG D C 1
ATOM 2580 O O . ARG D 1 25 ? 6.15249 28.22470 1.22429 1.000 55.93869 24 ARG D O 1
ATOM 2588 N N . TYR D 1 26 ? 4.35832 27.61936 -0.01815 1.000 61.40701 25 TYR D N 1
ATOM 2589 C CA . TYR D 1 26 ? 4.08228 26.38123 0.71123 1.000 62.15962 25 TYR D CA 1
ATOM 2590 C C . TYR D 1 26 ? 3.85787 26.65660 2.19601 1.000 61.85733 25 TYR D C 1
ATOM 2591 O O . TYR D 1 26 ? 4.41585 25.99044 3.06977 1.000 62.81135 25 TYR D O 1
ATOM 2600 N N . ALA D 1 27 ? 3.02669 27.65515 2.47532 1.000 59.55817 26 ALA D N 1
ATOM 2601 C CA . ALA D 1 27 ? 2.71179 28.01771 3.84764 1.000 63.80397 26 ALA D CA 1
ATOM 2602 C C . ALA D 1 27 ? 1.69286 27.05062 4.43488 1.000 67.39717 26 ALA D C 1
ATOM 2603 O O . ALA D 1 27 ? 0.76108 26.61458 3.75236 1.000 67.98718 26 ALA D O 1
ATOM 2605 N N . LEU D 1 28 ? 1.87636 26.71782 5.70840 1.000 68.64258 27 LEU D N 1
ATOM 2606 C CA . LEU D 1 28 ? 0.97695 25.81381 6.40769 1.000 71.89677 27 LEU D CA 1
ATOM 2607 C C . LEU D 1 28 ? -0.15404 26.59571 7.06438 1.000 74.86729 27 LEU D C 1
ATOM 2608 O O . LEU D 1 28 ? -0.00293 27.76935 7.41509 1.000 73.91931 27 LEU D O 1
ATOM 2613 N N . TYR D 1 29 ? -1.29692 25.93018 7.22728 1.000 71.08034 28 TYR D N 1
ATOM 2614 C CA . TYR D 1 29 ? -2.50223 26.57212 7.74639 1.000 77.34775 28 TYR D CA 1
ATOM 2615 C C . TYR D 1 29 ? -3.24500 25.58435 8.63426 1.000 84.46804 28 TYR D C 1
ATOM 2616 O O . TYR D 1 29 ? -3.76137 24.57422 8.14577 1.000 85.22769 28 TYR D O 1
ATOM 2625 N N . GLU D 1 30 ? -3.29866 25.87575 9.93145 1.000 86.87487 29 GLU D N 1
ATOM 2626 C CA . GLU D 1 30 ? -4.12726 25.09542 10.83868 1.000 87.90959 29 GLU D CA 1
ATOM 2627 C C . GLU D 1 30 ? -5.59711 25.40708 10.58815 1.000 87.77268 29 GLU D C 1
ATOM 2628 O O . GLU D 1 30 ? -5.98056 26.56797 10.41949 1.000 86.78961 29 GLU D O 1
ATOM 2634 N N . SER D 1 31 ? -6.42464 24.36488 10.56358 1.000 89.59914 30 SER D N 1
ATOM 2635 C CA . SER D 1 31 ? -7.83857 24.52737 10.25754 1.000 92.47021 30 SER D CA 1
ATOM 2636 C C . SER D 1 31 ? -8.64260 23.49830 11.04003 1.000 95.92506 30 SER D C 1
ATOM 2637 O O . SER D 1 31 ? -8.09527 22.70337 11.80929 1.000 95.77144 30 SER D O 1
ATOM 2640 N N . ASP D 1 32 ? -9.96162 23.51862 10.82837 1.000 102.53130 31 ASP D N 1
ATOM 2641 C CA . ASP D 1 32 ? -10.83327 22.54988 11.48501 1.000 99.89798 31 ASP D CA 1
ATOM 2642 C C . ASP D 1 32 ? -10.55292 21.13614 10.99355 1.000 102.71429 31 ASP D C 1
ATOM 2643 O O . ASP D 1 32 ? -10.55670 20.18410 11.78203 1.000 99.41421 31 ASP D O 1
ATOM 2648 N N . LYS D 1 33 ? -10.30734 20.97750 9.69173 1.000 101.78830 32 LYS D N 1
ATOM 2649 C CA . LYS D 1 33 ? -9.93737 19.66583 9.17341 1.000 102.09284 32 LYS D CA 1
ATOM 2650 C C . LYS D 1 33 ? -8.56826 19.23315 9.68277 1.000 101.41662 32 LYS D C 1
ATOM 2651 O O . LYS D 1 33 ? -8.33449 18.03777 9.89646 1.000 104.22708 32 LYS D O 1
ATOM 2657 N N . GLY D 1 34 ? -7.66855 20.17981 9.89454 1.000 102.59369 33 GLY D N 1
ATOM 2658 C CA . GLY D 1 34 ? -6.32997 19.88817 10.35805 1.000 97.40921 33 GLY D CA 1
ATOM 2659 C C . GLY D 1 34 ? -5.35604 20.91466 9.81524 1.000 90.45037 33 GLY D C 1
ATOM 2660 O O . GLY D 1 34 ? -5.75252 21.98552 9.36609 1.000 89.67724 33 GLY D O 1
ATOM 2661 N N . VAL D 1 35 ? -4.07557 20.56235 9.86627 1.000 93.65774 34 VAL D N 1
ATOM 2662 C CA . VAL D 1 35 ? -3.01103 21.42897 9.37427 1.000 88.40617 34 VAL D CA 1
ATOM 2663 C C . VAL D 1 35 ? -2.70178 21.02488 7.93844 1.000 84.96086 34 VAL D C 1
ATOM 2664 O O . VAL D 1 35 ? -2.14413 19.95323 7.68980 1.000 82.48045 34 VAL D O 1
ATOM 2668 N N . GLY D 1 36 ? -3.07379 21.88247 6.98912 1.000 86.20130 35 GLY D N 1
ATOM 2669 C CA . GLY D 1 36 ? -2.75857 21.68779 5.59646 1.000 83.03861 35 GLY D CA 1
ATOM 2670 C C . GLY D 1 36 ? -1.75364 22.70511 5.09081 1.000 78.05421 35 GLY D C 1
ATOM 2671 O O . GLY D 1 36 ? -1.11898 23.43322 5.85624 1.000 77.08797 35 GLY D O 1
ATOM 2672 N N . TYR D 1 37 ? -1.61812 22.74951 3.76707 1.000 78.76884 36 TYR D N 1
ATOM 2673 C CA . TYR D 1 37 ? -0.70360 23.68952 3.13755 1.000 73.94506 36 TYR D CA 1
ATOM 2674 C C . TYR D 1 37 ? -1.35265 24.30458 1.90651 1.000 71.86579 36 TYR D C 1
ATOM 2675 O O . TYR D 1 37 ? -2.10967 23.64387 1.18870 1.000 73.08315 36 TYR D O 1
ATOM 2684 N N . PHE D 1 38 ? -1.05539 25.57792 1.68055 1.000 69.19449 37 PHE D N 1
ATOM 2685 C CA . PHE D 1 38 ? -1.41025 26.28439 0.46116 1.000 66.56218 37 PHE D CA 1
ATOM 2686 C C . PHE D 1 38 ? -0.15398 26.54001 -0.35971 1.000 64.25420 37 PHE D C 1
ATOM 2687 O O . PHE D 1 38 ? 0.97157 26.32486 0.09491 1.000 62.30099 37 PHE D O 1
ATOM 2695 N N . ASP D 1 39 ? -0.35840 27.00497 -1.59111 1.000 64.64475 38 ASP D N 1
ATOM 2696 C CA . ASP D 1 39 ? 0.77940 27.33786 -2.43921 1.000 63.06314 38 ASP D CA 1
ATOM 2697 C C . ASP D 1 39 ? 1.40711 28.66176 -2.02630 1.000 62.31926 38 ASP D C 1
ATOM 2698 O O . ASP D 1 39 ? 2.63420 28.80677 -2.06055 1.000 61.17941 38 ASP D O 1
ATOM 2703 N N . TYR D 1 40 ? 0.58595 29.63154 -1.62866 1.000 60.56782 39 TYR D N 1
ATOM 2704 C CA . TYR D 1 40 ? 1.06987 30.95874 -1.28622 1.000 58.36351 39 TYR D CA 1
ATOM 2705 C C . TYR D 1 40 ? 0.39450 31.45313 -0.01758 1.000 57.99865 39 TYR D C 1
ATOM 2706 O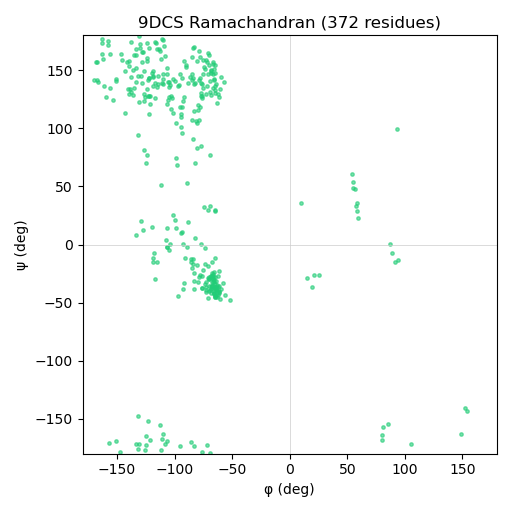 O . TYR D 1 40 ? -0.74674 31.09354 0.28077 1.000 60.41185 39 TYR D O 1
ATOM 2715 N N . SER D 1 41 ? 1.11888 32.28617 0.72292 1.000 56.10593 40 SER D N 1
ATOM 2716 C CA . SER D 1 41 ? 0.55519 33.12696 1.76693 1.000 56.48736 40 SER D CA 1
ATOM 2717 C C . SER D 1 41 ? 0.76834 34.57616 1.36087 1.000 54.61619 40 SER D C 1
ATOM 2718 O O . SER D 1 41 ? 1.83039 34.93109 0.83969 1.000 53.61099 40 SER D O 1
ATOM 2721 N N . ALA D 1 42 ? -0.23783 35.41364 1.59080 1.000 56.91037 41 ALA D N 1
ATOM 2722 C CA . ALA D 1 42 ? -0.20416 36.76473 1.05871 1.000 54.50343 41 ALA D CA 1
ATOM 2723 C C . ALA D 1 42 ? -0.73411 37.76086 2.07681 1.000 58.42838 41 ALA D C 1
ATOM 2724 O O . ALA D 1 42 ? -1.47549 37.41430 2.99973 1.000 61.72175 41 ALA D O 1
ATOM 2726 N N . CYS D 1 43 ? -0.33610 39.01315 1.88295 1.000 58.86982 42 CYS D N 1
ATOM 2727 C CA . CYS D 1 43 ? -0.85823 40.16070 2.60604 1.000 59.44699 42 CYS D CA 1
ATOM 2728 C C . CYS D 1 43 ? -1.58034 41.08374 1.63342 1.000 59.05207 42 CYS D C 1
ATOM 2729 O O . CYS D 1 43 ? -1.47654 40.94445 0.41283 1.000 58.28025 42 CYS D O 1
ATOM 2732 N N . LEU D 1 44 ? -2.31529 42.04169 2.18728 1.000 56.09530 43 LEU D N 1
ATOM 2733 C CA . LEU D 1 44 ? -3.03449 43.00066 1.36316 1.000 58.04488 43 LEU D CA 1
ATOM 2734 C C . LEU D 1 44 ? -2.07796 44.02909 0.77652 1.000 58.68680 43 LEU D C 1
ATOM 2735 O O . LEU D 1 44 ? -1.20910 44.56203 1.47215 1.000 56.61705 43 LEU D O 1
ATOM 2740 N N . HIS D 1 45 ? -2.24476 44.30413 -0.51214 1.000 58.47775 44 HIS D N 1
ATOM 2741 C CA . HIS D 1 45 ? -1.47674 45.31245 -1.22637 1.000 58.63343 44 HIS D CA 1
ATOM 2742 C C . HIS D 1 45 ? -2.32544 46.55720 -1.45374 1.000 59.00498 44 HIS D C 1
ATOM 2743 O O . HIS D 1 45 ? -3.50046 46.44609 -1.82009 1.000 59.22198 44 HIS D O 1
ATOM 2750 N N . PRO D 1 46 ? -1.77571 47.76672 -1.26071 1.000 59.45984 45 PRO D N 1
ATOM 2751 C CA . PRO D 1 46 ? -0.38898 48.03107 -0.87063 1.000 56.71257 45 PRO D CA 1
ATOM 2752 C C . PRO D 1 46 ? -0.18871 48.30142 0.61989 1.000 58.96588 45 PRO D C 1
ATOM 2753 O O . PRO D 1 46 ? 0.87298 48.80029 0.99228 1.000 56.83962 45 PRO D O 1
ATOM 2757 N N . SER D 1 47 ? -1.18507 47.99029 1.45418 1.000 59.56656 46 SER D N 1
ATOM 2758 C CA . SER D 1 47 ? -1.04856 48.25222 2.88486 1.000 60.30247 46 SER D CA 1
ATOM 2759 C C . SER D 1 47 ? 0.06350 47.40870 3.49284 1.000 58.94942 46 SER D C 1
ATOM 2760 O O . SER D 1 47 ? 0.79912 47.87363 4.37181 1.000 58.60402 46 SER D O 1
ATOM 2763 N N . GLY D 1 48 ? 0.20363 46.17019 3.03466 1.000 58.20526 47 GLY D N 1
ATOM 2764 C CA . GLY D 1 48 ? 1.25456 45.30554 3.52397 1.000 58.16572 47 GLY D CA 1
ATOM 2765 C C . GLY D 1 48 ? 0.90117 44.65551 4.85015 1.000 59.34528 47 GLY D C 1
ATOM 2766 O O . GLY D 1 48 ? -0.26735 44.51070 5.22033 1.000 59.90394 47 GLY D O 1
ATOM 2767 N N . VAL D 1 49 ? 1.94548 44.25914 5.57698 1.000 59.48090 48 VAL D N 1
ATOM 2768 C CA . VAL D 1 49 ? 1.78399 43.58118 6.85901 1.000 61.80693 48 VAL D CA 1
ATOM 2769 C C . VAL D 1 49 ? 1.51700 44.61444 7.94445 1.000 62.86709 48 VAL D C 1
ATOM 2770 O O . VAL D 1 49 ? 2.43387 45.03952 8.65687 1.000 62.92693 48 VAL D O 1
ATOM 2774 N N . ILE D 1 50 ? 0.25593 45.03302 8.06908 1.000 65.21811 49 ILE D N 1
ATOM 2775 C CA . ILE D 1 50 ? -0.15173 45.96660 9.10984 1.000 66.18695 49 ILE D CA 1
ATOM 2776 C C . ILE D 1 50 ? -0.89269 45.27879 10.24152 1.000 70.03429 49 ILE D C 1
ATOM 2777 O O . ILE D 1 50 ? -1.30921 45.94821 11.19565 1.000 69.99384 49 ILE D O 1
ATOM 2782 N N . ASN D 1 51 ? -1.06923 43.96446 10.16662 1.000 67.18576 50 ASN D N 1
ATOM 2783 C CA . ASN D 1 51 ? -1.80834 43.20746 11.16850 1.000 70.99288 50 ASN D CA 1
ATOM 2784 C C . ASN D 1 51 ? -1.34549 41.75636 11.09756 1.000 76.98761 50 ASN D C 1
ATOM 2785 O O . ASN D 1 51 ? -0.37207 41.43252 10.40913 1.000 74.74340 50 ASN D O 1
ATOM 2790 N N . GLN D 1 52 ? -2.04940 40.87863 11.80858 1.000 76.88510 51 GLN D N 1
ATOM 2791 C CA . GLN D 1 52 ? -1.73867 39.45566 11.82845 1.000 77.51212 51 GLN D CA 1
ATOM 2792 C C . GLN D 1 52 ? -2.52242 38.67380 10.78181 1.000 77.93366 51 GLN D C 1
ATOM 2793 O O . GLN D 1 52 ? -2.35146 37.45511 10.67727 1.000 78.43535 51 GLN D O 1
ATOM 2799 N N . ARG D 1 53 ? -3.36543 39.34343 9.99945 1.000 78.38712 52 ARG D N 1
ATOM 2800 C CA . ARG D 1 53 ? -4.23722 38.66827 9.04314 1.000 74.96583 52 ARG D CA 1
ATOM 2801 C C . ARG D 1 53 ? -3.43911 38.28663 7.80200 1.000 73.38208 52 ARG D C 1
ATOM 2802 O O . ARG D 1 53 ? -3.09187 39.14776 6.98649 1.000 70.08615 52 ARG D O 1
ATOM 2810 N N . THR D 1 54 ? -3.15583 36.99510 7.65616 1.000 74.79023 53 THR D N 1
ATOM 2811 C CA . THR D 1 54 ? -2.49160 36.45505 6.47895 1.000 70.41206 53 THR D CA 1
ATOM 2812 C C . THR D 1 54 ? -3.52708 35.80791 5.56720 1.000 68.80916 53 THR D C 1
ATOM 2813 O O . THR D 1 54 ? -4.48804 35.19405 6.04021 1.000 68.41735 53 THR D O 1
ATOM 2817 N N . TYR D 1 55 ? -3.33316 35.95751 4.26037 1.000 68.93756 54 TYR D N 1
ATOM 2818 C CA . TYR D 1 55 ? -4.24301 35.42042 3.25967 1.000 68.44466 54 TYR D CA 1
ATOM 2819 C C . TYR D 1 55 ? -3.57814 34.26211 2.52925 1.000 64.08322 54 TYR D C 1
ATOM 2820 O O . TYR D 1 55 ? -2.39330 34.32979 2.18902 1.000 63.13810 54 TYR D O 1
ATOM 2829 N N . TYR D 1 56 ? -4.34573 33.20202 2.28904 1.000 65.37256 55 TYR D N 1
ATOM 2830 C CA . TYR D 1 56 ? -3.83326 31.97074 1.70539 1.000 65.34087 55 TYR D CA 1
ATOM 2831 C C . TYR D 1 56 ? -4.59969 31.63773 0.43358 1.000 65.77707 55 TYR D C 1
ATOM 2832 O O . TYR D 1 56 ? -5.81751 31.83269 0.36308 1.000 65.05108 55 TYR D O 1
ATOM 2841 N N . PHE D 1 57 ? -3.88203 31.13458 -0.56720 1.000 63.25509 56 PHE D N 1
ATOM 2842 C CA . PHE D 1 57 ? -4.49033 30.74357 -1.83197 1.000 63.29726 56 PHE D CA 1
ATOM 2843 C C . PHE D 1 57 ? -3.51107 29.84967 -2.57932 1.000 64.18455 56 PHE D C 1
ATOM 2844 O O . PHE D 1 57 ? -2.38715 29.61198 -2.12966 1.000 63.48852 56 PHE D O 1
ATOM 2852 N N . ASN D 1 58 ? -3.94847 29.36259 -3.73466 1.000 64.32084 57 ASN D N 1
ATOM 2853 C CA . ASN D 1 58 ? -3.14216 28.52648 -4.60836 1.000 65.66560 57 ASN D CA 1
ATOM 2854 C C . ASN D 1 58 ? -3.06230 29.16214 -5.99134 1.000 67.33232 57 ASN D C 1
ATOM 2855 O O . ASN D 1 58 ? -3.71632 30.16851 -6.27931 1.000 66.74228 57 ASN D O 1
ATOM 2860 N N . GLN D 1 59 ? -2.24007 28.55808 -6.85360 1.000 69.09148 58 GLN D N 1
ATOM 2861 C CA . GLN D 1 59 ? -2.06526 29.08667 -8.20235 1.000 68.09688 58 GLN D CA 1
ATOM 2862 C C . GLN D 1 59 ? -3.36230 29.02687 -8.99812 1.000 67.94850 58 GLN D C 1
ATOM 2863 O O . GLN D 1 59 ? -3.60630 29.88579 -9.85356 1.000 67.69176 58 GLN D O 1
ATOM 2869 N N . GLU D 1 60 ? -4.21093 28.03259 -8.72373 1.000 72.43486 59 GLU D N 1
ATOM 2870 C CA . GLU D 1 60 ? -5.47900 27.91683 -9.43567 1.000 69.42768 59 GLU D CA 1
ATOM 2871 C C . GLU D 1 60 ? -6.41365 29.07745 -9.12549 1.000 66.85732 59 GLU D C 1
ATOM 2872 O O . GLU D 1 60 ? -7.29551 29.38960 -9.93383 1.000 65.88518 59 GLU D O 1
ATOM 2878 N N . ASP D 1 61 ? -6.22557 29.73206 -7.98432 1.000 66.55585 60 ASP D N 1
ATOM 2879 C CA . ASP D 1 61 ? -7.06412 30.83849 -7.55408 1.000 64.70877 60 ASP D CA 1
ATOM 2880 C C . ASP D 1 61 ? -6.61312 32.18222 -8.11120 1.000 63.37745 60 ASP D C 1
ATOM 2881 O O . ASP D 1 61 ? -7.38204 33.14795 -8.05984 1.000 61.36150 60 ASP D O 1
ATOM 2886 N N . ILE D 1 62 ? -5.39291 32.26876 -8.63829 1.000 61.20453 61 ILE D N 1
ATOM 2887 C CA . ILE D 1 62 ? -4.89090 33.53049 -9.16419 1.000 60.79987 61 ILE D CA 1
ATOM 2888 C C . ILE D 1 62 ? -5.59428 33.84774 -10.47494 1.000 60.46130 61 ILE D C 1
ATOM 2889 O O . ILE D 1 62 ? -5.67020 33.00491 -11.37920 1.000 61.00720 61 ILE D O 1
ATOM 2894 N N . ALA D 1 63 ? -6.12328 35.06614 -10.57891 1.000 60.69771 62 ALA D N 1
ATOM 2895 C CA . ALA D 1 63 ? -6.76653 35.51500 -11.80672 1.000 60.00601 62 ALA D CA 1
ATOM 2896 C C . ALA D 1 63 ? -5.79832 36.24020 -12.73199 1.000 59.08723 62 ALA D C 1
ATOM 2897 O O . ALA D 1 63 ? -5.86620 36.07085 -13.95441 1.000 58.97372 62 ALA D O 1
ATOM 2899 N N . GLU D 1 64 ? -4.89033 37.03826 -12.17358 1.000 59.05761 63 GLU D N 1
ATOM 2900 C CA . GLU D 1 64 ? -3.95482 37.80767 -12.98316 1.000 55.50763 63 GLU D CA 1
ATOM 2901 C C . GLU D 1 64 ? -2.76408 38.20998 -12.12832 1.000 52.50017 63 GLU D C 1
ATOM 2902 O O . GLU D 1 64 ? -2.94035 38.79119 -11.05336 1.000 52.94066 63 GLU D O 1
ATOM 2908 N N . VAL D 1 65 ? -1.56114 37.90432 -12.60635 1.000 52.34578 64 VAL D N 1
ATOM 2909 C CA . VAL D 1 65 ? -0.33860 38.35496 -11.94975 1.000 50.78089 64 VAL D CA 1
ATOM 2910 C C . VAL D 1 65 ? -0.09738 39.80069 -12.36895 1.000 50.90653 64 VAL D C 1
ATOM 2911 O O . VAL D 1 65 ? 0.32647 40.06895 -13.49540 1.000 51.61169 64 VAL D O 1
ATOM 2915 N N . LEU D 1 66 ? -0.37731 40.73648 -11.46214 1.000 49.44890 65 LEU D N 1
ATOM 2916 C CA . LEU D 1 66 ? -0.22911 42.15365 -11.76390 1.000 49.63689 65 LEU D CA 1
ATOM 2917 C C . LEU D 1 66 ? 1.22465 42.60235 -11.76943 1.000 53.93610 65 LEU D C 1
ATOM 2918 O O . LEU D 1 66 ? 1.54455 43.61942 -12.39483 1.000 50.47049 65 LEU D O 1
ATOM 2923 N N . PHE D 1 67 ? 2.10383 41.86552 -11.09579 1.000 51.72821 66 PHE D N 1
ATOM 2924 C CA . PHE D 1 67 ? 3.50145 42.23770 -10.93953 1.000 52.95887 66 PHE D CA 1
ATOM 2925 C C . PHE D 1 67 ? 4.23451 41.05495 -10.32990 1.000 50.76389 66 PHE D C 1
ATOM 2926 O O . PHE D 1 67 ? 3.68719 40.36754 -9.46659 1.000 49.97575 66 PHE D O 1
ATOM 2934 N N . GLU D 1 68 ? 5.45857 40.81486 -10.78622 1.000 55.50741 67 GLU D N 1
ATOM 2935 C CA . GLU D 1 68 ? 6.26016 39.69941 -10.30608 1.000 54.71469 67 GLU D CA 1
ATOM 2936 C C . GLU D 1 68 ? 7.43659 40.21905 -9.49007 1.000 54.45102 67 GLU D C 1
ATOM 2937 O O . GLU D 1 68 ? 8.06720 41.21550 -9.85602 1.000 55.39935 67 GLU D O 1
ATOM 2943 N N . GLY D 1 69 ? 7.72926 39.53511 -8.38932 1.000 53.17726 68 GLY D N 1
ATOM 2944 C CA . GLY D 1 69 ? 8.74264 39.97541 -7.45726 1.000 50.85469 68 GLY D CA 1
ATOM 2945 C C . GLY D 1 69 ? 10.15339 39.80982 -8.00239 1.000 51.07157 68 GLY D C 1
ATOM 2946 O O . GLY D 1 69 ? 10.38831 39.47197 -9.16367 1.000 53.24540 68 GLY D O 1
ATOM 2947 N N . PHE D 1 70 ? 11.11435 40.06283 -7.11737 1.000 50.90754 69 PHE D N 1
ATOM 2948 C CA . PHE D 1 70 ? 12.52349 39.98617 -7.47979 1.000 51.34938 69 PHE D CA 1
ATOM 2949 C C . PHE D 1 70 ? 12.92184 38.54125 -7.75344 1.000 52.96983 69 PHE D C 1
ATOM 2950 O O . PHE D 1 70 ? 12.65622 37.64843 -6.94280 1.000 53.94387 69 PHE D O 1
ATOM 2958 N N . VAL D 1 71 ? 13.55633 38.31114 -8.90278 1.000 53.89073 70 VAL D N 1
ATOM 2959 C CA . VAL D 1 71 ? 14.00871 36.97635 -9.27887 1.000 54.78647 70 VAL D CA 1
ATOM 2960 C C . VAL D 1 71 ? 15.50266 37.00798 -9.56967 1.000 55.15819 70 VAL D C 1
ATOM 2961 O O . VAL D 1 71 ? 15.91848 37.00378 -10.73362 1.000 55.10288 70 VAL D O 1
ATOM 2965 N N . ASN D 1 72 ? 16.31967 37.04476 -8.52210 1.000 57.95000 71 ASN D N 1
ATOM 2966 C CA . ASN D 1 72 ? 17.76217 36.93782 -8.68969 1.000 57.81154 71 ASN D CA 1
ATOM 2967 C C . ASN D 1 72 ? 18.13908 35.45789 -8.73837 1.000 59.31283 71 ASN D C 1
ATOM 2968 O O . ASN D 1 72 ? 17.27858 34.57742 -8.82267 1.000 59.66644 71 ASN D O 1
ATOM 2973 N N . GLN D 1 73 ? 19.43958 35.16213 -8.68500 1.000 59.87557 72 GLN D N 1
ATOM 2974 C CA . GLN D 1 73 ? 19.87083 33.76905 -8.72674 1.000 61.48235 72 GLN D CA 1
ATOM 2975 C C . GLN D 1 73 ? 19.43856 33.01368 -7.47666 1.000 62.22489 72 GLN D C 1
ATOM 2976 O O . GLN D 1 73 ? 19.24682 31.79287 -7.52322 1.000 62.77269 72 GLN D O 1
ATOM 2982 N N . ALA D 1 74 ? 19.27748 33.71975 -6.35442 1.000 61.81319 73 ALA D N 1
ATOM 2983 C CA . ALA D 1 74 ? 18.79084 33.07955 -5.13703 1.000 61.75180 73 ALA D CA 1
ATOM 2984 C C . ALA D 1 74 ? 17.36491 32.57698 -5.31201 1.000 63.49333 73 ALA D C 1
ATOM 2985 O O . ALA D 1 74 ? 17.04306 31.45483 -4.90536 1.000 64.62295 73 ALA D O 1
ATOM 2987 N N . GLU D 1 75 ? 16.49478 33.39412 -5.90903 1.000 63.58663 74 GLU D N 1
ATOM 2988 C CA . GLU D 1 75 ? 15.13864 32.93868 -6.19177 1.000 64.04378 74 GLU D CA 1
ATOM 2989 C C . GLU D 1 75 ? 15.14928 31.79484 -7.19609 1.000 66.10909 74 GLU D C 1
ATOM 2990 O O . GLU D 1 75 ? 14.35440 30.85262 -7.08805 1.000 67.82308 74 GLU D O 1
ATOM 2996 N N . ARG D 1 76 ? 16.05173 31.85889 -8.17809 1.000 66.32079 75 ARG D N 1
ATOM 2997 C CA . ARG D 1 76 ? 16.15648 30.78708 -9.16050 1.000 67.77996 75 ARG D CA 1
ATOM 2998 C C . ARG D 1 76 ? 16.62893 29.49573 -8.50654 1.000 68.61327 75 ARG D C 1
ATOM 2999 O O . ARG D 1 76 ? 16.11397 28.41245 -8.81100 1.000 70.40055 75 ARG D O 1
ATOM 3007 N N . ASN D 1 77 ? 17.60387 29.59037 -7.59914 1.000 65.23471 76 ASN D N 1
ATOM 3008 C CA . ASN D 1 77 ? 18.03263 28.40250 -6.87082 1.000 66.08307 76 ASN D CA 1
ATOM 3009 C C . ASN D 1 77 ? 16.95877 27.92154 -5.90606 1.000 68.42912 76 ASN D C 1
ATOM 3010 O O . ASN D 1 77 ? 16.87020 26.72016 -5.62912 1.000 70.37398 76 ASN D O 1
ATOM 3023 N N . GLN D 1 79 ? 13.52950 28.11226 -6.26235 1.000 69.24850 78 GLN D N 1
ATOM 3024 C CA . GLN D 1 79 ? 12.50793 27.36922 -6.99313 1.000 71.92737 78 GLN D CA 1
ATOM 3025 C C . GLN D 1 79 ? 13.03808 26.03057 -7.48545 1.000 73.04727 78 GLN D C 1
ATOM 3026 O O . GLN D 1 79 ? 12.26848 25.07464 -7.63509 1.000 75.69917 78 GLN D O 1
ATOM 3032 N N . GLN D 1 80 ? 14.34435 25.94083 -7.74050 1.000 72.99937 79 GLN D N 1
ATOM 3033 C CA . GLN D 1 80 ? 14.93500 24.65814 -8.10199 1.000 74.62832 79 GLN D CA 1
ATOM 3034 C C . GLN D 1 80 ? 14.86469 23.68073 -6.93728 1.000 75.85068 79 GLN D C 1
ATOM 3035 O O . GLN D 1 80 ? 14.55908 22.49746 -7.12730 1.000 78.89294 79 GLN D O 1
ATOM 3041 N N . ILE D 1 81 ? 15.14242 24.16072 -5.72304 1.000 73.70055 80 ILE D N 1
ATOM 3042 C CA . ILE D 1 81 ? 15.02154 23.31599 -4.54005 1.000 74.58504 80 ILE D CA 1
ATOM 3043 C C . ILE D 1 81 ? 13.57031 22.91887 -4.31850 1.000 77.37988 80 ILE D C 1
ATOM 3044 O O . ILE D 1 81 ? 13.28358 21.80131 -3.86852 1.000 79.40609 80 ILE D O 1
ATOM 3049 N N . PHE D 1 82 ? 12.63312 23.81302 -4.64593 1.000 76.57784 81 PHE D N 1
ATOM 3050 C CA . PHE D 1 82 ? 11.21640 23.49342 -4.50216 1.000 78.06298 81 PHE D CA 1
ATOM 3051 C C . PHE D 1 82 ? 10.83719 22.29959 -5.36873 1.000 83.74670 81 PHE D C 1
ATOM 3052 O O . PHE D 1 82 ? 10.17190 21.36668 -4.90550 1.000 87.16563 81 PHE D O 1
ATOM 3060 N N . GLU D 1 83 ? 11.26171 22.30749 -6.62760 1.000 86.23745 82 GLU D N 1
ATOM 3061 C CA . GLU D 1 83 ? 10.96594 21.21376 -7.54422 1.000 87.15826 82 GLU D CA 1
ATOM 3062 C C . GLU D 1 83 ? 11.72587 19.95143 -7.14648 1.000 88.92741 82 GLU D C 1
ATOM 3063 O O . GLU D 1 83 ? 11.14232 18.87210 -7.03145 1.000 88.61788 82 GLU D O 1
ATOM 3069 N N . ILE D 1 89 ? 5.10675 18.47252 0.29420 1.000 81.54520 88 ILE D N 1
ATOM 3070 C CA . ILE D 1 89 ? 4.61958 18.60714 1.66049 1.000 80.96928 88 ILE D CA 1
ATOM 3071 C C . ILE D 1 89 ? 3.69048 17.44890 2.01705 1.000 82.44062 88 ILE D C 1
ATOM 3072 O O . ILE D 1 89 ? 2.69271 17.20471 1.33246 1.000 82.79461 88 ILE D O 1
ATOM 3077 N N . THR D 1 90 ? 4.02909 16.73824 3.09855 1.000 83.54835 89 THR D N 1
ATOM 3078 C CA . THR D 1 90 ? 3.22225 15.60855 3.55002 1.000 84.37385 89 THR D CA 1
ATOM 3079 C C . THR D 1 90 ? 1.85626 16.03676 4.07496 1.000 85.01199 89 THR D C 1
ATOM 3080 O O . THR D 1 90 ? 0.92515 15.22293 4.07286 1.000 84.92329 89 THR D O 1
ATOM 3084 N N . TYR D 1 91 ? 1.71772 17.28546 4.52846 1.000 83.89899 90 TYR D N 1
ATOM 3085 C CA . TYR D 1 91 ? 0.42635 17.78661 4.96277 1.000 85.22279 90 TYR D CA 1
ATOM 3086 C C . TYR D 1 91 ? -0.53397 17.83424 3.77698 1.000 86.06337 90 TYR D C 1
ATOM 3087 O O . TYR D 1 91 ? -0.10636 17.92151 2.62376 1.000 84.48698 90 TYR D O 1
ATOM 3096 N N . PRO D 1 92 ? -1.83749 17.76210 4.03196 1.000 83.28986 91 PRO D N 1
ATOM 3097 C CA . PRO D 1 92 ? -2.80236 17.83560 2.93130 1.000 82.86539 91 PRO D CA 1
ATOM 3098 C C . PRO D 1 92 ? -2.79345 19.20383 2.26500 1.000 81.55765 91 PRO D C 1
ATOM 3099 O O . PRO D 1 92 ? -2.39290 20.21416 2.84706 1.000 80.84933 91 PRO D O 1
ATOM 3103 N N . HIS D 1 93 ? -3.24851 19.22180 1.01459 1.000 82.04096 92 HIS D N 1
ATOM 3104 C CA . HIS D 1 93 ? -3.32893 20.45201 0.23726 1.000 76.91036 92 HIS D CA 1
ATOM 3105 C C . HIS D 1 93 ? -4.72584 21.04455 0.37929 1.000 77.55468 92 HIS D C 1
ATOM 3106 O O . HIS D 1 93 ? -5.71524 20.41780 -0.01451 1.000 77.91803 92 HIS D O 1
ATOM 3113 N N . PHE D 1 94 ? -4.80429 22.24845 0.93325 1.000 73.53466 93 PHE D N 1
ATOM 3114 C CA . PHE D 1 94 ? -6.08533 22.88536 1.19067 1.000 76.35469 93 PHE D CA 1
ATOM 3115 C C . PHE D 1 94 ? -6.51358 23.75579 0.01427 1.000 75.22166 93 PHE D C 1
ATOM 3116 O O . PHE D 1 94 ? -5.69927 24.19565 -0.80083 1.000 72.81195 93 PHE D O 1
ATOM 3124 N N . THR D 1 95 ? -7.81762 23.99932 -0.05920 1.000 76.62628 94 THR D N 1
ATOM 3125 C CA . THR D 1 95 ? -8.41406 24.90099 -1.03051 1.000 77.61099 94 THR D CA 1
ATOM 3126 C C . THR D 1 95 ? -8.89103 26.16246 -0.32066 1.000 80.51698 94 THR D C 1
ATOM 3127 O O . THR D 1 95 ? -9.03344 26.19468 0.90513 1.000 84.63860 94 THR D O 1
ATOM 3131 N N . ILE D 1 96 ? -9.12227 27.21601 -1.10986 1.000 78.25921 95 ILE D N 1
ATOM 3132 C CA . ILE D 1 96 ? -9.63849 28.46651 -0.55611 1.000 81.18456 95 ILE D CA 1
ATOM 3133 C C . ILE D 1 96 ? -10.96297 28.24484 0.16431 1.000 86.14742 95 ILE D C 1
ATOM 3134 O O . ILE D 1 96 ? -11.24972 28.91050 1.16761 1.000 86.68870 95 ILE D O 1
ATOM 3139 N N . LYS D 1 97 ? -11.77953 27.30017 -0.31107 1.000 84.15643 96 LYS D N 1
ATOM 3140 C CA . LYS D 1 97 ? -13.01177 26.96679 0.39726 1.000 87.54545 96 LYS D CA 1
ATOM 3141 C C . LYS D 1 97 ? -12.71962 26.49223 1.81419 1.000 93.76945 96 LYS D C 1
ATOM 3142 O O . LYS D 1 97 ? -13.45961 26.81473 2.75040 1.000 93.06301 96 LYS D O 1
ATOM 3148 N N . GLU D 1 98 ? -11.64313 25.72219 1.98987 1.000 91.85200 97 GLU D N 1
ATOM 3149 C CA . GLU D 1 98 ? -11.22495 25.32418 3.32950 1.000 91.17132 97 GLU D CA 1
ATOM 3150 C C . GLU D 1 98 ? -10.70442 26.51275 4.12958 1.000 90.47166 97 GLU D C 1
ATOM 3151 O O . GLU D 1 98 ? -10.78108 26.50736 5.36370 1.000 90.79196 97 GLU D O 1
ATOM 3157 N N . PHE D 1 99 ? -10.18404 27.53351 3.45229 1.000 96.93670 98 PHE D N 1
ATOM 3158 C CA . PHE D 1 99 ? -9.71953 28.75097 4.11089 1.000 88.82121 98 PHE D CA 1
ATOM 3159 C C . PHE D 1 99 ? -10.85428 29.76137 4.25510 1.000 86.75726 98 PHE D C 1
ATOM 3160 O O . PHE D 1 99 ? -11.13416 30.24262 5.35430 1.000 84.98287 98 PHE D O 1
#

Solvent-accessible surface area: 18715 Å² total

Nearest PDB structures (foldseek):
  5t5h-assembly1_P  TM=3.980E-01  e=2.686E+00  Trypanosoma cruzi
  2fgt-assembly1_A  TM=3.372E-01  e=4.512E+00  Bacillus subtilis
  2p0q-assembly1_A  TM=2.176E-01  e=3.193E+00  Nostoc sp. PCC 7120 = FACHB-418
  6szw-assembly1_A  TM=2.472E-01  e=6.377E+00  Homo sapiens
  5t5h-assembly1_P  TM=3.246E-01  e=4.927E+00  Trypanosoma cruzi

Sequence (380 aa):
SQLLPIGSVVRLNNGDVNLVISRYALYESDKGVGYFDYSACLHPSGVINQRTYYFNQEDIAEVLFEGFVNQAERNQQIFETEAPNITYPHFTIKEFKENDSQLLPIGSVVRLNNGDVNLVISRYALYESDKGVGYFDYSACLHPSGVINQRTYYFNQEDIAEVLFEGFVNQAERNQQIFETNITYPHFTIKEFKESQLLPIGSVVRLNNGDVNLVISRYALYESDKGVGYFDYSACLHPSGVINQRTYYFNQEDIAEVLFEGFVNQAERNQQIFETEAPNITYPHFTIKSQLLPIGSVVRLNNGDVNLVISRYALYESDKGVGYFDYSACLHPSGVINQRTYYFNQEDIAEVLFEGFVNQAERNQQIFEITYPHFTIKEF

Radius of gyration: 20.53 Å; Cα contacts (8 Å, |Δi|>4): 815; chains: 4; bounding box: 54×50×50 Å

Secondary structure (DSSP, 8-state):
--SPPTT-EEEETT-SS----EEEEEEEETTEEEEEEEEE-BTTTBSSS---EEE-GGGEEEEEE-----HHHH--HHHHHHGGG--S-B--GGGS----/--SPPTT-EEEETT-SSB---EEEEEEE-SS-EEEEEEEE--BTT-S-SS--EEE-GGGEEEEEE-----HHHH--HHHH---SS-B--TTS---/--SPPTT-EEEETT--SB---EEEEEEE-SS-EEEEEEEE--BTT-SSSS--EEE-GGGEEEEEE-----HHHH--HHHHHHGGG--S-B----/--SPPTT-EEEETT-SSB---EES-EEE-SS-EEE-SEEE--BTT-SSSS--EEE-GGGEEEEEE-----HHHH--TTT---SPBP-TTT-

Foldseek 3Di:
DLAFDAPWWFAWVLADFIKADDAQDWDQDPVGIATAGGKIDGPPVPPPDPPIDGAHPVGTPGTPGGDDDDVVNVVVVVCVVCVVVDPGHHDHQVVDDHND/DPQFDAPWWFAFDVRPFIKADDAFDWDQFPVGIATEGGKIDTPPVGPPDPDIDGAHPVGTPGGPGTDDDDVVNVVVVVVVVDDVGHYDHNVSVPD/DPAFDAPWWFAFDVGDFIKADDAQDWDQDPVGIATAGGKIDTPPVPPPDPPIDGAHPVRTDGGPGGDDDDVVNVVVVVCVVCVVVDPGHYDHPD/DPAFDAPWWFAFPPDDFIKADDAQDWDQAPVGIATAGGKIDTPPVGPPDPDIDGAHPVGTDDGPGGDDCDVVNVVVVVVCDPGHYDHNVRD